Protein 6K06 (pdb70)

Foldseek 3Di:
DDDDVVVVCVVDDDPDDDDDDDDDDD/DDLVCLLPQCPDPDVVSPLVSLLVLLCQLPDDPDRPLVVNLVSVCLLSLLVQCPPLVDVSSVLSSLSNLLSQLLDAPVSVVSNVVSVNLLSLLVQCPRPDLSSVLSSLSSLLSQLLNAPVSLQVSVVSPNQVSLVVVCPDPDNVVDDPSSLLSSLSSLLSNQAHPPPGHDPVSCLSCQVVLLVLCPDPDVSSVLSSLSSLLRQLADAQVSLVSNVVVVCLLSLLVQCPDPDPSSVVSSLSNLLSQLLHALVSVVVNVVSPNLLSLVCQCVPPPQVSNQSSLLSLLSQLLHAQVSLVSCVVSVCLLSLLVQLQDHPLSSVLSSLSSLLSNLVHYDLVSLVVSVVSPNQLSLLVNLVDPDPVSVLSSLSSVVSSCVSCVVVVCLQVVLVVCVVSPSLVSLVVQCPPPDPSSNVSSVVCCVPRVD

Nearest PDB structures (foldseek):
  6iw8-assembly1_A  TM=9.968E-01  e=2.556E-02  Homo sapiens
  6p6e-assembly1_A  TM=9.966E-01  e=4.004E-53  Mus musculus
  6d7n-assembly1_B  TM=9.978E-01  e=4.349E-53  Panicum virgatum
  5gxw-assembly1_A  TM=9.953E-01  e=8.419E-53  Mus musculus
  6d7m-assembly1_B  TM=9.972E-01  e=2.268E-52  Mus musculus

B-factor: mean 37.79, std 12.69, range [19.68, 93.87]

Radius of gyration: 27.44 Å; Cα contacts (8 Å, |Δi|>4): 641; chains: 2; bounding box: 72×37×77 Å

Sequence (448 aa):
AKKKLREYQQRNDPGVPTGAKKKKKIWSVEDIVKGINSNNLESQLQATQAARKLLSREKQPPIDNIIRAGLIPKFVSFLGKTDCSPIQFESAWALTNIASGTSEQTKAVVDGGAIPAFISLLASPHAHISEQAVWALGNIAGDGSAFRDLVIKHGAIDPLLALLAVPDLSTLACGYLRNLTWTLSNLCRNKNPAPPLDAVEQILPTLVRLLHHNDPEVLADSCWAISYLTDGPNERIEMVVKKGVVPQLVKLLGATELPIVTPALRAIGNIVTGTDEQTQKVIDAGALAVFPSLLTNPKTNIQKEATWTMSNITAGRQDQIQQVVNHGLVPFLVGVLSKADFKTQKEAAWAITNYTSGGTVEQIVYLVHCGIIEPLMNLLSAKDTKIIQVILDAISNIFQAAEKLGETEKLSIMIEECGGLDKIEALQRHENESVYKASLNLIEKYFS

Solvent-accessible surface area: 18698 Å² total; per-residue (Å²): 100,45,77,57,9,180,69,1,53,152,80,4,73,131,56,17,33,77,7,49,82,48,67,70,47,141,133,48,24,125,76,0,38,151,10,2,90,27,170,76,78,117,33,32,32,96,0,0,54,9,0,35,116,23,1,14,112,142,144,161,28,24,20,68,72,0,46,176,37,41,2,7,80,82,0,21,73,8,4,59,67,109,116,18,24,68,0,8,39,15,0,0,26,0,0,0,2,0,0,24,21,80,66,122,21,0,92,23,0,19,91,24,33,0,2,62,23,0,23,85,10,2,91,21,122,76,63,90,0,2,39,3,0,0,34,0,0,0,0,0,0,1,37,19,22,80,36,0,30,58,0,26,172,79,37,0,8,90,41,0,22,66,42,2,81,41,139,79,14,82,99,25,68,63,36,22,3,75,20,0,0,2,1,0,2,0,1,1,6,39,76,143,80,28,3,55,113,112,7,2,112,78,2,2,65,20,0,32,89,0,0,106,35,146,12,66,89,0,20,10,21,0,0,19,0,0,4,24,1,0,25,12,84,46,126,16,0,66,37,0,7,121,94,53,0,5,83,24,0,15,151,10,2,50,28,136,68,71,88,4,12,16,0,0,1,9,0,0,0,1,0,0,4,3,53,48,107,4,0,31,100,0,9,105,33,30,0,0,70,32,0,40,77,5,2,84,36,129,113,70,52,5,29,12,4,0,0,2,0,0,7,1,0,0,26,13,86,88,70,0,0,68,52,0,24,106,75,29,0,0,67,64,0,18,35,4,2,62,176,26,70,86,83,2,29,47,2,0,0,65,0,0,15,25,0,5,86,29,12,39,27,119,11,10,16,65,0,13,123,33,33,0,1,99,12,0,0,85,14,7,76,21,188,63,41,119,4,2,57,7,0,1,73,0,0,31,35,1,0,92,1,4,87,149,80,66,60,35,111,77,3,7,90,60,0,103,143,30,23,0,33,107,50,0,69,53,21,28,161,48,147,43,118,60,0,80,107,30,0,52,67,1,26,104,109,22,40,130

InterPro domains:
  IPR024858 Golgin subfamily A [PTHR10881] (13-1002)
  IPR043937 Golgin subfamily A , C-terminal binding motif [PF19046] (953-998)
  IPR043976 Golgin subfamily A, conserved domain [PF15070] (381-908)

Structure (mmCIF, N/CA/C/O backbone):
data_6K06
#
_entry.id   6K06
#
_cell.length_a   73.734
_cell.length_b   79.001
_cell.length_c   89.569
_cell.angle_alpha   90.000
_cell.angle_beta   90.000
_cell.angle_gamma   90.000
#
_symmetry.space_group_name_H-M   'P 21 21 21'
#
loop_
_entity.id
_entity.type
_entity.pdbx_description
1 polymer 'Peptide from Golgin subfamily A member 2'
2 polymer 'Importin subunit alpha-1'
3 water water
#
loop_
_atom_site.group_PDB
_atom_site.id
_atom_site.type_symbol
_atom_site.label_atom_id
_atom_site.label_alt_id
_atom_site.label_comp_id
_atom_site.label_asym_id
_atom_site.label_entity_id
_atom_site.label_seq_id
_atom_site.pdbx_PDB_ins_code
_atom_site.Cartn_x
_atom_site.Cartn_y
_atom_site.Cartn_z
_atom_site.occupancy
_atom_site.B_iso_or_equiv
_atom_site.auth_seq_id
_atom_site.auth_comp_id
_atom_site.auth_asym_id
_atom_site.auth_atom_id
_atom_site.pdbx_PDB_model_num
ATOM 1 N N . ALA A 1 18 ? 16.01400 -5.63900 9.55300 1.000 59.32000 13 ALA A N 1
ATOM 2 C CA . ALA A 1 18 ? 15.32900 -4.88900 10.59800 1.000 53.90000 13 ALA A CA 1
ATOM 3 C C . ALA A 1 18 ? 14.29700 -5.75700 11.32600 1.000 44.90000 13 ALA A C 1
ATOM 4 O O . ALA A 1 18 ? 13.70900 -6.68000 10.74900 1.000 37.77000 13 ALA A O 1
ATOM 6 N N . LYS A 1 19 ? 14.09600 -5.44800 12.60400 1.000 40.96000 14 LYS A N 1
ATOM 7 C CA . LYS A 1 19 ? 13.08300 -6.10600 13.41200 1.000 37.74000 14 LYS A CA 1
ATOM 8 C C . LYS A 1 19 ? 11.71600 -5.51400 13.10800 1.000 39.17000 14 LYS A C 1
ATOM 9 O O . LYS A 1 19 ? 11.58800 -4.31600 12.84100 1.000 39.76000 14 LYS A O 1
ATOM 15 N N . LYS A 1 20 ? 10.68700 -6.35500 13.17000 1.000 35.04000 15 LYS A N 1
ATOM 16 C CA . LYS A 1 20 ? 9.31300 -5.92000 12.93200 1.000 37.95000 15 LYS A CA 1
ATOM 17 C C . LYS A 1 20 ? 8.47000 -6.17300 14.17600 1.000 35.38000 15 LYS A C 1
ATOM 18 O O . LYS A 1 20 ? 8.42200 -7.30300 14.67100 1.000 33.49000 15 LYS A O 1
ATOM 24 N N . LYS A 1 21 ? 7.77400 -5.13600 14.65000 1.000 29.51000 16 LYS A N 1
ATOM 25 C CA . LYS A 1 21 ? 7.01300 -5.22200 15.88900 1.000 28.67000 16 LYS A CA 1
ATOM 26 C C . LYS A 1 21 ? 5.66300 -5.91000 15.67800 1.000 30.02000 16 LYS A C 1
ATOM 27 O O . LYS A 1 21 ? 5.20000 -6.11100 14.55300 1.000 30.42000 16 LYS A O 1
ATOM 33 N N . LEU A 1 22 ? 5.00600 -6.22700 16.80500 1.000 25.92000 17 LEU A N 1
ATOM 34 C CA . LEU A 1 22 ? 3.73100 -6.94500 16.78600 1.000 29.46000 17 LEU A CA 1
ATOM 35 C C . LEU A 1 22 ? 2.66600 -6.23100 15.96400 1.000 29.55000 17 LEU A C 1
ATOM 36 O O . LEU A 1 22 ? 1.81000 -6.89000 15.36300 1.000 27.25000 17 LEU A O 1
ATOM 41 N N . ARG A 1 23 ? 2.68300 -4.89600 15.93900 1.000 28.97000 18 ARG A N 1
ATOM 42 C CA . ARG A 1 23 ? 1.66700 -4.16700 15.18600 1.000 27.36000 18 ARG A CA 1
ATOM 43 C C . ARG A 1 23 ? 1.63300 -4.61600 13.73100 1.000 29.01000 18 ARG A C 1
ATOM 44 O O . ARG A 1 23 ? 0.55400 -4.73200 13.13300 1.000 34.98000 18 ARG A O 1
ATOM 52 N N . GLU A 1 24 ? 2.80700 -4.87500 13.14700 1.000 29.56000 19 GLU A N 1
ATOM 53 C CA . GLU A 1 24 ? 2.85900 -5.27900 11.74400 1.000 32.29000 19 GLU A CA 1
ATOM 54 C C . GLU A 1 24 ? 2.37100 -6.70800 11.56100 1.000 36.51000 19 GLU A C 1
ATOM 55 O O . GLU A 1 24 ? 1.69000 -7.01500 10.57500 1.000 35.93000 19 GLU A O 1
ATOM 61 N N . TYR A 1 25 ? 2.73300 -7.59900 12.48900 1.000 30.60000 20 TYR A N 1
ATOM 62 C CA . TYR A 1 25 ? 2.18000 -8.95000 12.47200 1.000 29.40000 20 TYR A CA 1
ATOM 63 C C . TYR A 1 25 ? 0.66000 -8.91900 12.59800 1.000 29.54000 20 TYR A C 1
ATOM 64 O O . TYR A 1 25 ? -0.05100 -9.65900 11.90300 1.000 33.46000 20 TYR A O 1
ATOM 73 N N . GLN A 1 26 ? 0.14000 -8.06000 13.47200 1.000 30.17000 21 GLN A N 1
ATOM 74 C CA . GLN A 1 26 ? -1.30700 -7.97600 13.65200 1.000 31.78000 21 GLN A CA 1
ATOM 75 C C . GLN A 1 26 ? -2.00400 -7.43600 12.40700 1.000 35.70000 21 GLN A C 1
ATOM 76 O O . GLN A 1 26 ? -3.10200 -7.88400 12.06000 1.000 35.76000 21 GLN A O 1
ATOM 82 N N . GLN A 1 27 ? -1.37900 -6.48900 11.71300 1.000 33.42000 22 GLN A N 1
ATOM 83 C CA . GLN A 1 27 ? -1.96400 -5.98000 10.47900 1.000 40.57000 22 GLN A CA 1
ATOM 84 C C . GLN A 1 27 ? -1.97800 -7.05300 9.39500 1.000 39.38000 22 GLN A C 1
ATOM 85 O O . GLN A 1 27 ? -2.91600 -7.11900 8.59100 1.000 40.40000 22 GLN A O 1
ATOM 91 N N . ARG A 1 28 ? -0.95500 -7.90900 9.36000 1.000 33.43000 23 ARG A N 1
ATOM 92 C CA . ARG A 1 28 ? -0.95300 -9.01300 8.40500 1.000 34.35000 23 ARG A CA 1
ATOM 93 C C . ARG A 1 28 ? -2.01500 -10.05700 8.73500 1.000 35.28000 23 ARG A C 1
ATOM 94 O O . ARG A 1 28 ? -2.57600 -10.67700 7.82400 1.000 36.28000 23 ARG A O 1
ATOM 102 N N . ASN A 1 29 ? -2.30300 -10.27500 10.01900 1.000 30.31000 24 ASN A N 1
ATOM 103 C CA . ASN A 1 29 ? -2.96600 -11.50000 10.43800 1.000 29.68000 24 ASN A CA 1
ATOM 104 C C . ASN A 1 29 ? -4.32800 -11.31800 11.10300 1.000 31.17000 24 ASN A C 1
ATOM 105 O O . ASN A 1 29 ? -5.05700 -12.30700 11.24100 1.000 33.30000 24 ASN A O 1
ATOM 110 N N . ASP A 1 30 ? -4.69900 -10.11400 11.52100 1.000 30.43000 25 ASP A N 1
ATOM 111 C CA . ASP A 1 30 ? -6.03500 -9.93200 12.09700 1.000 32.52000 25 ASP A CA 1
ATOM 112 C C . ASP A 1 30 ? -7.10500 -10.11600 11.02600 1.000 31.98000 25 ASP A C 1
ATOM 113 O O . ASP A 1 30 ? -6.83200 -9.94400 9.84400 1.000 31.77000 25 ASP A O 1
ATOM 118 N N . PRO A 1 31 ? -8.33500 -10.46400 11.43500 1.000 32.66000 26 PRO A N 1
ATOM 119 C CA . PRO A 1 31 ? -8.79200 -10.70400 12.80800 1.000 30.19000 26 PRO A CA 1
ATOM 120 C C . PRO A 1 31 ? -8.39100 -12.08200 13.31800 1.000 29.82000 26 PRO A C 1
ATOM 121 O O . PRO A 1 31 ? -8.03700 -12.95700 12.52200 1.000 35.87000 26 PRO A O 1
ATOM 125 N N . GLY A 1 32 ? -8.39800 -12.26000 14.63500 1.000 33.45000 27 GLY A N 1
ATOM 126 C CA . GLY A 1 32 ? -8.15500 -13.56000 15.22900 1.000 37.34000 27 GLY A CA 1
ATOM 127 C C . GLY A 1 32 ? -6.84100 -13.71500 15.96500 1.000 37.79000 27 GLY A C 1
ATOM 128 O O . GLY A 1 32 ? -6.64000 -14.75400 16.60300 1.000 35.53000 27 GLY A O 1
ATOM 129 N N . VAL A 1 33 ? -5.93500 -12.74100 15.90300 1.000 30.52000 28 VAL A N 1
ATOM 130 C CA . VAL A 1 33 ? -4.70700 -12.81600 16.69200 1.000 30.48000 28 VAL A CA 1
ATOM 131 C C . VAL A 1 33 ? -5.10500 -12.88500 18.16200 1.000 32.45000 28 VAL A C 1
ATOM 132 O O . VAL A 1 33 ? -5.83800 -12.00800 18.64000 1.000 30.41000 28 VAL A O 1
ATOM 136 N N . PRO A 1 34 ? -4.68100 -13.91100 18.90300 1.000 28.97000 29 PRO A N 1
ATOM 137 C CA . PRO A 1 34 ? -5.16900 -14.08300 20.28000 1.000 32.31000 29 PRO A CA 1
ATOM 138 C C . PRO A 1 34 ? -4.81300 -12.91900 21.20000 1.000 27.10000 29 PRO A C 1
ATOM 139 O O . PRO A 1 34 ? -3.78900 -12.25000 21.03700 1.000 28.79000 29 PRO A O 1
ATOM 143 N N . THR A 1 35 ? -5.67600 -12.70100 22.19800 1.000 28.64000 30 THR A N 1
ATOM 144 C CA . THR A 1 35 ? -5.38700 -11.75200 23.26600 1.000 27.55000 30 THR A CA 1
ATOM 145 C C . THR A 1 35 ? -6.11500 -12.21100 24.52700 1.000 28.55000 30 THR A C 1
ATOM 146 O O . THR A 1 35 ? -6.97100 -13.10100 24.48800 1.000 31.31000 30 THR A O 1
ATOM 150 N N . GLY A 1 36 ? -5.74100 -11.61700 25.66400 1.000 27.22000 31 GLY A N 1
ATOM 151 C CA . GLY A 1 36 ? -6.38100 -11.95400 26.91900 1.000 26.67000 31 GLY A CA 1
ATOM 152 C C . GLY A 1 36 ? -7.83100 -11.49100 26.93300 1.000 31.53000 31 GLY A C 1
ATOM 153 O O . GLY A 1 36 ? -8.26900 -10.70100 26.10000 1.000 35.07000 31 GLY A O 1
ATOM 154 N N . ALA A 1 37 ? -8.59300 -11.99200 27.89800 1.000 28.88000 32 ALA A N 1
ATOM 155 C CA . ALA A 1 37 ? -9.97700 -11.53300 28.03400 1.000 34.01000 32 ALA A CA 1
ATOM 156 C C . ALA A 1 37 ? -10.00700 -10.04900 28.39000 1.000 28.68000 32 ALA A C 1
ATOM 157 O O . ALA A 1 37 ? -9.27300 -9.59500 29.27200 1.000 32.24000 32 ALA A O 1
ATOM 159 N N . LYS A 1 38 ? -10.84900 -9.28300 27.69200 1.000 32.55000 33 LYS A N 1
ATOM 160 C CA . LYS A 1 38 ? -10.91900 -7.85100 27.95200 1.000 31.14000 33 LYS A CA 1
ATOM 161 C C . LYS A 1 38 ? -11.93600 -7.50900 29.03300 1.000 29.72000 33 LYS A C 1
ATOM 162 O O . LYS A 1 38 ? -11.65500 -6.67800 29.90100 1.000 30.30000 33 LYS A O 1
ATOM 168 N N . LYS A 1 39 ? -13.11400 -8.12800 28.97800 1.000 27.44000 34 LYS A N 1
ATOM 169 C CA . LYS A 1 39 ? -14.17500 -7.93400 29.95600 1.000 31.24000 34 LYS A CA 1
ATOM 170 C C . LYS A 1 39 ? -14.73400 -9.29900 30.33400 1.000 35.28000 34 LYS A C 1
ATOM 171 O O . LYS A 1 39 ? -14.65000 -10.25300 29.55200 1.000 37.04000 34 LYS A O 1
ATOM 177 N N . LYS A 1 40 ? -15.27900 -9.40400 31.55200 1.000 27.83000 35 LYS A N 1
ATOM 178 C CA . LYS A 1 40 ? -15.84700 -10.66300 32.03000 1.000 28.99000 35 LYS A CA 1
ATOM 179 C C . LYS A 1 40 ? -17.20000 -10.42700 32.68500 1.000 29.34000 35 LYS A C 1
ATOM 180 O O . LYS A 1 40 ? -17.33500 -9.54300 33.53400 1.000 30.79000 35 LYS A O 1
ATOM 186 N N . LYS A 1 41 ? -18.17900 -11.25300 32.32800 1.000 27.61000 36 LYS A N 1
ATOM 187 C CA . LYS A 1 41 ? -19.51100 -11.23100 32.91900 1.000 31.82000 36 LYS A CA 1
ATOM 188 C C . LYS A 1 41 ? -19.59400 -12.27300 34.03200 1.000 30.47000 36 LYS A C 1
ATOM 189 O O . LYS A 1 41 ? -19.15900 -13.41400 33.84600 1.000 34.05000 36 LYS A O 1
ATOM 195 N N . LYS A 1 42 ? -20.14000 -11.88500 35.18500 1.000 27.15000 37 LYS A N 1
ATOM 196 C CA . LYS A 1 42 ? -20.27500 -12.80300 36.31300 1.000 29.75000 37 LYS A CA 1
ATOM 197 C C . LYS A 1 42 ? -21.60500 -13.54100 36.22700 1.000 38.39000 37 LYS A C 1
ATOM 198 O O . LYS A 1 42 ? -22.67200 -12.91300 36.19400 1.000 35.33000 37 LYS A O 1
ATOM 204 N N . ILE A 1 43 ? -21.52600 -14.87200 36.21100 1.000 33.18000 38 ILE A N 1
ATOM 205 C CA . ILE A 1 43 ? -22.67400 -15.76900 36.15000 1.000 40.09000 38 ILE A CA 1
ATOM 206 C C . ILE A 1 43 ? -22.78400 -16.53800 37.47100 1.000 41.43000 38 ILE A C 1
ATOM 207 O O . ILE A 1 43 ? -23.80900 -17.15600 37.76500 1.000 55.09000 38 ILE A O 1
ATOM 212 N N . TRP B 2 11 ? -37.67600 -10.44800 37.52100 1.000 53.72000 76 TRP C N 1
ATOM 213 C CA . TRP B 2 11 ? -38.58600 -9.31300 37.64800 1.000 51.36000 76 TRP C CA 1
ATOM 214 C C . TRP B 2 11 ? -38.61700 -8.48700 36.37700 1.000 53.70000 76 TRP C C 1
ATOM 215 O O . TRP B 2 11 ? -37.73000 -8.59500 35.53100 1.000 60.19000 76 TRP C O 1
ATOM 226 N N . SER B 2 12 ? -39.63800 -7.64800 36.25400 1.000 51.58000 77 SER C N 1
ATOM 227 C CA . SER B 2 12 ? -39.59100 -6.60200 35.25100 1.000 49.50000 77 SER C CA 1
ATOM 228 C C . SER B 2 12 ? -38.79800 -5.41900 35.79600 1.000 51.02000 77 SER C C 1
ATOM 229 O O . SER B 2 12 ? -38.61200 -5.26600 37.00700 1.000 49.25000 77 SER C O 1
ATOM 232 N N . VAL B 2 13 ? -38.31500 -4.58000 34.88200 1.000 48.55000 78 VAL C N 1
ATOM 233 C CA . VAL B 2 13 ? -37.55300 -3.41100 35.30900 1.000 47.77000 78 VAL C CA 1
ATOM 234 C C . VAL B 2 13 ? -38.42300 -2.50600 36.17500 1.000 50.43000 78 VAL C C 1
ATOM 235 O O . VAL B 2 13 ? -37.95300 -1.92100 37.15700 1.000 49.69000 78 VAL C O 1
ATOM 239 N N . GLU B 2 14 ? -39.72000 -2.42600 35.86500 1.000 49.97000 79 GLU C N 1
ATOM 240 C CA . GLU B 2 14 ? -40.61300 -1.59900 36.66700 1.000 49.92000 79 GLU C CA 1
ATOM 241 C C . GLU B 2 14 ? -40.66500 -2.08800 38.10800 1.000 45.96000 79 GLU C C 1
ATOM 242 O O . GLU B 2 14 ? -40.59600 -1.28400 39.04900 1.000 47.77000 79 GLU C O 1
ATOM 248 N N . ASP B 2 15 ? -40.77300 -3.40700 38.30200 1.000 49.01000 80 ASP C N 1
ATOM 249 C CA . ASP B 2 15 ? -40.77900 -3.95900 39.65300 1.000 50.60000 80 ASP C CA 1
ATOM 250 C C . ASP B 2 15 ? -39.46300 -3.69700 40.37200 1.000 43.68000 80 ASP C C 1
ATOM 251 O O . ASP B 2 15 ? -39.45600 -3.49300 41.58900 1.000 44.59000 80 ASP C O 1
ATOM 256 N N . ILE B 2 16 ? -38.34500 -3.68300 39.63900 1.000 44.47000 81 ILE C N 1
ATOM 257 C CA . ILE B 2 16 ? -37.05500 -3.36500 40.24900 1.000 39.74000 81 ILE C CA 1
ATOM 258 C C . ILE B 2 16 ? -37.00900 -1.89900 40.66700 1.000 39.09000 81 ILE C C 1
ATOM 259 O O . ILE B 2 16 ? -36.60900 -1.56600 41.79100 1.000 40.54000 81 ILE C O 1
ATOM 264 N N . VAL B 2 17 ? -37.43700 -1.00100 39.77600 1.000 47.30000 82 VAL C N 1
ATOM 265 C CA . VAL B 2 17 ? -37.44000 0.42300 40.10500 1.000 49.78000 82 VAL C CA 1
ATOM 266 C C . VAL B 2 17 ? -38.33900 0.69500 41.30400 1.000 46.24000 82 VAL C C 1
ATOM 267 O O . VAL B 2 17 ? -37.97900 1.47000 42.19900 1.000 48.68000 82 VAL C O 1
ATOM 271 N N . LYS B 2 18 ? -39.51500 0.05700 41.35000 1.000 45.93000 83 LYS C N 1
ATOM 272 C CA . LYS B 2 18 ? -40.43000 0.25700 42.47400 1.000 50.60000 83 LYS C CA 1
ATOM 273 C C . LYS B 2 18 ? -39.77900 -0.14800 43.79100 1.000 49.19000 83 LYS C C 1
ATOM 274 O O . LYS B 2 18 ? -39.87800 0.56800 44.79600 1.000 45.32000 83 LYS C O 1
ATOM 280 N N . GLY B 2 19 ? -39.10500 -1.29900 43.80100 1.000 46.37000 84 GLY C N 1
ATOM 281 C CA . GLY B 2 19 ? -38.43300 -1.74400 45.00900 1.000 45.99000 84 GLY C CA 1
ATOM 282 C C . GLY B 2 19 ? -37.21700 -0.90200 45.34700 1.000 45.84000 84 GLY C C 1
ATOM 283 O O . GLY B 2 19 ? -36.96000 -0.61200 46.51800 1.000 48.55000 84 GLY C O 1
ATOM 284 N N . ILE B 2 20 ? -36.45100 -0.49800 44.33000 1.000 40.97000 85 ILE C N 1
ATOM 285 C CA . ILE B 2 20 ? -35.29900 0.37000 44.57200 1.000 44.72000 85 ILE C CA 1
ATOM 286 C C . ILE B 2 20 ? -35.75300 1.72000 45.09900 1.000 50.83000 85 ILE C C 1
ATOM 287 O O . ILE B 2 20 ? -35.09700 2.32100 45.96100 1.000 54.83000 85 ILE C O 1
ATOM 292 N N . ASN B 2 21 ? -36.88900 2.21400 44.60500 1.000 46.03000 86 ASN C N 1
ATOM 293 C CA . ASN B 2 21 ? -37.42200 3.50500 45.01600 1.000 57.71000 86 ASN C CA 1
ATOM 294 C C . ASN B 2 21 ? -38.42300 3.39500 46.15400 1.000 63.15000 86 ASN C C 1
ATOM 295 O O . ASN B 2 21 ? -39.27300 4.27900 46.30700 1.000 63.91000 86 ASN C O 1
ATOM 300 N N . SER B 2 22 ? -38.35200 2.33400 46.94600 1.000 63.57000 87 SER C N 1
ATOM 301 C CA . SER B 2 22 ? -39.15100 2.26300 48.15600 1.000 61.41000 87 SER C CA 1
ATOM 302 C C . SER B 2 22 ? -38.36800 2.85100 49.32600 1.000 62.10000 87 SER C C 1
ATOM 303 O O . SER B 2 22 ? -37.14700 3.02700 49.26600 1.000 65.73000 87 SER C O 1
ATOM 306 N N . ASN B 2 23 ? -39.09400 3.16300 50.40100 1.000 57.62000 88 ASN C N 1
ATOM 307 C CA . ASN B 2 23 ? -38.47900 3.61200 51.64300 1.000 60.55000 88 ASN C CA 1
ATOM 308 C C . ASN B 2 23 ? -38.22200 2.46200 52.60400 1.000 54.39000 88 ASN C C 1
ATOM 309 O O . ASN B 2 23 ? -38.23800 2.65800 53.83200 1.000 48.97000 88 ASN C O 1
ATOM 314 N N . ASN B 2 24 ? -37.98200 1.26700 52.06100 1.000 50.67000 89 ASN C N 1
ATOM 315 C CA . ASN B 2 24 ? -37.74300 0.05300 52.83100 1.000 48.69000 89 ASN C CA 1
ATOM 316 C C . ASN B 2 24 ? -36.46000 -0.59800 52.33200 1.000 49.69000 89 ASN C C 1
ATOM 317 O O . ASN B 2 24 ? -36.39000 -1.03400 51.17800 1.000 51.72000 89 ASN C O 1
ATOM 322 N N . LEU B 2 25 ? -35.45700 -0.67800 53.20700 1.000 43.66000 90 LEU C N 1
ATOM 323 C CA . LEU B 2 25 ? -34.15000 -1.18400 52.80100 1.000 42.13000 90 LEU C CA 1
ATOM 324 C C . LEU B 2 25 ? -34.20800 -2.65100 52.38900 1.000 43.73000 90 LEU C C 1
ATOM 325 O O . LEU B 2 25 ? -33.50400 -3.07100 51.46100 1.000 44.99000 90 LEU C O 1
ATOM 330 N N . GLU B 2 26 ? -35.01900 -3.45900 53.07400 1.000 42.23000 91 GLU C N 1
ATOM 331 C CA . GLU B 2 26 ? -35.13400 -4.85800 52.67000 1.000 42.77000 91 GLU C CA 1
ATOM 332 C C . GLU B 2 26 ? -35.75100 -4.97500 51.28300 1.000 41.42000 91 GLU C C 1
ATOM 333 O O . GLU B 2 26 ? -35.37800 -5.85600 50.49800 1.000 41.15000 91 GLU C O 1
ATOM 339 N N . SER B 2 27 ? -36.70000 -4.09700 50.96100 1.000 43.23000 92 SER C N 1
ATOM 340 C CA . SER B 2 27 ? -37.22200 -4.07000 49.60000 1.000 43.45000 92 SER C CA 1
ATOM 341 C C . SER B 2 27 ? -36.14200 -3.65200 48.61200 1.000 42.74000 92 SER C C 1
ATOM 342 O O . SER B 2 27 ? -36.06500 -4.19600 47.50400 1.000 45.34000 92 SER C O 1
ATOM 345 N N . GLN B 2 28 ? -35.28600 -2.70100 49.00200 1.000 39.39000 93 GLN C N 1
ATOM 346 C CA . GLN B 2 28 ? -34.19300 -2.28600 48.11800 1.000 38.49000 93 GLN C CA 1
ATOM 347 C C . GLN B 2 28 ? -33.21700 -3.42700 47.85800 1.000 38.44000 93 GLN C C 1
ATOM 348 O O . GLN B 2 28 ? -32.77800 -3.62900 46.71700 1.000 40.30000 93 GLN C O 1
ATOM 354 N N . LEU B 2 29 ? -32.84200 -4.17000 48.90500 1.000 39.94000 94 LEU C N 1
ATOM 355 C CA . LEU B 2 29 ? -31.94600 -5.30900 48.70500 1.000 43.31000 94 LEU C CA 1
ATOM 356 C C . LEU B 2 29 ? -32.57900 -6.34800 47.79000 1.000 41.40000 94 LEU C C 1
ATOM 357 O O . LEU B 2 29 ? -31.92000 -6.89100 46.89200 1.000 40.32000 94 LEU C O 1
ATOM 362 N N . GLN B 2 30 ? -33.86300 -6.63300 48.00600 1.000 42.41000 95 GLN C N 1
ATOM 363 C CA . GLN B 2 30 ? -34.56600 -7.60400 47.17900 1.000 41.99000 95 GLN C CA 1
ATOM 364 C C . GLN B 2 30 ? -34.59900 -7.16900 45.71600 1.000 39.99000 95 GLN C C 1
ATOM 365 O O . GLN B 2 30 ? -34.35600 -7.97700 44.81600 1.000 40.22000 95 GLN C O 1
ATOM 371 N N . ALA B 2 31 ? -34.87700 -5.88900 45.45900 1.000 43.36000 96 ALA C N 1
ATOM 372 C CA . ALA B 2 31 ? -34.92200 -5.40600 44.08100 1.000 36.74000 96 ALA C CA 1
ATOM 373 C C . ALA B 2 31 ? -33.53400 -5.38400 43.44600 1.000 38.72000 96 ALA C C 1
ATOM 374 O O . ALA B 2 31 ? -33.39300 -5.65500 42.24800 1.000 39.45000 96 ALA C O 1
ATOM 376 N N . THR B 2 32 ? -32.50400 -5.02400 44.22200 1.000 34.22000 97 THR C N 1
ATOM 377 C CA . THR B 2 32 ? -31.13700 -5.04800 43.69800 1.000 32.69000 97 THR C CA 1
ATOM 378 C C . THR B 2 32 ? -30.72500 -6.46800 43.34500 1.000 39.84000 97 THR C C 1
ATOM 379 O O . THR B 2 32 ? -30.03600 -6.70000 42.34200 1.000 37.95000 97 THR C O 1
ATOM 383 N N . GLN B 2 33 ? -31.12200 -7.42700 44.18200 1.000 38.10000 98 GLN C N 1
ATOM 384 C CA . GLN B 2 33 ? -30.88700 -8.83500 43.89100 1.000 40.21000 98 GLN C CA 1
ATOM 385 C C . GLN B 2 33 ? -31.56600 -9.24500 42.59000 1.000 38.13000 98 GLN C C 1
ATOM 386 O O . GLN B 2 33 ? -30.95500 -9.90800 41.74200 1.000 37.97000 98 GLN C O 1
ATOM 392 N N . ALA B 2 34 ? -32.81700 -8.81900 42.39600 1.000 40.14000 99 ALA C N 1
ATOM 393 C CA . ALA B 2 34 ? -33.52100 -9.12300 41.15300 1.000 40.40000 99 ALA C CA 1
ATOM 394 C C . ALA B 2 34 ? -32.84200 -8.46700 39.95500 1.000 38.68000 99 ALA C C 1
ATOM 395 O O . ALA B 2 34 ? -32.81400 -9.03700 38.85900 1.000 41.95000 99 ALA C O 1
ATOM 397 N N . ALA B 2 35 ? -32.29600 -7.26300 40.13600 1.000 38.95000 100 ALA C N 1
ATOM 398 C CA . ALA B 2 35 ? -31.53800 -6.65300 39.04800 1.000 39.31000 100 ALA C CA 1
ATOM 399 C C . ALA B 2 35 ? -30.29000 -7.46400 38.72400 1.000 36.51000 100 ALA C C 1
ATOM 400 O O . ALA B 2 35 ? -29.96000 -7.65900 37.54700 1.000 35.44000 100 ALA C O 1
ATOM 402 N N . ARG B 2 36 ? -29.57000 -7.92800 39.75600 1.000 37.20000 101 ARG C N 1
ATOM 403 C CA . ARG B 2 36 ? -28.34600 -8.69900 39.53600 1.000 34.39000 101 ARG C CA 1
ATOM 404 C C . ARG B 2 36 ? -28.63400 -9.98300 38.77600 1.000 35.50000 101 ARG C C 1
ATOM 405 O O . ARG B 2 36 ? -27.85100 -10.39500 37.91600 1.000 36.43000 101 ARG C O 1
ATOM 413 N N . LYS B 2 37 ? -29.73900 -10.65100 39.11300 1.000 38.58000 102 LYS C N 1
ATOM 414 C CA . LYS B 2 37 ? -30.11000 -11.86600 38.39800 1.000 43.68000 102 LYS C CA 1
ATOM 415 C C . LYS B 2 37 ? -30.51500 -11.55900 36.96100 1.000 38.22000 102 LYS C C 1
ATOM 416 O O . LYS B 2 37 ? -30.16800 -12.30600 36.04200 1.000 36.32000 102 LYS C O 1
ATOM 422 N N . LEU B 2 38 ? -31.26500 -10.47400 36.75000 1.000 38.62000 103 LEU C N 1
ATOM 423 C CA . LEU B 2 38 ? -31.64600 -10.09300 35.39300 1.000 40.47000 103 LEU C CA 1
ATOM 424 C C . LEU B 2 38 ? -30.42000 -9.78500 34.53700 1.000 42.08000 103 LEU C C 1
ATOM 425 O O . LEU B 2 38 ? -30.33600 -10.20800 33.37600 1.000 39.93000 103 LEU C O 1
ATOM 430 N N . LEU B 2 39 ? -29.44400 -9.06500 35.09800 1.000 38.68000 104 LEU C N 1
ATOM 431 C CA . LEU B 2 39 ? -28.24500 -8.71000 34.34600 1.000 38.38000 104 LEU C CA 1
ATOM 432 C C . LEU B 2 39 ? -27.28000 -9.87300 34.17200 1.000 36.94000 104 LEU C C 1
ATOM 433 O O . LEU B 2 39 ? -26.32700 -9.75500 33.39800 1.000 40.45000 104 LEU C O 1
ATOM 438 N N . SER B 2 40 ? -27.49400 -10.98900 34.86400 1.000 36.57000 105 SER C N 1
ATOM 439 C CA . SER B 2 40 ? -26.62400 -12.14500 34.71100 1.000 35.26000 105 SER C CA 1
ATOM 440 C C . SER B 2 40 ? -27.22200 -13.22500 33.81900 1.000 41.37000 105 SER C C 1
ATOM 441 O O . SER B 2 40 ? -26.53100 -14.20700 33.52200 1.000 39.21000 105 SER C O 1
ATOM 444 N N . ARG B 2 41 ? -28.47500 -13.06900 33.38500 1.000 41.86000 106 ARG C N 1
ATOM 445 C CA . ARG B 2 41 ? -29.13600 -14.11000 32.60000 1.000 46.04000 106 ARG C CA 1
ATOM 446 C C . ARG B 2 41 ? -28.40100 -14.35000 31.28500 1.000 52.29000 106 ARG C C 1
ATOM 447 O O . ARG B 2 41 ? -27.73200 -13.46200 30.74700 1.000 45.11000 106 ARG C O 1
ATOM 455 N N . GLU B 2 42 ? -28.53300 -15.57300 30.76300 1.000 50.29000 107 GLU C N 1
ATOM 456 C CA . GLU B 2 42 ? -27.67100 -16.00100 29.66200 1.000 53.97000 107 GLU C CA 1
ATOM 457 C C . GLU B 2 42 ? -27.92400 -15.19000 28.39400 1.000 57.80000 107 GLU C C 1
ATOM 458 O O . GLU B 2 42 ? -26.98200 -14.67200 27.78300 1.000 59.26000 107 GLU C O 1
ATOM 464 N N . LYS B 2 43 ? -29.18500 -15.05000 27.99100 1.000 59.77000 108 LYS C N 1
ATOM 465 C CA . LYS B 2 43 ? -29.53000 -14.50800 26.68000 1.000 62.19000 108 LYS C CA 1
ATOM 466 C C . LYS B 2 43 ? -29.98600 -13.05600 26.80800 1.000 57.39000 108 LYS C C 1
ATOM 467 O O . LYS B 2 43 ? -31.03500 -12.77300 27.39600 1.000 54.11000 108 LYS C O 1
ATOM 473 N N . GLN B 2 44 ? -29.18300 -12.14600 26.24900 1.000 58.89000 109 GLN C N 1
ATOM 474 C CA . GLN B 2 44 ? -29.41500 -10.71300 26.09000 1.000 57.99000 109 GLN C CA 1
ATOM 475 C C . GLN B 2 44 ? -30.00500 -10.05900 27.33600 1.000 47.56000 109 GLN C C 1
ATOM 476 O O . GLN B 2 44 ? -31.19600 -9.71000 27.36400 1.000 50.91000 109 GLN C O 1
ATOM 482 N N . PRO B 2 45 ? -29.20500 -9.88000 28.38300 1.000 46.22000 110 PRO C N 1
ATOM 483 C CA . PRO B 2 45 ? -29.66500 -9.13200 29.56100 1.000 44.42000 110 PRO C CA 1
ATOM 484 C C . PRO B 2 45 ? -30.02000 -7.70100 29.19600 1.000 40.35000 110 PRO C C 1
ATOM 485 O O . PRO B 2 45 ? -29.33400 -7.06700 28.38000 1.000 46.26000 110 PRO C O 1
ATOM 489 N N . PRO B 2 46 ? -31.06100 -7.17200 29.76200 1.000 43.43000 111 PRO C N 1
ATOM 490 C CA . PRO B 2 46 ? -31.57600 -5.83800 29.37700 1.000 39.71000 111 PRO C CA 1
ATOM 491 C C . PRO B 2 46 ? -30.78500 -4.69900 30.01000 1.000 37.95000 111 PRO C C 1
ATOM 492 O O . PRO B 2 46 ? -31.28900 -3.91700 30.82000 1.000 39.36000 111 PRO C O 1
ATOM 496 N N . ILE B 2 47 ? -29.51400 -4.58900 29.60600 1.000 35.61000 112 ILE C N 1
ATOM 497 C CA . ILE B 2 47 ? -28.61400 -3.59200 30.19000 1.000 34.85000 112 ILE C CA 1
ATOM 498 C C . ILE B 2 47 ? -29.12700 -2.17900 29.93400 1.000 33.98000 112 ILE C C 1
ATOM 499 O O . ILE B 2 47 ? -29.20600 -1.35300 30.85000 1.000 32.18000 112 ILE C O 1
ATOM 504 N N . ASP B 2 48 ? -29.50300 -1.88500 28.68800 1.000 34.48000 113 ASP C N 1
ATOM 505 C CA . ASP B 2 48 ? -29.90700 -0.52500 28.33900 1.000 33.16000 113 ASP C CA 1
ATOM 506 C C . ASP B 2 48 ? -31.19400 -0.11500 29.04000 1.000 34.79000 113 ASP C C 1
ATOM 507 O O . ASP B 2 48 ? -31.33700 1.03800 29.45700 1.000 36.08000 113 ASP C O 1
ATOM 512 N N . ASN B 2 49 ? -32.14700 -1.03800 29.19000 1.000 34.63000 114 ASN C N 1
ATOM 513 C CA . ASN B 2 49 ? -33.37200 -0.68000 29.90100 1.000 36.27000 114 ASN C CA 1
ATOM 514 C C . ASN B 2 49 ? -33.08100 -0.35600 31.35600 1.000 34.33000 114 ASN C C 1
ATOM 515 O O . ASN B 2 49 ? -33.71900 0.52400 31.94200 1.000 36.14000 114 ASN C O 1
ATOM 520 N N . ILE B 2 50 ? -32.10900 -1.04600 31.94700 1.000 38.95000 115 ILE C N 1
ATOM 521 C CA . ILE B 2 50 ? -31.72100 -0.76400 33.32000 1.000 38.16000 115 ILE C CA 1
ATOM 522 C C . ILE B 2 50 ? -31.02300 0.58500 33.40300 1.000 32.47000 115 ILE C C 1
ATOM 523 O O . ILE B 2 50 ? -31.25800 1.35800 34.34200 1.000 33.72000 115 ILE C O 1
ATOM 528 N N . ILE B 2 51 ? -30.19600 0.91400 32.40100 1.000 31.71000 116 ILE C N 1
ATOM 529 C CA . ILE B 2 51 ? -29.54300 2.22300 32.37300 1.000 30.63000 116 ILE C CA 1
ATOM 530 C C . ILE B 2 51 ? -30.57800 3.33200 32.22000 1.000 33.85000 116 ILE C C 1
ATOM 531 O O . ILE B 2 51 ? -30.56700 4.32500 32.96000 1.000 33.48000 116 ILE C O 1
ATOM 536 N N . ARG B 2 52 ? -31.48900 3.18200 31.25100 1.000 36.13000 117 ARG C N 1
ATOM 537 C CA . ARG B 2 52 ? -32.50400 4.21200 31.02800 1.000 39.97000 117 ARG C CA 1
ATOM 538 C C . ARG B 2 52 ? -33.38300 4.41700 32.25200 1.000 33.79000 117 ARG C C 1
ATOM 539 O O . ARG B 2 52 ? -33.90200 5.51800 32.46200 1.000 39.53000 117 ARG C O 1
ATOM 547 N N . ALA B 2 53 ? -33.56400 3.37700 33.06400 1.000 32.66000 118 ALA C N 1
ATOM 548 C CA . ALA B 2 53 ? -34.35800 3.49200 34.27800 1.000 39.10000 118 ALA C CA 1
ATOM 549 C C . ALA B 2 53 ? -33.68400 4.33700 35.34600 1.000 39.88000 118 ALA C C 1
ATOM 550 O O . ALA B 2 53 ? -34.31000 4.60700 36.38000 1.000 42.01000 118 ALA C O 1
ATOM 552 N N . GLY B 2 54 ? -32.44900 4.77800 35.11700 1.000 37.41000 119 GLY C N 1
ATOM 553 C CA . GLY B 2 54 ? -31.74800 5.61000 36.07700 1.000 35.19000 119 GLY C CA 1
ATOM 554 C C . GLY B 2 54 ? -31.19900 4.86600 37.27000 1.000 33.31000 119 GLY C C 1
ATOM 555 O O . GLY B 2 54 ? -31.00800 5.47200 38.32900 1.000 35.18000 119 GLY C O 1
ATOM 556 N N . LEU B 2 55 ? -30.94400 3.56200 37.13300 1.000 29.87000 120 LEU C N 1
ATOM 557 C CA . LEU B 2 55 ? -30.59100 2.72700 38.27600 1.000 32.08000 120 LEU C CA 1
ATOM 558 C C . LEU B 2 55 ? -29.10600 2.76600 38.62400 1.000 27.96000 120 LEU C C 1
ATOM 559 O O . LEU B 2 55 ? -28.74100 2.39900 39.74300 1.000 34.70000 120 LEU C O 1
ATOM 564 N N . ILE B 2 56 ? -28.23200 3.19200 37.71400 1.000 29.12000 121 ILE C N 1
ATOM 565 C CA . ILE B 2 56 ? -26.80700 3.18600 38.03100 1.000 24.35000 121 ILE C CA 1
ATOM 566 C C . ILE B 2 56 ? -26.48800 4.07800 39.22700 1.000 26.91000 121 ILE C C 1
ATOM 567 O O . ILE B 2 56 ? -25.76800 3.62100 40.13100 1.000 30.40000 121 ILE C O 1
ATOM 572 N N . PRO B 2 57 ? -26.98500 5.32200 39.31900 1.000 27.88000 122 PRO C N 1
ATOM 573 C CA . PRO B 2 57 ? -26.69500 6.11800 40.52600 1.000 34.42000 122 PRO C CA 1
ATOM 574 C C . PRO B 2 57 ? -27.16800 5.46800 41.81200 1.000 31.30000 122 PRO C C 1
ATOM 575 O O . PRO B 2 57 ? -26.51100 5.62100 42.85000 1.000 31.53000 122 PRO C O 1
ATOM 579 N N . LYS B 2 58 ? -28.27800 4.72900 41.78300 1.000 30.48000 123 LYS C N 1
ATOM 580 C CA . LYS B 2 58 ? -28.71700 4.03900 42.99300 1.000 33.81000 123 LYS C CA 1
ATOM 581 C C . LYS B 2 58 ? -27.74400 2.92700 43.36400 1.000 30.98000 123 LYS C C 1
ATOM 582 O O . LYS B 2 58 ? -27.35300 2.80000 44.53200 1.000 30.95000 123 LYS C O 1
ATOM 588 N N . PHE B 2 59 ? -27.33200 2.12000 42.37400 1.000 28.86000 124 PHE C N 1
ATOM 589 C CA . PHE B 2 59 ? -26.36100 1.05800 42.62500 1.000 30.82000 124 PHE C CA 1
ATOM 590 C C . PHE B 2 59 ? -25.05300 1.61700 43.17500 1.000 26.94000 124 PHE C C 1
ATOM 591 O O . PHE B 2 59 ? -24.46800 1.03900 44.09800 1.000 29.15000 124 PHE C O 1
ATOM 599 N N . VAL B 2 60 ? -24.56700 2.73100 42.60900 1.000 26.47000 125 VAL C N 1
ATOM 600 C CA . VAL B 2 60 ? -23.32600 3.32500 43.10100 1.000 30.65000 125 VAL C CA 1
ATOM 601 C C . VAL B 2 60 ? -23.49100 3.79700 44.54100 1.000 29.52000 125 VAL C C 1
ATOM 602 O O . VAL B 2 60 ? -22.59000 3.62300 45.37300 1.000 31.42000 125 VAL C O 1
ATOM 606 N N . SER B 2 61 ? -24.65000 4.37600 44.86400 1.000 31.27000 126 SER C N 1
ATOM 607 C CA . SER B 2 61 ? -24.92700 4.75400 46.24800 1.000 34.63000 126 SER C CA 1
ATOM 608 C C . SER B 2 61 ? -24.88400 3.54100 47.17300 1.000 35.90000 126 SER C C 1
ATOM 609 O O . SER B 2 61 ? -24.36900 3.62000 48.29300 1.000 37.17000 126 SER C O 1
ATOM 612 N N . PHE B 2 62 ? -25.40800 2.40300 46.71600 1.000 33.62000 127 PHE C N 1
ATOM 613 C CA . PHE B 2 62 ? -25.42700 1.20800 47.55300 1.000 34.57000 127 PHE C CA 1
ATOM 614 C C . PHE B 2 62 ? -24.02400 0.69300 47.85900 1.000 32.15000 127 PHE C C 1
ATOM 615 O O . PHE B 2 62 ? -23.81400 0.07600 48.90600 1.000 35.38000 127 PHE C O 1
ATOM 623 N N . LEU B 2 63 ? -23.05600 0.91900 46.96300 1.000 30.84000 128 LEU C N 1
ATOM 624 C CA . LEU B 2 63 ? -21.68900 0.47800 47.21900 1.000 28.11000 128 LEU C CA 1
ATOM 625 C C . LEU B 2 63 ? -21.11300 1.09200 48.48600 1.000 30.04000 128 LEU C C 1
ATOM 626 O O . LEU B 2 63 ? -20.19000 0.51700 49.07800 1.000 36.83000 128 LEU C O 1
ATOM 631 N N . GLY B 2 64 ? -21.61600 2.25000 48.89800 1.000 32.48000 129 GLY C N 1
ATOM 632 C CA . GLY B 2 64 ? -21.18200 2.92300 50.10100 1.000 38.80000 129 GLY C CA 1
ATOM 633 C C . GLY B 2 64 ? -21.88900 2.52200 51.37900 1.000 42.37000 129 GLY C C 1
ATOM 634 O O . GLY B 2 64 ? -21.58700 3.09000 52.43300 1.000 40.21000 129 GLY C O 1
ATOM 635 N N . LYS B 2 65 ? -22.81000 1.55500 51.33700 1.000 39.71000 130 LYS C N 1
ATOM 636 C CA . LYS B 2 65 ? -23.59100 1.18100 52.52100 1.000 42.12000 130 LYS C CA 1
ATOM 637 C C . LYS B 2 65 ? -22.84100 0.12600 53.32800 1.000 36.84000 130 LYS C C 1
ATOM 638 O O . LYS B 2 65 ? -23.17100 -1.06200 53.31700 1.000 42.22000 130 LYS C O 1
ATOM 644 N N . THR B 2 66 ? -21.82700 0.59200 54.07100 1.000 39.54000 131 THR C N 1
ATOM 645 C CA . THR B 2 66 ? -20.97500 -0.29900 54.85800 1.000 45.46000 131 THR C CA 1
ATOM 646 C C . THR B 2 66 ? -21.78500 -1.12700 55.84700 1.000 50.06000 131 THR C C 1
ATOM 647 O O . THR B 2 66 ? -21.41200 -2.26100 56.16000 1.000 55.69000 131 THR C O 1
ATOM 651 N N . ASP B 2 67 ? -22.88200 -0.56900 56.35500 1.000 44.50000 132 ASP C N 1
ATOM 652 C CA . ASP B 2 67 ? -23.77700 -1.31400 57.23400 1.000 54.23000 132 ASP C CA 1
ATOM 653 C C . ASP B 2 67 ? -24.32600 -2.55400 56.53400 1.000 59.62000 132 ASP C C 1
ATOM 654 O O . ASP B 2 67 ? -24.18500 -3.67800 57.03100 1.000 74.14000 132 ASP C O 1
ATOM 659 N N . CYS B 2 68 ? -24.93500 -2.37100 55.36000 1.000 49.96000 133 CYS C N 1
ATOM 660 C CA . CYS B 2 68 ? -25.64800 -3.45000 54.68000 1.000 45.40000 133 CYS C CA 1
ATOM 661 C C . CYS B 2 68 ? -24.74300 -4.05800 53.61200 1.000 46.27000 133 CYS C C 1
ATOM 662 O O . CYS B 2 68 ? -24.85700 -3.77900 52.41900 1.000 43.89000 133 CYS C O 1
ATOM 665 N N . SER B 2 69 ? -23.84100 -4.92900 54.05800 1.000 42.45000 134 SER C N 1
ATOM 666 C CA . SER B 2 69 ? -22.95200 -5.59700 53.11700 1.000 43.99000 134 SER C CA 1
ATOM 667 C C . SER B 2 69 ? -23.67600 -6.41500 52.04200 1.000 49.62000 134 SER C C 1
ATOM 668 O O . SER B 2 69 ? -23.13800 -6.49300 50.92300 1.000 44.25000 134 SER C O 1
ATOM 671 N N . PRO B 2 70 ? -24.85000 -7.02900 52.27900 1.000 43.89000 135 PRO C N 1
ATOM 672 C CA . PRO B 2 70 ? -25.50900 -7.73300 51.16300 1.000 44.42000 135 PRO C CA 1
ATOM 673 C C . PRO B 2 70 ? -25.86000 -6.82900 49.99400 1.000 36.15000 135 PRO C C 1
ATOM 674 O O . PRO B 2 70 ? -25.73800 -7.24900 48.83700 1.000 35.56000 135 PRO C O 1
ATOM 678 N N . ILE B 2 71 ? -26.27000 -5.58800 50.25300 1.000 36.98000 136 ILE C N 1
ATOM 679 C CA . ILE B 2 71 ? -26.64100 -4.72000 49.14400 1.000 35.48000 136 ILE C CA 1
ATOM 680 C C . ILE B 2 71 ? -25.39600 -4.14500 48.47300 1.000 38.07000 136 ILE C C 1
ATOM 681 O O . ILE B 2 71 ? -25.42600 -3.82300 47.28000 1.000 35.19000 136 ILE C O 1
ATOM 686 N N . GLN B 2 72 ? -24.28700 -4.02600 49.20700 1.000 37.82000 137 GLN C N 1
ATOM 687 C CA . GLN B 2 72 ? -23.01300 -3.70800 48.56600 1.000 38.76000 137 GLN C CA 1
ATOM 688 C C . GLN B 2 72 ? -22.64200 -4.77600 47.55200 1.000 35.65000 137 GLN C C 1
ATOM 689 O O . GLN B 2 72 ? -22.25300 -4.46800 46.41800 1.000 31.81000 137 GLN C O 1
ATOM 695 N N . PHE B 2 73 ? -22.75100 -6.04900 47.94900 1.000 37.26000 138 PHE C N 1
ATOM 696 C CA . PHE B 2 73 ? -22.34400 -7.13400 47.06400 1.000 32.35000 138 PHE C CA 1
ATOM 697 C C . PHE B 2 73 ? -23.25100 -7.20900 45.84400 1.000 35.28000 138 PHE C C 1
ATOM 698 O O . PHE B 2 73 ? -22.77300 -7.30300 44.70500 1.000 35.54000 138 PHE C O 1
ATOM 706 N N . GLU B 2 74 ? -24.56900 -7.16800 46.06300 1.000 38.37000 139 GLU C N 1
ATOM 707 C CA . GLU B 2 74 ? -25.50300 -7.25500 44.94500 1.000 34.41000 139 GLU C CA 1
ATOM 708 C C . GLU B 2 74 ? -25.33800 -6.07600 43.98600 1.000 30.67000 139 GLU C C 1
ATOM 709 O O . GLU B 2 74 ? -25.40400 -6.25100 42.76300 1.000 30.28000 139 GLU C O 1
ATOM 715 N N . SER B 2 75 ? -25.12100 -4.86500 44.51500 1.000 31.18000 140 SER C N 1
ATOM 716 C CA . SER B 2 75 ? -24.92900 -3.72700 43.61900 1.000 30.26000 140 SER C CA 1
ATOM 717 C C . SER B 2 75 ? -23.58700 -3.80900 42.89700 1.000 31.09000 140 SER C C 1
ATOM 718 O O . SER B 2 75 ? -23.48400 -3.40900 41.73200 1.000 29.82000 140 SER C O 1
ATOM 721 N N . ALA B 2 76 ? -22.54500 -4.31800 43.56600 1.000 26.53000 141 ALA C N 1
ATOM 722 C CA . ALA B 2 76 ? -21.26000 -4.46600 42.88700 1.000 28.57000 141 ALA C CA 1
ATOM 723 C C . ALA B 2 76 ? -21.35300 -5.47300 41.74800 1.000 30.67000 141 ALA C C 1
ATOM 724 O O . ALA B 2 76 ? -20.74300 -5.28000 40.68700 1.000 29.92000 141 ALA C O 1
ATOM 726 N N . TRP B 2 77 ? -22.11000 -6.55400 41.95800 1.000 31.93000 142 TRP C N 1
ATOM 727 C CA . TRP B 2 77 ? -22.30000 -7.56200 40.92100 1.000 30.28000 142 TRP C CA 1
ATOM 728 C C . TRP B 2 77 ? -23.11900 -6.99300 39.76400 1.000 27.39000 142 TRP C C 1
ATOM 729 O O . TRP B 2 77 ? -22.75200 -7.15100 38.59400 1.000 28.41000 142 TRP C O 1
ATOM 740 N N . ALA B 2 78 ? -24.22500 -6.30300 40.06900 1.000 31.43000 143 ALA C N 1
ATOM 741 C CA . ALA B 2 78 ? -25.01800 -5.68700 39.00600 1.000 28.04000 143 ALA C CA 1
ATOM 742 C C . ALA B 2 78 ? -24.17900 -4.71300 38.17500 1.000 29.43000 143 ALA C C 1
ATOM 743 O O . ALA B 2 78 ? -24.19700 -4.76300 36.94000 1.000 28.23000 143 ALA C O 1
ATOM 745 N N . LEU B 2 79 ? -23.40700 -3.83600 38.83600 1.000 26.78000 144 LEU C N 1
ATOM 746 C CA . LEU B 2 79 ? -22.56700 -2.89400 38.09500 1.000 26.87000 144 LEU C CA 1
ATOM 747 C C . LEU B 2 79 ? -21.46000 -3.60400 37.32300 1.000 25.96000 144 LEU C C 1
ATOM 748 O O . LEU B 2 79 ? -21.11600 -3.18900 36.20800 1.000 27.47000 144 LEU C O 1
ATOM 753 N N . THR B 2 80 ? -20.86800 -4.65600 37.90000 1.000 28.18000 145 THR C N 1
ATOM 754 C CA . THR B 2 80 ? -19.88900 -5.43700 37.14800 1.000 28.12000 145 THR C CA 1
ATOM 755 C C . THR B 2 80 ? -20.45200 -5.87000 35.80400 1.000 29.99000 145 THR C C 1
ATOM 756 O O . THR B 2 80 ? -19.77600 -5.76300 34.77500 1.000 29.39000 145 THR C O 1
ATOM 760 N N . ASN B 2 81 ? -21.70400 -6.33900 35.78600 1.000 27.62000 146 ASN C N 1
ATOM 761 C CA . ASN B 2 81 ? -22.24000 -6.89600 34.55500 1.000 26.97000 146 ASN C CA 1
ATOM 762 C C . ASN B 2 81 ? -22.73300 -5.84000 33.58000 1.000 35.59000 146 ASN C C 1
ATOM 763 O O . ASN B 2 81 ? -22.79100 -6.11800 32.37800 1.000 47.67000 146 ASN C O 1
ATOM 768 N N . ILE B 2 82 ? -23.03400 -4.62700 34.04700 1.000 30.17000 147 ILE C N 1
ATOM 769 C CA . ILE B 2 82 ? -23.19700 -3.51800 33.11600 1.000 25.47000 147 ILE C CA 1
ATOM 770 C C . ILE B 2 82 ? -21.85600 -3.13500 32.50500 1.000 28.77000 147 ILE C C 1
ATOM 771 O O . ILE B 2 82 ? -21.74800 -2.92400 31.29100 1.000 28.19000 147 ILE C O 1
ATOM 776 N N . ALA B 2 83 ? -20.80900 -3.04100 33.33200 1.000 28.06000 148 ALA C N 1
ATOM 777 C CA . ALA B 2 83 ? -19.49100 -2.65000 32.84000 1.000 28.47000 148 ALA C CA 1
ATOM 778 C C . ALA B 2 83 ? -18.84600 -3.71900 31.97000 1.000 25.77000 148 ALA C C 1
ATOM 779 O O . ALA B 2 83 ? -17.87100 -3.41600 31.27400 1.000 29.96000 148 ALA C O 1
ATOM 781 N N . SER B 2 84 ? -19.38000 -4.94200 31.97000 1.000 27.40000 149 SER C N 1
ATOM 782 C CA . SER B 2 84 ? -18.91900 -5.98900 31.06900 1.000 27.64000 149 SER C CA 1
ATOM 783 C C . SER B 2 84 ? -19.41600 -5.80500 29.64300 1.000 28.61000 149 SER C C 1
ATOM 784 O O . SER B 2 84 ? -19.02800 -6.58800 28.76600 1.000 29.85000 149 SER C O 1
ATOM 787 N N . GLY B 2 85 ? -20.26300 -4.80600 29.39400 1.000 29.91000 150 GLY C N 1
ATOM 788 C CA . GLY B 2 85 ? -20.87700 -4.62700 28.09300 1.000 29.23000 150 GLY C CA 1
ATOM 789 C C . GLY B 2 85 ? -20.09200 -3.77400 27.11700 1.000 31.60000 150 GLY C C 1
ATOM 790 O O . GLY B 2 85 ? -18.85700 -3.80200 27.09800 1.000 30.23000 150 GLY C O 1
ATOM 791 N N . THR B 2 86 ? -20.81400 -3.00300 26.30400 1.000 32.59000 151 THR C N 1
ATOM 792 C CA . THR B 2 86 ? -20.20500 -2.11800 25.32400 1.000 29.42000 151 THR C CA 1
ATOM 793 C C . THR B 2 86 ? -19.46500 -0.97300 26.01300 1.000 29.66000 151 THR C C 1
ATOM 794 O O . THR B 2 86 ? -19.62600 -0.72200 27.20700 1.000 28.12000 151 THR C O 1
ATOM 798 N N . SER B 2 87 ? -18.68000 -0.23900 25.22100 1.000 28.08000 152 SER C N 1
ATOM 799 C CA . SER B 2 87 ? -18.02000 0.95600 25.74700 1.000 29.49000 152 SER C CA 1
ATOM 800 C C . SER B 2 87 ? -19.02900 1.97400 26.26700 1.000 26.92000 152 SER C C 1
ATOM 801 O O . SER B 2 87 ? -18.77800 2.63400 27.28000 1.000 28.12000 152 SER C O 1
ATOM 804 N N . GLU B 2 88 ? -20.18500 2.11200 25.60100 1.000 27.03000 153 GLU C N 1
ATOM 805 C CA . GLU B 2 88 ? -21.18200 3.05800 26.08400 1.000 29.06000 153 GLU C CA 1
ATOM 806 C C . GLU B 2 88 ? -21.76900 2.60400 27.41500 1.000 28.74000 153 GLU C C 1
ATOM 807 O O . GLU B 2 88 ? -22.10000 3.43600 28.26700 1.000 26.33000 153 GLU C O 1
ATOM 813 N N . GLN B 2 89 ? -21.91100 1.29100 27.60300 1.000 27.44000 154 GLN C N 1
ATOM 814 C CA . GLN B 2 89 ? -22.44000 0.76500 28.85800 1.000 28.71000 154 GLN C CA 1
ATOM 815 C C . GLN B 2 89 ? -21.40900 0.89100 29.97200 1.000 27.50000 154 GLN C C 1
ATOM 816 O O . GLN B 2 89 ? -21.75400 1.20500 31.11400 1.000 26.46000 154 GLN C O 1
ATOM 822 N N . THR B 2 90 ? -20.13500 0.66500 29.65000 1.000 23.96000 155 THR C N 1
ATOM 823 C CA . THR B 2 90 ? -19.08400 0.88900 30.63500 1.000 27.21000 155 THR C CA 1
ATOM 824 C C . THR B 2 90 ? -18.99200 2.36800 31.00400 1.000 27.27000 155 THR C C 1
ATOM 825 O O . THR B 2 90 ? -18.81500 2.70900 32.17900 1.000 26.68000 155 THR C O 1
ATOM 829 N N . LYS B 2 91 ? -19.14500 3.25800 30.01900 1.000 24.10000 156 LYS C N 1
ATOM 830 C CA . LYS B 2 91 ? -19.12100 4.69200 30.29900 1.000 26.69000 156 LYS C CA 1
ATOM 831 C C . LYS B 2 91 ? -20.25400 5.09500 31.23800 1.000 29.13000 156 LYS C C 1
ATOM 832 O O . LYS B 2 91 ? -20.07000 5.96000 32.10000 1.000 28.11000 156 LYS C O 1
ATOM 838 N N . ALA B 2 92 ? -21.43800 4.48800 31.08900 1.000 26.21000 157 ALA C N 1
ATOM 839 C CA . ALA B 2 92 ? -22.53000 4.83900 31.99100 1.000 23.93000 157 ALA C CA 1
ATOM 840 C C . ALA B 2 92 ? -22.17500 4.50500 33.43400 1.000 24.61000 157 ALA C C 1
ATOM 841 O O . ALA B 2 92 ? -22.54100 5.24800 34.35400 1.000 27.02000 157 ALA C O 1
ATOM 843 N N . VAL B 2 93 ? -21.44700 3.40300 33.64600 1.000 22.20000 158 VAL C N 1
ATOM 844 C CA . VAL B 2 93 ? -21.00500 3.03500 34.99000 1.000 28.45000 158 VAL C CA 1
ATOM 845 C C . VAL B 2 93 ? -19.99200 4.04900 35.51500 1.000 22.97000 158 VAL C C 1
ATOM 846 O O . VAL B 2 93 ? -20.12600 4.56300 36.63300 1.000 23.78000 158 VAL C O 1
ATOM 850 N N . VAL B 2 94 ? -18.98600 4.38600 34.70000 1.000 25.66000 159 VAL C N 1
ATOM 851 C CA . VAL B 2 94 ? -18.00300 5.39700 35.10400 1.000 22.72000 159 VAL C CA 1
ATOM 852 C C . VAL B 2 94 ? -18.67900 6.74300 35.37800 1.000 26.98000 159 VAL C C 1
ATOM 853 O O . VAL B 2 94 ? -18.37800 7.41900 36.36900 1.000 24.21000 159 VAL C O 1
ATOM 857 N N . ASP B 2 95 ? -19.58400 7.16500 34.48700 1.000 23.01000 160 ASP C N 1
ATOM 858 C CA . ASP B 2 95 ? -20.29100 8.43400 34.64300 1.000 26.44000 160 ASP C CA 1
ATOM 859 C C . ASP B 2 95 ? -21.13200 8.49500 35.91100 1.000 25.15000 160 ASP C C 1
ATOM 860 O O . ASP B 2 95 ? -21.47600 9.59700 36.36500 1.000 26.28000 160 ASP C O 1
ATOM 865 N N . GLY B 2 96 ? -21.47100 7.35000 36.49200 1.000 25.47000 161 GLY C N 1
ATOM 866 C CA . GLY B 2 96 ? -22.19700 7.36000 37.74400 1.000 25.12000 161 GLY C CA 1
ATOM 867 C C . GLY B 2 96 ? -21.33300 7.47000 38.98000 1.000 31.96000 161 GLY C C 1
ATOM 868 O O . GLY B 2 96 ? -21.85600 7.43200 40.09900 1.000 31.22000 161 GLY C O 1
ATOM 869 N N . GLY B 2 97 ? -20.01900 7.61400 38.81500 1.000 27.71000 162 GLY C N 1
ATOM 870 C CA . GLY B 2 97 ? -19.11600 7.72800 39.94600 1.000 26.33000 162 GLY C CA 1
ATOM 871 C C . GLY B 2 97 ? -18.59200 6.40900 40.46900 1.000 25.94000 162 GLY C C 1
ATOM 872 O O . GLY B 2 97 ? -18.08500 6.36500 41.59700 1.000 25.80000 162 GLY C O 1
ATOM 873 N N . ALA B 2 98 ? -18.68700 5.33000 39.68300 1.000 23.85000 163 ALA C N 1
ATOM 874 C CA . ALA B 2 98 ? -18.36200 4.00000 40.19900 1.000 24.90000 163 ALA C CA 1
ATOM 875 C C . ALA B 2 98 ? -16.87700 3.80600 40.48000 1.000 26.25000 163 ALA C C 1
ATOM 876 O O . ALA B 2 98 ? -16.53400 2.97900 41.32900 1.000 26.02000 163 ALA C O 1
ATOM 878 N N . ILE B 2 99 ? -15.98600 4.51000 39.78100 1.000 22.91000 164 ILE C N 1
ATOM 879 C CA . ILE B 2 99 ? -14.55700 4.18900 39.91700 1.000 22.98000 164 ILE C CA 1
ATOM 880 C C . ILE B 2 99 ? -14.12700 4.42500 41.36400 1.000 23.92000 164 ILE C C 1
ATOM 881 O O . ILE B 2 99 ? -13.64600 3.47700 42.00500 1.000 25.89000 164 ILE C O 1
ATOM 886 N N . PRO B 2 100 ? -14.30100 5.62400 41.94300 1.000 22.54000 165 PRO C N 1
ATOM 887 C CA . PRO B 2 100 ? -13.87000 5.79200 43.34300 1.000 25.66000 165 PRO C CA 1
ATOM 888 C C . PRO B 2 100 ? -14.66700 4.94300 44.31300 1.000 30.52000 165 PRO C C 1
ATOM 889 O O . PRO B 2 100 ? -14.10900 4.50300 45.32600 1.000 26.90000 165 PRO C O 1
ATOM 893 N N . ALA B 2 101 ? -15.95200 4.68600 44.03300 1.000 27.52000 166 ALA C N 1
ATOM 894 C CA . ALA B 2 101 ? -16.73600 3.85000 44.93300 1.000 29.14000 166 ALA C CA 1
ATOM 895 C C . ALA B 2 101 ? -16.20200 2.42200 44.96300 1.000 26.92000 166 ALA C C 1
ATOM 896 O O . ALA B 2 101 ? -16.13800 1.80500 46.03100 1.000 28.52000 166 ALA C O 1
ATOM 898 N N . PHE B 2 102 ? -15.79100 1.88200 43.80500 1.000 26.43000 167 PHE C N 1
ATOM 899 C CA . PHE B 2 102 ? -15.19700 0.55000 43.79600 1.000 26.27000 167 PHE C CA 1
ATOM 900 C C . PHE B 2 102 ? -13.81400 0.54600 44.45000 1.000 27.20000 167 PHE C C 1
ATOM 901 O O . PHE B 2 102 ? -13.45500 -0.41600 45.14000 1.000 27.08000 167 PHE C O 1
ATOM 909 N N . ILE B 2 103 ? -13.00700 1.58700 44.23700 1.000 26.58000 168 ILE C N 1
ATOM 910 C CA . ILE B 2 103 ? -11.70000 1.59500 44.89400 1.000 27.21000 168 ILE C CA 1
ATOM 911 C C . ILE B 2 103 ? -11.86800 1.59900 46.41300 1.000 28.08000 168 ILE C C 1
ATOM 912 O O . ILE B 2 103 ? -11.13700 0.90300 47.13200 1.000 30.63000 168 ILE C O 1
ATOM 917 N N . SER B 2 104 ? -12.86200 2.34100 46.92000 1.000 29.51000 169 SER C N 1
ATOM 918 C CA . SER B 2 104 ? -13.14600 2.32000 48.35700 1.000 31.28000 169 SER C CA 1
ATOM 919 C C . SER B 2 104 ? -13.50700 0.91700 48.83800 1.000 34.60000 169 SER C C 1
ATOM 920 O O . SER B 2 104 ? -13.12900 0.51500 49.94600 1.000 37.16000 169 SER C O 1
ATOM 923 N N . LEU B 2 105 ? -14.22300 0.15100 48.01700 1.000 29.87000 170 LEU C N 1
ATOM 924 C CA . LEU B 2 105 ? -14.62700 -1.19800 48.40400 1.000 31.93000 170 LEU C CA 1
ATOM 925 C C . LEU B 2 105 ? -13.48200 -2.21100 48.41100 1.000 35.35000 170 LEU C C 1
ATOM 926 O O . LEU B 2 105 ? -13.67000 -3.31700 48.93600 1.000 35.74000 170 LEU C O 1
ATOM 931 N N . LEU B 2 106 ? -12.31700 -1.89000 47.83100 1.000 31.98000 171 LEU C N 1
ATOM 932 C CA . LEU B 2 106 ? -11.20600 -2.84200 47.86400 1.000 35.05000 171 LEU C CA 1
ATOM 933 C C . LEU B 2 106 ? -10.80500 -3.17900 49.29400 1.000 41.98000 171 LEU C C 1
ATOM 934 O O . LEU B 2 106 ? -10.31100 -4.28200 49.55700 1.000 40.24000 171 LEU C O 1
ATOM 939 N N . ALA B 2 107 ? -11.02200 -2.25100 50.22700 1.000 40.64000 172 ALA C N 1
ATOM 940 C CA . ALA B 2 107 ? -10.65900 -2.41800 51.62600 1.000 47.61000 172 ALA C CA 1
ATOM 941 C C . ALA B 2 107 ? -11.74500 -3.10200 52.45300 1.000 45.73000 172 ALA C C 1
ATOM 942 O O . ALA B 2 107 ? -11.64700 -3.11000 53.68400 1.000 46.43000 172 ALA C O 1
ATOM 944 N N . SER B 2 108 ? -12.77500 -3.65500 51.81800 1.000 40.39000 173 SER C N 1
ATOM 945 C CA . SER B 2 108 ? -13.87300 -4.23300 52.57800 1.000 41.18000 173 SER C CA 1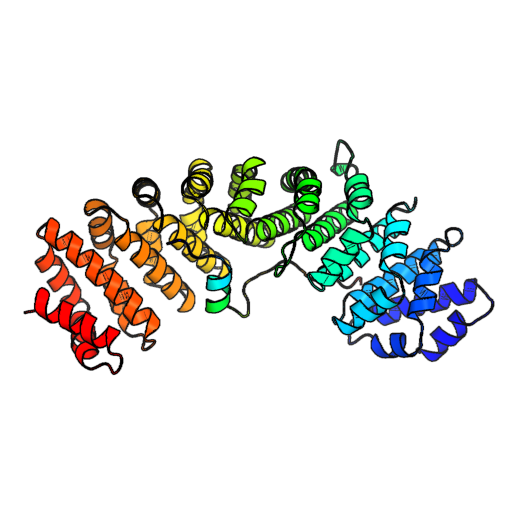
ATOM 946 C C . SER B 2 108 ? -13.36900 -5.41300 53.40200 1.000 40.46000 173 SER C C 1
ATOM 947 O O . SER B 2 108 ? -12.53100 -6.18900 52.92600 1.000 40.50000 173 SER C O 1
ATOM 950 N N . PRO B 2 109 ? -13.85000 -5.58100 54.63700 1.000 39.63000 174 PRO C N 1
ATOM 951 C CA . PRO B 2 109 ? -13.48000 -6.77500 55.40400 1.000 41.22000 174 PRO C CA 1
ATOM 952 C C . PRO B 2 109 ? -14.07200 -8.05500 54.83800 1.000 48.42000 174 PRO C C 1
ATOM 953 O O . PRO B 2 109 ? -13.64300 -9.14200 55.24300 1.000 49.65000 174 PRO C O 1
ATOM 957 N N . HIS B 2 110 ? -15.03000 -7.96700 53.91300 1.000 39.32000 175 HIS C N 1
ATOM 958 C CA . HIS B 2 110 ? -15.62400 -9.15100 53.29400 1.000 43.08000 175 HIS C CA 1
ATOM 959 C C . HIS B 2 110 ? -14.89700 -9.44400 51.98900 1.000 45.73000 175 HIS C C 1
ATOM 960 O O . HIS B 2 110 ? -14.98600 -8.66100 51.03400 1.000 38.95000 175 HIS C O 1
ATOM 967 N N . ALA B 2 111 ? -14.20300 -10.58600 51.93600 1.000 39.49000 176 ALA C N 1
ATOM 968 C CA . ALA B 2 111 ? -13.37800 -10.89500 50.77300 1.000 46.27000 176 ALA C CA 1
ATOM 969 C C . ALA B 2 111 ? -14.20400 -10.96200 49.49700 1.000 47.36000 176 ALA C C 1
ATOM 970 O O . ALA B 2 111 ? -13.72100 -10.56900 48.42800 1.000 42.42000 176 ALA C O 1
ATOM 972 N N . HIS B 2 112 ? -15.45200 -11.43100 49.58200 1.000 45.07000 177 HIS C N 1
ATOM 973 C CA . HIS B 2 112 ? -16.23700 -11.57700 48.36100 1.000 45.86000 177 HIS C CA 1
ATOM 974 C C . HIS B 2 112 ? -16.67900 -10.22400 47.81400 1.000 39.00000 177 HIS C C 1
ATOM 975 O O . HIS B 2 112 ? -16.86800 -10.08100 46.60100 1.000 37.45000 177 HIS C O 1
ATOM 982 N N . ILE B 2 113 ? -16.81600 -9.21700 48.67400 1.000 34.47000 178 ILE C N 1
ATOM 983 C CA . ILE B 2 113 ? -17.13900 -7.87800 48.19400 1.000 33.38000 178 ILE C CA 1
ATOM 984 C C . ILE B 2 113 ? -15.89200 -7.19600 47.63300 1.000 34.34000 178 ILE C C 1
ATOM 985 O O . ILE B 2 113 ? -15.94000 -6.57400 46.56800 1.000 32.66000 178 ILE C O 1
ATOM 990 N N . SER B 2 114 ? -14.75100 -7.33600 48.31200 1.000 34.54000 179 SER C N 1
ATOM 991 C CA . SER B 2 114 ? -13.50300 -6.80700 47.76700 1.000 34.93000 179 SER C CA 1
ATOM 992 C C . SER B 2 114 ? -13.20000 -7.42100 46.40800 1.000 30.39000 179 SER C C 1
ATOM 993 O O . SER B 2 114 ? -12.74400 -6.72800 45.48900 1.000 32.68000 179 SER C O 1
ATOM 996 N N . GLU B 2 115 ? -13.43500 -8.72800 46.27600 1.000 33.08000 180 GLU C N 1
ATOM 997 C CA . GLU B 2 115 ? -13.20300 -9.41300 45.01200 1.000 29.69000 180 GLU C CA 1
ATOM 998 C C . GLU B 2 115 ? -14.10100 -8.86000 43.91600 1.000 28.48000 180 GLU C C 1
ATOM 999 O O . GLU B 2 115 ? -13.65600 -8.67100 42.77600 1.000 31.51000 180 GLU C O 1
ATOM 1005 N N . GLN B 2 116 ? -15.36800 -8.58800 44.24400 1.000 32.23000 181 GLN C N 1
ATOM 1006 C CA . GLN B 2 116 ? -16.27800 -8.03200 43.24600 1.000 29.87000 181 GLN C CA 1
ATOM 1007 C C . GLN B 2 116 ? -15.81800 -6.65500 42.78400 1.000 26.88000 181 GLN C C 1
ATOM 1008 O O . GLN B 2 116 ? -15.95400 -6.31600 41.60500 1.000 28.40000 181 GLN C O 1
ATOM 1014 N N . ALA B 2 117 ? -15.27000 -5.84200 43.69500 1.000 25.74000 182 ALA C N 1
ATOM 1015 C CA . ALA B 2 117 ? -14.74900 -4.53600 43.28700 1.000 27.40000 182 ALA C CA 1
ATOM 1016 C C . ALA B 2 117 ? -13.53600 -4.68200 42.37100 1.000 30.22000 182 ALA C C 1
ATOM 1017 O O . ALA B 2 117 ? -13.39700 -3.94000 41.39200 1.000 27.12000 182 ALA C O 1
ATOM 1019 N N . VAL B 2 118 ? -12.64300 -5.63000 42.67400 1.000 25.40000 183 VAL C N 1
ATOM 1020 C CA . VAL B 2 118 ? -11.50900 -5.90700 41.79200 1.000 27.43000 183 VAL C CA 1
ATOM 1021 C C . VAL B 2 118 ? -12.00100 -6.21200 40.38500 1.000 25.84000 183 VAL C C 1
ATOM 1022 O O . VAL B 2 118 ? -11.48200 -5.68700 39.38900 1.000 26.30000 183 VAL C O 1
ATOM 1026 N N . TRP B 2 119 ? -13.01300 -7.08100 40.29900 1.000 29.53000 184 TRP C N 1
ATOM 1027 C CA . TRP B 2 119 ? -13.58000 -7.51600 39.02600 1.000 26.29000 184 TRP C CA 1
ATOM 1028 C C . TRP B 2 119 ? -14.16000 -6.33900 38.24900 1.000 27.36000 184 TRP C C 1
ATOM 1029 O O . TRP B 2 119 ? -13.87800 -6.15800 37.05700 1.000 27.14000 184 TRP C O 1
ATOM 1040 N N . ALA B 2 120 ? -14.99800 -5.53200 38.90600 1.000 30.26000 185 ALA C N 1
ATOM 1041 C CA . ALA B 2 120 ? -15.57300 -4.37500 38.23100 1.000 26.56000 185 ALA C CA 1
ATOM 1042 C C . ALA B 2 120 ? -14.48500 -3.44500 37.70300 1.000 27.45000 185 ALA C C 1
ATOM 1043 O O . ALA B 2 120 ? -14.59000 -2.92200 36.58500 1.000 25.96000 185 ALA C O 1
ATOM 1045 N N . LEU B 2 121 ? -13.43100 -3.22400 38.49600 1.000 25.21000 186 LEU C N 1
ATOM 1046 C CA . LEU B 2 121 ? -12.36200 -2.33400 38.04500 1.000 26.13000 186 LEU C CA 1
ATOM 1047 C C . LEU B 2 121 ? -11.64000 -2.92500 36.84700 1.000 21.84000 186 LEU C C 1
ATOM 1048 O O . LEU B 2 121 ? -11.21500 -2.18400 35.95300 1.000 24.47000 186 LEU C O 1
ATOM 1053 N N . GLY B 2 122 ? -11.54300 -4.25500 36.79500 1.000 23.79000 187 GLY C N 1
ATOM 1054 C CA . GLY B 2 122 ? -10.95800 -4.89900 35.62800 1.000 27.30000 187 GLY C CA 1
ATOM 1055 C C . GLY B 2 122 ? -11.77500 -4.67100 34.37000 1.000 25.67000 187 GLY C C 1
ATOM 1056 O O . GLY B 2 122 ? -11.21700 -4.41400 33.30100 1.000 25.52000 187 GLY C O 1
ATOM 1057 N N . ASN B 2 123 ? -13.10800 -4.75300 34.48200 1.000 25.00000 188 ASN C N 1
ATOM 1058 C CA . ASN B 2 123 ? -13.96300 -4.48100 33.32400 1.000 24.67000 188 ASN C CA 1
ATOM 1059 C C . ASN B 2 123 ? -13.82200 -3.03500 32.86800 1.000 25.09000 188 ASN C C 1
ATOM 1060 O O . ASN B 2 123 ? -13.76300 -2.75400 31.66200 1.000 26.58000 188 ASN C O 1
ATOM 1065 N N . ILE B 2 124 ? -13.76800 -2.10000 33.81500 1.000 22.91000 189 ILE C N 1
ATOM 1066 C CA . ILE B 2 124 ? -13.65000 -0.68900 33.44800 1.000 24.11000 189 ILE C CA 1
ATOM 1067 C C . ILE B 2 124 ? -12.30800 -0.42200 32.77800 1.000 25.38000 189 ILE C C 1
ATOM 1068 O O . ILE B 2 124 ? -12.24400 0.20400 31.71300 1.000 25.52000 189 ILE C O 1
ATOM 1073 N N . ALA B 2 125 ? -11.21400 -0.89600 33.38400 1.000 22.44000 190 ALA C N 1
ATOM 1074 C CA . ALA B 2 125 ? -9.90300 -0.67400 32.77500 1.000 26.85000 190 ALA C CA 1
ATOM 1075 C C . ALA B 2 125 ? -9.77100 -1.40300 31.44900 1.000 27.05000 190 ALA C C 1
ATOM 1076 O O . ALA B 2 125 ? -9.03100 -0.95200 30.56800 1.000 29.01000 190 ALA C O 1
ATOM 1078 N N . GLY B 2 126 ? -10.44800 -2.54000 31.30000 1.000 24.27000 191 GLY C N 1
ATOM 1079 C CA . GLY B 2 126 ? -10.38800 -3.30400 30.06700 1.000 28.78000 191 GLY C CA 1
ATOM 1080 C C . GLY B 2 126 ? -11.04900 -2.63800 28.88300 1.000 29.66000 191 GLY C C 1
ATOM 1081 O O . GLY B 2 126 ? -10.86400 -3.09600 27.75000 1.000 28.76000 191 GLY C O 1
ATOM 1082 N N . ASP B 2 127 ? -11.80300 -1.56300 29.11000 1.000 23.83000 192 ASP C N 1
ATOM 1083 C CA . ASP B 2 127 ? -12.49400 -0.91600 28.00600 1.000 27.52000 192 ASP C CA 1
ATOM 1084 C C . ASP B 2 127 ? -11.53100 -0.20600 27.05700 1.000 29.44000 192 ASP C C 1
ATOM 1085 O O . ASP B 2 127 ? -11.80100 -0.11800 25.85300 1.000 32.09000 192 ASP C O 1
ATOM 1090 N N . GLY B 2 128 ? -10.42900 0.32100 27.56200 1.000 26.26000 193 GLY C N 1
ATOM 1091 C CA . GLY B 2 128 ? -9.53100 1.07300 26.70700 1.000 29.39000 193 GLY C CA 1
ATOM 1092 C C . GLY B 2 128 ? -8.58500 1.91200 27.53500 1.000 26.30000 193 GLY C C 1
ATOM 1093 O O . GLY B 2 128 ? -8.67900 1.97300 28.76000 1.000 25.71000 193 GLY C O 1
ATOM 1094 N N . SER B 2 129 ? -7.66700 2.57600 26.82400 1.000 25.93000 194 SER C N 1
ATOM 1095 C CA . SER B 2 129 ? -6.56500 3.24700 27.50300 1.000 26.33000 194 SER C CA 1
ATOM 1096 C C . SER B 2 129 ? -7.02900 4.43600 28.35000 1.000 24.47000 194 SER C C 1
ATOM 1097 O O . SER B 2 129 ? -6.45500 4.68900 29.41500 1.000 27.96000 194 SER C O 1
ATOM 1100 N N . ALA B 2 130 ? -8.04900 5.18200 27.91000 1.000 24.48000 195 ALA C N 1
ATOM 1101 C CA . ALA B 2 130 ? -8.51100 6.32100 28.70200 1.000 25.59000 195 ALA C CA 1
ATOM 1102 C C . ALA B 2 130 ? -9.11900 5.87600 30.03300 1.000 23.57000 195 ALA C C 1
ATOM 1103 O O . ALA B 2 130 ? -8.79000 6.43400 31.08700 1.000 25.13000 195 ALA C O 1
ATOM 1105 N N . PHE B 2 131 ? -10.01700 4.87700 30.01400 1.000 23.14000 196 PHE C N 1
ATOM 1106 C CA . PHE B 2 131 ? -10.56800 4.37800 31.27600 1.000 22.31000 196 PHE C CA 1
ATOM 1107 C C . PHE B 2 131 ? -9.51600 3.65600 32.11200 1.000 25.74000 196 PHE C C 1
ATOM 1108 O O . PHE B 2 131 ? -9.55800 3.74500 33.34200 1.000 26.35000 196 PHE C O 1
ATOM 1116 N N . ARG B 2 132 ? -8.57100 2.94300 31.47300 1.000 22.56000 197 ARG C N 1
ATOM 1117 C CA . ARG B 2 132 ? -7.42600 2.38400 32.19800 1.000 23.40000 197 ARG C CA 1
ATOM 1118 C C . ARG B 2 132 ? -6.68600 3.47200 32.96000 1.000 24.70000 197 ARG C C 1
ATOM 1119 O O . ARG B 2 132 ? -6.40600 3.33700 34.15800 1.000 22.91000 197 ARG C O 1
ATOM 1127 N N . ASP B 2 133 ? -6.32900 4.55000 32.26800 1.000 21.94000 198 ASP C N 1
ATOM 1128 C CA . ASP B 2 133 ? -5.57900 5.60900 32.92800 1.000 26.14000 198 ASP C CA 1
ATOM 1129 C C . ASP B 2 133 ? -6.42700 6.33600 33.96300 1.000 23.56000 198 ASP C C 1
ATOM 1130 O O . ASP B 2 133 ? -5.88600 6.80500 34.97300 1.000 22.99000 198 ASP C O 1
ATOM 1135 N N . LEU B 2 134 ? -7.75400 6.39900 33.76300 1.000 22.35000 199 LEU C N 1
ATOM 1136 C CA . LEU B 2 134 ? -8.61300 7.03300 34.76600 1.000 23.17000 199 LEU C CA 1
ATOM 1137 C C . LEU B 2 134 ? -8.70300 6.19400 36.03500 1.000 24.39000 199 LEU C C 1
ATOM 1138 O O . LEU B 2 134 ? -8.73000 6.74100 37.14500 1.000 23.15000 199 LEU C O 1
ATOM 1143 N N . VAL B 2 135 ? -8.76300 4.86800 35.89800 1.000 20.93000 200 VAL C N 1
ATOM 1144 C CA . VAL B 2 135 ? -8.73900 4.00800 37.07600 1.000 24.57000 200 VAL C CA 1
ATOM 1145 C C . VAL B 2 135 ? -7.42300 4.20700 37.82800 1.000 27.42000 200 VAL C C 1
ATOM 1146 O O . VAL B 2 135 ? -7.40300 4.32000 39.06100 1.000 24.96000 200 VAL C O 1
ATOM 1150 N N . ILE B 2 136 ? -6.31500 4.32900 37.09300 1.000 22.49000 201 ILE C N 1
ATOM 1151 C CA . ILE B 2 136 ? -5.01600 4.55800 37.72600 1.000 21.40000 201 ILE C CA 1
ATOM 1152 C C . ILE B 2 136 ? -4.99800 5.90500 38.44100 1.000 22.38000 201 ILE C C 1
ATOM 1153 O O . ILE B 2 136 ? -4.55100 6.00800 39.58900 1.000 25.40000 201 ILE C O 1
ATOM 1158 N N . LYS B 2 137 ? -5.50500 6.95900 37.78500 1.000 22.96000 202 LYS C N 1
ATOM 1159 C CA . LYS B 2 137 ? -5.52400 8.27500 38.42300 1.000 23.76000 202 LYS C CA 1
ATOM 1160 C C . LYS B 2 137 ? -6.33900 8.29800 39.71100 1.000 25.21000 202 LYS C C 1
ATOM 1161 O O . LYS B 2 137 ? -6.00100 9.05100 40.63000 1.000 26.53000 202 LYS C O 1
ATOM 1167 N N . HIS B 2 138 ? -7.43100 7.52900 39.79400 1.000 24.33000 203 HIS C N 1
ATOM 1168 C CA . HIS B 2 138 ? -8.18700 7.49900 41.04200 1.000 22.41000 203 HIS C CA 1
ATOM 1169 C C . HIS B 2 138 ? -7.46700 6.72600 42.14500 1.000 25.02000 203 HIS C C 1
ATOM 1170 O O . HIS B 2 138 ? -8.01400 6.60500 43.24900 1.000 27.93000 203 HIS C O 1
ATOM 1177 N N . GLY B 2 139 ? -6.27900 6.19000 41.87600 1.000 26.22000 204 GLY C N 1
ATOM 1178 C CA . GLY B 2 139 ? -5.50000 5.53300 42.90400 1.000 26.03000 204 GLY C CA 1
ATOM 1179 C C . GLY B 2 139 ? -5.76000 4.05400 43.10500 1.000 28.15000 204 GLY C C 1
ATOM 1180 O O . GLY B 2 139 ? -5.58900 3.56000 44.22300 1.000 28.41000 204 GLY C O 1
ATOM 1181 N N . ALA B 2 140 ? -6.13900 3.31700 42.05900 1.000 22.69000 205 ALA C N 1
ATOM 1182 C CA . ALA B 2 140 ? -6.46700 1.90900 42.25900 1.000 27.32000 205 ALA C CA 1
ATOM 1183 C C . ALA B 2 140 ? -5.23700 1.03600 42.50600 1.000 27.43000 205 ALA C C 1
ATOM 1184 O O . ALA B 2 140 ? -5.36500 -0.03000 43.11500 1.000 26.80000 205 ALA C O 1
ATOM 1186 N N . ILE B 2 141 ? -4.05000 1.44300 42.05700 1.000 27.21000 206 ILE C N 1
ATOM 1187 C CA . ILE B 2 141 ? -2.92700 0.49800 42.07500 1.000 26.77000 206 ILE C CA 1
ATOM 1188 C C . ILE B 2 141 ? -2.48500 0.19700 43.50500 1.000 32.29000 206 ILE C C 1
ATOM 1189 O O . ILE B 2 141 ? -2.27700 -0.96600 43.86500 1.000 31.67000 206 ILE C O 1
ATOM 1194 N N . ASP B 2 142 ? -2.34100 1.22400 44.34700 1.000 26.93000 207 ASP C N 1
ATOM 1195 C CA . ASP B 2 142 ? -1.87000 0.95800 45.70700 1.000 28.43000 207 ASP C CA 1
ATOM 1196 C C . ASP B 2 142 ? -2.75800 -0.03300 46.45700 1.000 28.99000 207 ASP C C 1
ATOM 1197 O O . ASP B 2 142 ? -2.22600 -1.04200 46.95200 1.000 31.37000 207 ASP C O 1
ATOM 1202 N N . PRO B 2 143 ? -4.08200 0.16300 46.57500 1.000 30.39000 208 PRO C N 1
ATOM 1203 C CA . PRO B 2 143 ? -4.89800 -0.85100 47.27600 1.000 29.37000 208 PRO C CA 1
ATOM 1204 C C . PRO B 2 143 ? -4.94100 -2.20400 46.58700 1.000 31.63000 208 PRO C C 1
ATOM 1205 O O . PRO B 2 143 ? -5.08800 -3.21800 47.28100 1.000 31.66000 208 PRO C O 1
ATOM 1209 N N . LEU B 2 144 ? -4.83000 -2.26400 45.25300 1.000 29.26000 209 LEU C N 1
ATOM 1210 C CA . LEU B 2 144 ? -4.79100 -3.56300 44.57900 1.000 27.20000 209 LEU C CA 1
ATOM 1211 C C . LEU B 2 144 ? -3.52100 -4.32600 44.93200 1.000 30.92000 209 LEU C C 1
ATOM 1212 O O . LEU B 2 144 ? -3.56700 -5.52100 45.24600 1.000 30.82000 209 LEU C O 1
ATOM 1217 N N . LEU B 2 145 ? -2.36900 -3.65800 44.86800 1.000 28.05000 210 LEU C N 1
ATOM 1218 C CA . LEU B 2 145 ? -1.13800 -4.33900 45.23900 1.000 30.80000 210 LEU C CA 1
ATOM 1219 C C . LEU B 2 145 ? -1.12900 -4.70100 46.71800 1.000 35.88000 210 LEU C C 1
ATOM 1220 O O . LEU B 2 145 ? -0.59100 -5.75100 47.08900 1.000 33.96000 210 LEU C O 1
ATOM 1225 N N . ALA B 2 146 ? -1.73900 -3.86700 47.57000 1.000 33.33000 211 ALA C N 1
ATOM 1226 C CA . ALA B 2 146 ? -1.76600 -4.17700 48.99800 1.000 35.65000 211 ALA C CA 1
ATOM 1227 C C . ALA B 2 146 ? -2.49700 -5.48700 49.27900 1.000 38.57000 211 ALA C C 1
ATOM 1228 O O . ALA B 2 146 ? -2.13500 -6.20900 50.21700 1.000 39.73000 211 ALA C O 1
ATOM 1230 N N . LEU B 2 147 ? -3.50800 -5.82500 48.47500 1.000 31.60000 212 LEU C N 1
ATOM 1231 C CA . LEU B 2 147 ? -4.19000 -7.10600 48.64100 1.000 34.11000 212 LEU C CA 1
ATOM 1232 C C . LEU B 2 147 ? -3.27200 -8.29000 48.35600 1.000 38.54000 212 LEU C C 1
ATOM 1233 O O . LEU B 2 147 ? -3.53800 -9.40000 48.83600 1.000 38.70000 212 LEU C O 1
ATOM 1238 N N . LEU B 2 148 ? -2.19800 -8.07700 47.59700 1.000 34.36000 213 LEU C N 1
ATOM 1239 C CA . LEU B 2 148 ? -1.24900 -9.12400 47.23100 1.000 34.06000 213 LEU C CA 1
ATOM 1240 C C . LEU B 2 148 ? 0.03500 -9.09800 48.04900 1.000 42.73000 213 LEU C C 1
ATOM 1241 O O . LEU B 2 148 ? 0.92900 -9.91700 47.79600 1.000 44.52000 213 LEU C O 1
A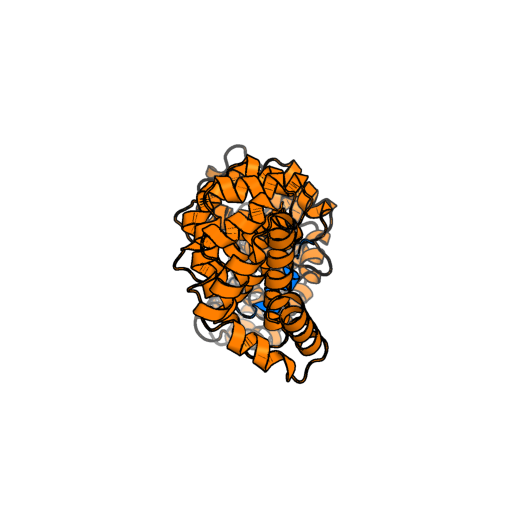TOM 1246 N N . ALA B 2 149 ? 0.15600 -8.19000 49.01600 1.000 40.43000 214 ALA C N 1
ATOM 1247 C CA . ALA B 2 149 ? 1.40600 -8.01400 49.75700 1.000 42.20000 214 ALA C CA 1
ATOM 1248 C C . ALA B 2 149 ? 1.45900 -8.93700 50.97900 1.000 50.09000 214 ALA C C 1
ATOM 1249 O O . ALA B 2 149 ? 1.61500 -8.50300 52.12000 1.000 53.91000 214 ALA C O 1
ATOM 1251 N N . VAL B 2 150 ? 1.32400 -10.23500 50.72000 1.000 49.77000 215 VAL C N 1
ATOM 1252 C CA . VAL B 2 150 ? 1.45800 -11.25000 51.76400 1.000 51.87000 215 VAL C CA 1
ATOM 1253 C C . VAL B 2 150 ? 2.64800 -12.13500 51.41400 1.000 50.61000 215 VAL C C 1
ATOM 1254 O O . VAL B 2 150 ? 2.98100 -12.27900 50.22900 1.000 52.21000 215 VAL C O 1
ATOM 1258 N N . PRO B 2 151 ? 3.31800 -12.74700 52.39500 1.000 52.93000 216 PRO C N 1
ATOM 1259 C CA . PRO B 2 151 ? 4.52400 -13.52500 52.06700 1.000 51.80000 216 PRO C CA 1
ATOM 1260 C C . PRO B 2 151 ? 4.24200 -14.77700 51.24900 1.000 52.34000 216 PRO C C 1
ATOM 1261 O O . PRO B 2 151 ? 5.09100 -15.17400 50.43900 1.000 53.65000 216 PRO C O 1
ATOM 1265 N N . ASP B 2 152 ? 3.08000 -15.40800 51.42600 1.000 52.06000 217 ASP C N 1
ATOM 1266 C CA . ASP B 2 152 ? 2.72400 -16.63900 50.72300 1.000 51.23000 217 ASP C CA 1
ATOM 1267 C C . ASP B 2 152 ? 1.42300 -16.40700 49.96500 1.000 45.40000 217 ASP C C 1
ATOM 1268 O O . ASP B 2 152 ? 0.36700 -16.22600 50.58000 1.000 49.93000 217 ASP C O 1
ATOM 1273 N N . LEU B 2 153 ? 1.49400 -16.42900 48.63300 1.000 47.45000 218 LEU C N 1
ATOM 1274 C CA . LEU B 2 153 ? 0.30800 -16.16100 47.82300 1.000 46.27000 218 LEU C CA 1
ATOM 1275 C C . LEU B 2 153 ? -0.75100 -17.25000 47.94300 1.000 53.85000 218 LEU C C 1
ATOM 1276 O O . LEU B 2 153 ? -1.92200 -16.99000 47.65400 1.000 49.41000 218 LEU C O 1
ATOM 1281 N N . SER B 2 154 ? -0.38000 -18.46200 48.36600 1.000 56.88000 219 SER C N 1
ATOM 1282 C CA . SER B 2 154 ? -1.40700 -19.47100 48.59400 1.000 60.33000 219 SER C CA 1
ATOM 1283 C C . SER B 2 154 ? -2.25000 -19.17300 49.82500 1.000 60.13000 219 SER C C 1
ATOM 1284 O O . SER B 2 154 ? -3.20300 -19.91300 50.09200 1.000 65.17000 219 SER C O 1
ATOM 1287 N N . THR B 2 155 ? -1.91000 -18.11900 50.57400 1.000 59.47000 220 THR C N 1
ATOM 1288 C CA . THR B 2 155 ? -2.80400 -17.58700 51.59900 1.000 64.56000 220 THR C CA 1
ATOM 1289 C C . THR B 2 155 ? -4.16400 -17.22100 51.01300 1.000 61.03000 220 THR C C 1
ATOM 1290 O O . THR B 2 155 ? -5.20000 -17.41000 51.66100 1.000 55.89000 220 THR C O 1
ATOM 1294 N N . LEU B 2 156 ? -4.18000 -16.70600 49.78300 1.000 59.35000 221 LEU C N 1
ATOM 1295 C CA . LEU B 2 156 ? -5.38300 -16.13700 49.19100 1.000 59.56000 221 LEU C CA 1
ATOM 1296 C C . LEU B 2 156 ? -6.20700 -17.18900 48.45700 1.000 51.38000 221 LEU C C 1
ATOM 1297 O O . LEU B 2 156 ? -5.67400 -18.14500 47.88900 1.000 42.99000 221 LEU C O 1
ATOM 1302 N N . ALA B 2 157 ? -7.52300 -16.98100 48.45100 1.000 48.31000 222 ALA C N 1
ATOM 1303 C CA . ALA B 2 157 ? -8.41200 -17.86700 47.71500 1.000 48.56000 222 ALA C CA 1
ATOM 1304 C C . ALA B 2 157 ? -8.06500 -17.85200 46.23300 1.000 49.05000 222 ALA C C 1
ATOM 1305 O O . ALA B 2 157 ? -7.68500 -16.81800 45.67600 1.000 44.83000 222 ALA C O 1
ATOM 1307 N N . CYS B 2 158 ? -8.19900 -19.01600 45.59800 1.000 48.66000 223 CYS C N 1
ATOM 1308 C CA . CYS B 2 158 ? -7.76700 -19.17200 44.21200 1.000 47.12000 223 CYS C CA 1
ATOM 1309 C C . CYS B 2 158 ? -8.51100 -18.21400 43.28000 1.000 40.58000 223 CYS C C 1
ATOM 1310 O O . CYS B 2 158 ? -7.89500 -17.51500 42.46300 1.000 41.33000 223 CYS C O 1
ATOM 1313 N N . GLY B 2 159 ? -9.83900 -18.16400 43.38800 1.000 42.46000 224 GLY C N 1
ATOM 1314 C CA . GLY B 2 159 ? -10.60000 -17.24300 42.55800 1.000 40.31000 224 GLY C CA 1
ATOM 1315 C C . GLY B 2 159 ? -10.26700 -15.78500 42.81700 1.000 39.69000 224 GLY C C 1
ATOM 1316 O O . GLY B 2 159 ? -10.28100 -14.96600 41.89200 1.000 38.17000 224 GLY C O 1
ATOM 1317 N N . TYR B 2 160 ? -9.97100 -15.44300 44.07100 1.000 40.25000 225 TYR C N 1
ATOM 1318 C CA . TYR B 2 160 ? -9.53900 -14.09300 44.42000 1.000 39.63000 225 TYR C CA 1
ATOM 1319 C C . TYR B 2 160 ? -8.24000 -13.73800 43.70400 1.000 37.49000 225 TYR C C 1
ATOM 1320 O O . TYR B 2 160 ? -8.11900 -12.67400 43.07900 1.000 32.52000 225 TYR C O 1
ATOM 1329 N N . LEU B 2 161 ? -7.25300 -14.63200 43.78500 1.000 36.61000 226 LEU C N 1
ATOM 1330 C CA . LEU B 2 161 ? -5.95900 -14.38800 43.16200 1.000 34.20000 226 LEU C CA 1
ATOM 1331 C C . LEU B 2 161 ? -6.08500 -14.27200 41.64800 1.000 34.90000 226 LEU C C 1
ATOM 1332 O O . LEU B 2 161 ? -5.41300 -13.44200 41.02300 1.000 31.90000 226 LEU C O 1
ATOM 1337 N N . ARG B 2 162 ? -6.94600 -15.09100 41.03700 1.000 31.01000 227 ARG C N 1
ATOM 1338 C CA . ARG B 2 162 ? -7.13700 -14.99900 39.59100 1.000 31.26000 227 ARG C CA 1
ATOM 1339 C C . ARG B 2 162 ? -7.75500 -13.66300 39.19300 1.000 30.30000 227 ARG C C 1
ATOM 1340 O O . ARG B 2 162 ? -7.41400 -13.09600 38.14700 1.000 30.58000 227 ARG C O 1
ATOM 1348 N N . ASN B 2 163 ? -8.68500 -13.15700 39.99600 1.000 29.59000 228 ASN C N 1
ATOM 1349 C CA . ASN B 2 163 ? -9.29000 -11.86300 39.68100 1.000 29.34000 228 ASN C CA 1
ATOM 1350 C C . ASN B 2 163 ? -8.28400 -10.72800 39.81700 1.000 29.72000 228 ASN C C 1
ATOM 1351 O O . ASN B 2 163 ? -8.23400 -9.82900 38.96900 1.000 27.86000 228 ASN C O 1
ATOM 1356 N N . LEU B 2 164 ? -7.47600 -10.74400 40.87500 1.000 32.65000 229 LEU C N 1
ATOM 1357 C CA . LEU B 2 164 ? -6.46200 -9.70900 41.02400 1.000 30.47000 229 LEU C CA 1
ATOM 1358 C C . LEU B 2 164 ? -5.47300 -9.73800 39.86400 1.000 28.74000 229 LEU C C 1
ATOM 1359 O O . LEU B 2 164 ? -5.12800 -8.68900 39.30700 1.000 28.77000 229 LEU C O 1
ATOM 1364 N N . THR B 2 165 ? -5.04300 -10.93500 39.45100 1.000 26.86000 230 THR C N 1
ATOM 1365 C CA . THR B 2 165 ? -4.08900 -11.02500 38.35200 1.000 24.90000 230 THR C CA 1
ATOM 1366 C C . THR B 2 165 ? -4.69200 -10.50000 37.05700 1.000 26.10000 230 THR C C 1
ATOM 1367 O O . THR B 2 165 ? -4.04200 -9.73800 36.32800 1.000 27.27000 230 THR C O 1
ATOM 1371 N N . TRP B 2 166 ? -5.93800 -10.88200 36.76200 1.000 27.15000 231 TRP C N 1
ATOM 1372 C CA . TRP B 2 166 ? -6.57100 -10.43700 35.52300 1.000 26.63000 231 TRP C CA 1
ATOM 1373 C C . TRP B 2 166 ? -6.74900 -8.92000 35.51100 1.000 26.41000 231 TRP C C 1
ATOM 1374 O O . TRP B 2 166 ? -6.45800 -8.25300 34.51000 1.000 26.02000 231 TRP C O 1
ATOM 1385 N N . THR B 2 167 ? -7.20300 -8.35000 36.62700 1.000 27.46000 232 THR C N 1
ATOM 1386 C CA . THR B 2 167 ? -7.39400 -6.90600 36.68400 1.000 27.10000 232 THR C CA 1
ATOM 1387 C C . THR B 2 167 ? -6.06400 -6.17100 36.54500 1.000 26.61000 232 THR C C 1
ATOM 1388 O O . THR B 2 167 ? -5.97100 -5.19000 35.80300 1.000 26.72000 232 THR C O 1
ATOM 1392 N N . LEU B 2 168 ? -5.01200 -6.65200 37.21600 1.000 25.51000 233 LEU C N 1
ATOM 1393 C CA . LEU B 2 168 ? -3.69400 -6.05300 37.01800 1.000 25.96000 233 LEU C CA 1
ATOM 1394 C C . LEU B 2 168 ? -3.26600 -6.13400 35.55800 1.000 24.87000 233 LEU C C 1
ATOM 1395 O O . LEU B 2 168 ? -2.69100 -5.18000 35.02400 1.000 26.51000 233 LEU C O 1
ATOM 1400 N N . SER B 2 169 ? -3.56600 -7.25300 34.88700 1.000 23.47000 234 SER C N 1
ATOM 1401 C CA . SER B 2 169 ? -3.17500 -7.36300 33.48400 1.000 26.15000 234 SER C CA 1
ATOM 1402 C C . SER B 2 169 ? -3.88500 -6.32500 32.62300 1.000 26.27000 234 SER C C 1
ATOM 1403 O O . SER B 2 169 ? -3.29900 -5.81400 31.66500 1.000 25.92000 234 SER C O 1
ATOM 1406 N N . ASN B 2 170 ? -5.12500 -5.95900 32.96000 1.000 28.75000 235 ASN C N 1
ATOM 1407 C CA . ASN B 2 170 ? -5.79500 -4.92700 32.16700 1.000 24.09000 235 ASN C CA 1
ATOM 1408 C C . ASN B 2 170 ? -5.22400 -3.53500 32.43500 1.000 26.16000 235 ASN C C 1
ATOM 1409 O O . ASN B 2 170 ? -5.27900 -2.66500 31.55800 1.000 25.17000 235 ASN C O 1
ATOM 1414 N N . LEU B 2 171 ? -4.65800 -3.29900 33.62100 1.000 24.03000 236 LEU C N 1
ATOM 1415 C CA . LEU B 2 171 ? -3.96500 -2.04100 33.86800 1.000 25.18000 236 LEU C CA 1
ATOM 1416 C C . LEU B 2 171 ? -2.64100 -1.94400 33.10900 1.000 27.10000 236 LEU C C 1
ATOM 1417 O O . LEU B 2 171 ? -2.14500 -0.83100 32.89700 1.000 29.56000 236 LEU C O 1
ATOM 1422 N N . CYS B 2 172 ? -2.05600 -3.07800 32.70800 1.000 25.97000 237 CYS C N 1
ATOM 1423 C CA . CYS B 2 172 ? -0.84800 -3.11600 31.88800 1.000 25.31000 237 CYS C CA 1
ATOM 1424 C C . CYS B 2 172 ? -1.13800 -3.08000 30.39500 1.000 24.19000 237 CYS C C 1
ATOM 1425 O O . CYS B 2 172 ? -0.19900 -3.02100 29.59900 1.000 27.44000 237 CYS C O 1
ATOM 1428 N N . ARG B 2 173 ? -2.40600 -3.09600 30.00300 1.000 27.61000 238 ARG C N 1
ATOM 1429 C CA . ARG B 2 173 ? -2.83000 -3.35700 28.63700 1.000 22.89000 238 ARG C CA 1
ATOM 1430 C C . ARG B 2 173 ? -3.04000 -2.07300 27.84500 1.000 33.61000 238 ARG C C 1
ATOM 1431 O O . ARG B 2 173 ? -3.28700 -1.00600 28.40400 1.000 28.92000 238 ARG C O 1
ATOM 1439 N N . ASN B 2 174 ? -2.95400 -2.21100 26.51800 1.000 30.80000 239 ASN C N 1
ATOM 1440 C CA . ASN B 2 174 ? -3.42800 -1.23700 25.53200 1.000 34.31000 239 ASN C CA 1
ATOM 1441 C C . ASN B 2 174 ? -2.40400 -0.16000 25.22800 1.000 35.80000 239 ASN C C 1
ATOM 1442 O O . ASN B 2 174 ? -1.41900 0.02700 25.96100 1.000 30.86000 239 ASN C O 1
ATOM 1447 N N . LYS B 2 175 ? -2.66000 0.55900 24.13700 1.000 35.01000 240 LYS C N 1
ATOM 1448 C CA . LYS B 2 175 ? -1.68200 1.42500 23.50300 1.000 38.58000 240 LYS C CA 1
ATOM 1449 C C . LYS B 2 175 ? -2.32200 2.76600 23.19600 1.000 36.87000 240 LYS C C 1
ATOM 1450 O O . LYS B 2 175 ? -3.53200 2.96900 23.38400 1.000 36.25000 240 LYS C O 1
ATOM 1456 N N . ASN B 2 176 ? -1.49000 3.68000 22.70500 1.000 34.49000 241 ASN C N 1
ATOM 1457 C CA . ASN B 2 176 ? -1.95300 5.01600 22.34100 1.000 39.89000 241 ASN C CA 1
ATOM 1458 C C . ASN B 2 176 ? -2.79200 5.69000 23.42300 1.000 38.42000 241 ASN C C 1
ATOM 1459 O O . ASN B 2 176 ? -3.94300 6.06300 23.17500 1.000 43.73000 241 ASN C O 1
ATOM 1464 N N . PRO B 2 177 ? -2.21400 5.89600 24.61600 1.000 34.26000 242 PRO C N 1
ATOM 1465 C CA . PRO B 2 177 ? -0.82900 5.61000 24.99700 1.000 28.79000 242 PRO C CA 1
ATOM 1466 C C . PRO B 2 177 ? -0.66700 4.32200 25.78100 1.000 30.39000 242 PRO C C 1
ATOM 1467 O O . PRO B 2 177 ? -1.64200 3.74900 26.25900 1.000 29.98000 242 PRO C O 1
ATOM 1471 N N . ALA B 2 178 ? 0.58000 3.88200 25.92400 1.000 30.82000 243 ALA C N 1
ATOM 1472 C CA . ALA B 2 178 ? 0.88300 2.81400 26.85400 1.000 31.57000 243 ALA C CA 1
ATOM 1473 C C . ALA B 2 178 ? 0.61800 3.29300 28.28100 1.000 25.55000 243 ALA C C 1
ATOM 1474 O O . ALA B 2 178 ? 0.49500 4.49500 28.52700 1.000 29.49000 243 ALA C O 1
ATOM 1476 N N . PRO B 2 179 ? 0.52200 2.37600 29.24200 1.000 26.78000 244 PRO C N 1
ATOM 1477 C CA . PRO B 2 179 ? 0.29200 2.80200 30.61800 1.000 31.49000 244 PRO C CA 1
ATOM 1478 C C . PRO B 2 179 ? 1.41900 3.68100 31.10500 1.000 33.41000 244 PRO C C 1
ATOM 1479 O O . PRO B 2 179 ? 2.55700 3.60400 30.60100 1.000 32.95000 244 PRO C O 1
ATOM 1483 N N . PRO B 2 180 ? 1.14900 4.56300 32.07700 1.000 30.42000 245 PRO C N 1
ATOM 1484 C CA . PRO B 2 180 ? 2.19300 5.44700 32.59800 1.000 33.02000 245 PRO C CA 1
ATOM 1485 C C . PRO B 2 180 ? 3.37900 4.65800 33.12800 1.000 33.44000 245 PRO C C 1
ATOM 1486 O O . PRO B 2 180 ? 3.21900 3.59200 33.72900 1.000 29.49000 245 PRO C O 1
ATOM 1490 N N . LEU B 2 181 ? 4.58000 5.19900 32.89700 1.000 33.14000 246 LEU C N 1
ATOM 1491 C CA . LEU B 2 181 ? 5.79600 4.49100 33.29800 1.000 32.64000 246 LEU C CA 1
ATOM 1492 C C . LEU B 2 181 ? 5.80600 4.21500 34.79400 1.000 31.23000 246 LEU C C 1
ATOM 1493 O O . LEU B 2 181 ? 6.20100 3.12400 35.22500 1.000 34.96000 246 LEU C O 1
ATOM 1498 N N . ASP B 2 182 ? 5.38500 5.19900 35.60100 1.000 30.62000 247 ASP C N 1
ATOM 1499 C CA . ASP B 2 182 ? 5.39900 5.03500 37.05200 1.000 36.91000 247 ASP C CA 1
ATOM 1500 C C . ASP B 2 182 ? 4.48300 3.89900 37.48300 1.000 36.63000 247 ASP C C 1
ATOM 1501 O O . ASP B 2 182 ? 4.79100 3.16500 38.43100 1.000 34.57000 247 ASP C O 1
ATOM 1506 N N . ALA B 2 183 ? 3.35300 3.74200 36.79200 1.000 30.44000 248 ALA C N 1
ATOM 1507 C CA . ALA B 2 183 ? 2.41700 2.67000 37.10200 1.000 31.39000 248 ALA C CA 1
ATOM 1508 C C . ALA B 2 183 ? 3.00800 1.31200 36.76500 1.000 32.09000 248 ALA C C 1
ATOM 1509 O O . ALA B 2 183 ? 2.86200 0.36300 37.54000 1.000 30.16000 248 ALA C O 1
ATOM 1511 N N . VAL B 2 184 ? 3.66600 1.20200 35.60500 1.000 29.13000 249 VAL C N 1
ATOM 1512 C CA . VAL B 2 184 ? 4.26900 -0.06800 35.21200 1.000 28.97000 249 VAL C CA 1
ATOM 1513 C C . VAL B 2 184 ? 5.38200 -0.43100 36.18000 1.000 32.66000 249 VAL C C 1
ATOM 1514 O O . VAL B 2 184 ? 5.50200 -1.58400 36.60800 1.000 33.00000 249 VAL C O 1
ATOM 1518 N N . GLU B 2 185 ? 6.20000 0.55800 36.55600 1.000 28.60000 250 GLU C N 1
ATOM 1519 C CA . GLU B 2 185 ? 7.26500 0.31900 37.52700 1.000 32.86000 250 GLU C CA 1
ATOM 1520 C C . GLU B 2 185 ? 6.70300 -0.17100 38.86100 1.000 36.00000 250 GLU C C 1
ATOM 1521 O O . GLU B 2 185 ? 7.28900 -1.04800 39.50500 1.000 35.35000 250 GLU C O 1
ATOM 1527 N N . GLN B 2 186 ? 5.55100 0.36700 39.27700 1.000 34.74000 251 GLN C N 1
ATOM 1528 C CA . GLN B 2 186 ? 4.97900 -0.00300 40.56900 1.000 33.48000 251 GLN C CA 1
ATOM 1529 C C . GLN B 2 186 ? 4.36700 -1.40000 40.53400 1.000 31.64000 251 GLN C C 1
ATOM 1530 O O . GLN B 2 186 ? 4.46100 -2.14600 41.51600 1.000 31.71000 251 GLN C O 1
ATOM 1536 N N . ILE B 2 187 ? 3.76500 -1.78000 39.40100 1.000 28.38000 252 ILE C N 1
ATOM 1537 C CA . ILE B 2 187 ? 3.11000 -3.08300 39.26500 1.000 28.38000 252 ILE C CA 1
ATOM 1538 C C . ILE B 2 187 ? 4.10400 -4.22900 39.02900 1.000 32.16000 252 ILE C C 1
ATOM 1539 O O . ILE B 2 187 ? 3.86600 -5.36500 39.47700 1.000 30.40000 252 ILE C O 1
ATOM 1544 N N . LEU B 2 188 ? 5.21700 -3.97000 38.33800 1.000 29.64000 253 LEU C N 1
ATOM 1545 C CA . LEU B 2 188 ? 6.06600 -5.05600 37.83700 1.000 28.70000 253 LEU C CA 1
ATOM 1546 C C . LEU B 2 188 ? 6.52100 -6.05100 38.89900 1.000 30.88000 253 LEU C C 1
ATOM 1547 O O . LEU B 2 188 ? 6.47800 -7.26200 38.62700 1.000 33.54000 253 LEU C O 1
ATOM 1552 N N . PRO B 2 189 ? 7.00100 -5.63800 40.07700 1.000 32.31000 254 PRO C N 1
ATOM 1553 C CA . PRO B 2 189 ? 7.48300 -6.65000 41.03500 1.000 32.83000 254 PRO C CA 1
ATOM 1554 C C . PRO B 2 189 ? 6.41300 -7.64600 41.44800 1.000 30.80000 254 PRO C C 1
ATOM 1555 O O . PRO B 2 189 ? 6.71000 -8.83700 41.60000 1.000 33.23000 254 PRO C O 1
ATOM 1559 N N . THR B 2 190 ? 5.16600 -7.19700 41.61100 1.000 30.91000 255 THR C N 1
ATOM 1560 C CA . THR B 2 190 ? 4.08000 -8.12500 41.91700 1.000 25.33000 255 THR C CA 1
ATOM 1561 C C . THR B 2 190 ? 3.81100 -9.05100 40.73900 1.000 34.37000 255 THR C C 1
ATOM 1562 O O . THR B 2 190 ? 3.55100 -10.24800 40.92100 1.000 33.04000 255 THR C O 1
ATOM 1566 N N . LEU B 2 191 ? 3.88000 -8.51000 39.52100 1.000 28.53000 256 LEU C N 1
ATOM 1567 C CA . LEU B 2 191 ? 3.75200 -9.33100 38.32600 1.000 32.94000 256 LEU C CA 1
ATOM 1568 C C . LEU B 2 191 ? 4.78200 -10.45100 38.31100 1.000 29.70000 256 LEU C C 1
ATOM 1569 O O . LEU B 2 191 ? 4.46300 -11.58800 37.94600 1.000 31.11000 256 LEU C O 1
ATOM 1574 N N . VAL B 2 192 ? 6.02300 -10.14600 38.69500 1.000 30.25000 257 VAL C N 1
ATOM 1575 C CA . VAL B 2 192 ? 7.06700 -11.17100 38.67100 1.000 29.97000 257 VAL C CA 1
ATOM 1576 C C . VAL B 2 192 ? 6.73700 -12.30200 39.64100 1.000 35.68000 257 VAL C C 1
ATOM 1577 O O . VAL B 2 192 ? 6.97300 -13.48000 39.33900 1.000 38.03000 257 VAL C O 1
ATOM 1581 N N . ARG B 2 193 ? 6.20800 -11.97100 40.82400 1.000 33.70000 258 ARG C N 1
ATOM 1582 C CA . ARG B 2 193 ? 5.81600 -13.02300 41.76400 1.000 36.16000 258 ARG C CA 1
ATOM 1583 C C . ARG B 2 193 ? 4.72400 -13.89600 41.16800 1.000 34.72000 258 ARG C C 1
ATOM 1584 O O . ARG B 2 193 ? 4.79100 -15.12700 41.22700 1.000 37.36000 258 ARG C O 1
ATOM 1592 N N . LEU B 2 194 ? 3.68800 -13.26600 40.61000 1.000 31.04000 259 LEU C N 1
ATOM 1593 C CA . LEU B 2 194 ? 2.56500 -14.01600 40.05800 1.000 31.31000 259 LEU C CA 1
ATOM 1594 C C . LEU B 2 194 ? 3.01100 -14.91600 38.91500 1.000 33.41000 259 LEU C C 1
ATOM 1595 O O . LEU B 2 194 ? 2.44500 -15.99700 38.72000 1.000 31.73000 259 LEU C O 1
ATOM 1600 N N . LEU B 2 195 ? 4.02700 -14.49300 38.16000 1.000 34.51000 260 LEU C N 1
ATOM 1601 C CA . LEU B 2 195 ? 4.56800 -15.30200 37.07200 1.000 30.18000 260 LEU C CA 1
ATOM 1602 C C . LEU B 2 195 ? 5.18100 -16.60800 37.55800 1.000 36.42000 260 LEU C C 1
ATOM 1603 O O . LEU B 2 195 ? 5.44400 -17.49700 36.74100 1.000 36.20000 260 LEU C O 1
ATOM 1608 N N . HIS B 2 196 ? 5.43200 -16.74300 38.85500 1.000 34.68000 261 HIS C N 1
ATOM 1609 C CA . HIS B 2 196 ? 5.97700 -17.96500 39.42200 1.000 35.61000 261 HIS C CA 1
ATOM 1610 C C . HIS B 2 196 ? 4.96400 -18.71200 40.27400 1.000 34.86000 261 HIS C C 1
ATOM 1611 O O . HIS B 2 196 ? 5.31300 -19.73000 40.88000 1.000 41.73000 261 HIS C O 1
ATOM 1618 N N . HIS B 2 197 ? 3.72200 -18.23800 40.34100 1.000 32.59000 262 HIS C N 1
ATOM 1619 C CA . HIS B 2 197 ? 2.71600 -18.87000 41.17600 1.000 38.12000 262 HIS C CA 1
ATOM 1620 C C . HIS B 2 197 ? 2.15200 -20.09200 40.46400 1.000 45.72000 262 HIS C C 1
ATOM 1621 O O . HIS B 2 197 ? 1.98000 -20.09100 39.24500 1.000 55.44000 262 HIS C O 1
ATOM 1628 N N . ASN B 2 198 ? 1.86500 -21.14100 41.23100 1.000 38.88000 263 ASN C N 1
ATOM 1629 C CA . ASN B 2 198 ? 1.47800 -22.42600 40.64900 1.000 47.25000 263 ASN C CA 1
ATOM 1630 C C . ASN B 2 198 ? -0.04600 -22.52400 40.55000 1.000 50.14000 263 ASN C C 1
ATOM 1631 O O . ASN B 2 198 ? -0.69900 -23.32800 41.21800 1.000 58.19000 263 ASN C O 1
ATOM 1636 N N . ASP B 2 199 ? -0.61600 -21.65600 39.70800 1.000 35.81000 264 ASP C N 1
ATOM 1637 C CA . ASP B 2 199 ? -2.01400 -21.77800 39.29800 1.000 39.86000 264 ASP C CA 1
ATOM 1638 C C . ASP B 2 199 ? -2.05200 -21.48400 37.80300 1.000 39.47000 264 ASP C C 1
ATOM 1639 O O . ASP B 2 199 ? -1.52900 -20.44200 37.36900 1.000 38.34000 264 ASP C O 1
ATOM 1644 N N . PRO B 2 200 ? -2.67600 -22.35000 36.99800 1.000 35.07000 265 PRO C N 1
ATOM 1645 C CA . PRO B 2 200 ? -2.60100 -22.16300 35.53700 1.000 38.05000 265 PRO C CA 1
ATOM 1646 C C . PRO B 2 200 ? -3.21100 -20.85600 35.04700 1.000 35.15000 265 PRO C C 1
ATOM 1647 O O . PRO B 2 200 ? -2.65900 -20.24200 34.12600 1.000 32.94000 265 PRO C O 1
ATOM 1651 N N . GLU B 2 201 ? -4.33000 -20.41200 35.62900 1.000 31.94000 266 GLU C N 1
ATOM 1652 C CA . GLU B 2 201 ? -4.93500 -19.15300 35.19100 1.000 31.46000 266 GLU C CA 1
ATOM 1653 C C . GLU B 2 201 ? -4.12200 -17.94700 35.64900 1.000 30.40000 266 GLU C C 1
ATOM 1654 O O . GLU B 2 201 ? -3.98700 -16.96800 34.90900 1.000 33.21000 266 GLU C O 1
ATOM 1660 N N . VAL B 2 202 ? -3.58900 -17.98700 36.87000 1.000 31.30000 267 VAL C N 1
ATOM 1661 C CA . VAL B 2 202 ? -2.69900 -16.91900 37.30600 1.000 27.11000 267 VAL C CA 1
ATOM 1662 C C . VAL B 2 202 ? -1.48700 -16.83700 36.37900 1.000 32.29000 267 VAL C C 1
ATOM 1663 O O . VAL B 2 202 ? -1.08100 -15.74700 35.95400 1.000 30.96000 267 VAL C O 1
ATOM 1667 N N . LEU B 2 203 ? -0.90400 -17.99100 36.02900 1.000 28.99000 268 LEU C N 1
ATOM 1668 C CA . LEU B 2 203 ? 0.23000 -17.98300 35.10400 1.000 29.40000 268 LEU C CA 1
ATOM 1669 C C . LEU B 2 203 ? -0.15700 -17.39500 33.75400 1.000 30.57000 268 LEU C C 1
ATOM 1670 O O . LEU B 2 203 ? 0.58800 -16.59100 33.18400 1.000 29.12000 268 LEU C O 1
ATOM 1675 N N . ALA B 2 204 ? -1.31700 -17.78700 33.22300 1.000 29.34000 269 ALA C N 1
ATOM 1676 C CA . ALA B 2 204 ? -1.73000 -17.29500 31.91200 1.000 29.32000 269 ALA C CA 1
ATOM 1677 C C . ALA B 2 204 ? -1.87700 -15.78000 31.91600 1.000 27.73000 269 ALA C C 1
ATOM 1678 O O . ALA B 2 204 ? -1.35900 -15.08900 31.02700 1.000 27.02000 269 ALA C O 1
ATOM 1680 N N . ASP B 2 205 ? -2.58000 -15.23700 32.91600 1.000 27.26000 270 ASP C N 1
ATOM 1681 C CA . ASP B 2 205 ? -2.81900 -13.79600 32.89200 1.000 24.76000 270 ASP C CA 1
ATOM 1682 C C . ASP B 2 205 ? -1.58300 -12.99800 33.28900 1.000 29.07000 270 ASP C C 1
ATOM 1683 O O . ASP B 2 205 ? -1.43400 -11.84300 32.86700 1.000 28.13000 270 ASP C O 1
ATOM 1688 N N . SER B 2 206 ? -0.68800 -13.58600 34.08700 1.000 29.39000 271 SER C N 1
ATOM 1689 C CA . SER B 2 206 ? 0.63100 -12.98500 34.28400 1.000 28.53000 271 SER C CA 1
ATOM 1690 C C . SER B 2 206 ? 1.38900 -12.88500 32.96700 1.000 27.50000 271 SER C C 1
ATOM 1691 O O . SER B 2 206 ? 1.98700 -11.84500 32.65800 1.000 28.15000 271 SER C O 1
ATOM 1694 N N . CYS B 2 207 ? 1.36900 -13.95500 32.17100 1.000 26.89000 272 CYS C N 1
ATOM 1695 C CA . CYS B 2 207 ? 2.02100 -13.90500 30.86900 1.000 30.44000 272 CYS C CA 1
ATOM 1696 C C . CYS B 2 207 ? 1.35300 -12.89600 29.95100 1.000 29.00000 272 CYS C C 1
ATOM 1697 O O . CYS B 2 207 ? 2.03800 -12.23000 29.17000 1.000 28.29000 272 CYS C O 1
ATOM 1700 N N . TRP B 2 208 ? 0.01700 -12.78400 29.99800 1.000 26.12000 273 TRP C N 1
ATOM 1701 C CA . TRP B 2 208 ? -0.62900 -11.75200 29.18400 1.000 24.50000 273 TRP C CA 1
ATOM 1702 C C . TRP B 2 208 ? -0.12600 -10.37200 29.58100 1.000 25.27000 273 TRP C C 1
ATOM 1703 O O . TRP B 2 208 ? 0.23000 -9.55800 28.72200 1.000 24.70000 273 TRP C O 1
ATOM 1714 N N . ALA B 2 209 ? -0.05400 -10.10300 30.89100 1.000 25.06000 274 ALA C N 1
ATOM 1715 C CA . ALA B 2 209 ? 0.40800 -8.79700 31.35600 1.000 26.22000 274 ALA C CA 1
ATOM 1716 C C . ALA B 2 209 ? 1.80400 -8.48800 30.83100 1.000 24.12000 274 ALA C C 1
ATOM 1717 O O . ALA B 2 209 ? 2.06800 -7.38300 30.34500 1.000 25.30000 274 ALA C O 1
ATOM 1719 N N . ILE B 2 210 ? 2.71900 -9.45400 30.94300 1.000 26.75000 275 ILE C N 1
ATOM 1720 C CA . ILE B 2 210 ? 4.07300 -9.27000 30.43300 1.000 27.50000 275 ILE C CA 1
ATOM 1721 C C . ILE B 2 210 ? 4.06100 -9.08500 28.92200 1.000 23.56000 275 ILE C C 1
ATOM 1722 O O . ILE B 2 210 ? 4.84900 -8.30300 28.37400 1.000 27.95000 275 ILE C O 1
ATOM 1727 N N . SER B 2 211 ? 3.19400 -9.81900 28.21600 1.000 24.60000 276 SER C N 1
ATOM 1728 C CA . SER B 2 211 ? 3.12500 -9.63500 26.76900 1.000 27.59000 276 SER C CA 1
ATOM 1729 C C . SER B 2 211 ? 2.69400 -8.21400 26.41200 1.000 28.42000 276 SER C C 1
ATOM 1730 O O . SER B 2 211 ? 3.24600 -7.61100 25.48500 1.000 25.63000 276 SER C O 1
ATOM 1733 N N . TYR B 2 212 ? 1.74900 -7.63700 27.16400 1.000 29.41000 277 TYR C N 1
ATOM 1734 C CA . TYR B 2 212 ? 1.35000 -6.25500 26.89800 1.000 25.42000 277 TYR C CA 1
ATOM 1735 C C . TYR B 2 212 ? 2.51400 -5.29700 27.13700 1.000 26.05000 277 TYR C C 1
ATOM 1736 O O . TYR B 2 212 ? 2.79800 -4.41400 26.31200 1.000 26.78000 277 TYR C O 1
ATOM 1745 N N . LEU B 2 213 ? 3.20400 -5.45800 28.26800 1.000 26.25000 278 LEU C N 1
ATOM 1746 C CA . LEU B 2 213 ? 4.27500 -4.54300 28.63500 1.000 27.68000 278 LEU C CA 1
ATOM 1747 C C . LEU B 2 213 ? 5.45900 -4.61500 27.68100 1.000 28.26000 278 LEU C C 1
ATOM 1748 O O . LEU B 2 213 ? 6.22900 -3.64500 27.59800 1.000 31.43000 278 LEU C O 1
ATOM 1753 N N . THR B 2 214 ? 5.64500 -5.73600 26.97800 1.000 27.74000 279 THR C N 1
ATOM 1754 C CA . THR B 2 214 ? 6.81300 -5.87500 26.10900 1.000 25.69000 279 THR C CA 1
ATOM 1755 C C . THR B 2 214 ? 6.54100 -5.49500 24.65900 1.000 29.94000 279 THR C C 1
ATOM 1756 O O . THR B 2 214 ? 7.44800 -5.59900 23.82300 1.000 31.07000 279 THR C O 1
ATOM 1760 N N . ASP B 2 215 ? 5.34000 -5.02800 24.33800 1.000 26.86000 280 ASP C N 1
ATOM 1761 C CA . ASP B 2 215 ? 5.01600 -4.59600 22.98500 1.000 33.64000 280 ASP C CA 1
ATOM 1762 C C . ASP B 2 215 ? 5.13600 -3.07900 22.92800 1.000 37.31000 280 ASP C C 1
ATOM 1763 O O . ASP B 2 215 ? 4.28100 -2.36700 23.46000 1.000 40.10000 280 ASP C O 1
ATOM 1768 N N . GLY B 2 216 ? 6.19500 -2.58800 22.28600 1.000 33.38000 281 GLY C N 1
ATOM 1769 C CA . GLY B 2 216 ? 6.41900 -1.16600 22.16800 1.000 29.31000 281 GLY C CA 1
ATOM 1770 C C . GLY B 2 216 ? 7.87900 -0.83600 21.95100 1.000 37.53000 281 GLY C C 1
ATOM 1771 O O . GLY B 2 216 ? 8.67100 -1.67200 21.50800 1.000 37.71000 281 GLY C O 1
ATOM 1772 N N . PRO B 2 217 ? 8.26000 0.40300 22.25700 1.000 34.88000 282 PRO C N 1
ATOM 1773 C CA . PRO B 2 217 ? 9.67100 0.79500 22.15300 1.000 35.16000 282 PRO C CA 1
ATOM 1774 C C . PRO B 2 217 ? 10.57100 -0.10500 22.98500 1.000 33.98000 282 PRO C C 1
ATOM 1775 O O . PRO B 2 217 ? 10.15000 -0.67900 23.99100 1.000 33.11000 282 PRO C O 1
ATOM 1779 N N . ASN B 2 218 ? 11.84200 -0.20200 22.56800 1.000 32.38000 283 ASN C N 1
ATOM 1780 C CA . ASN B 2 218 ? 12.73900 -1.15600 23.21200 1.000 32.35000 283 ASN C CA 1
ATOM 1781 C C . ASN B 2 218 ? 12.98100 -0.82800 24.67600 1.000 36.24000 283 ASN C C 1
ATOM 1782 O O . ASN B 2 218 ? 13.36200 -1.72200 25.44300 1.000 30.91000 283 ASN C O 1
ATOM 1787 N N . GLU B 2 219 ? 12.74400 0.42700 25.08400 1.000 35.79000 284 GLU C N 1
ATOM 1788 C CA . GLU B 2 219 ? 12.86400 0.79000 26.49400 1.000 37.13000 284 GLU C CA 1
ATOM 1789 C C . GLU B 2 219 ? 11.83200 0.06300 27.34100 1.000 31.79000 284 GLU C C 1
ATOM 1790 O O . GLU B 2 219 ? 12.09200 -0.24700 28.51000 1.000 36.63000 284 GLU C O 1
ATOM 1796 N N . ARG B 2 220 ? 10.64600 -0.18700 26.77600 1.000 27.33000 285 ARG C N 1
ATOM 1797 C CA . ARG B 2 220 ? 9.61700 -0.93900 27.48100 1.000 33.31000 285 ARG C CA 1
ATOM 1798 C C . ARG B 2 220 ? 10.02300 -2.39500 27.64000 1.000 32.36000 285 ARG C C 1
ATOM 1799 O O . ARG B 2 220 ? 9.78900 -2.99800 28.69500 1.000 34.27000 285 ARG C O 1
ATOM 1807 N N . ILE B 2 221 ? 10.60400 -2.98200 26.59000 1.000 35.02000 286 ILE C N 1
ATOM 1808 C CA . ILE B 2 221 ? 11.14400 -4.33400 26.69700 1.000 34.20000 286 ILE C CA 1
ATOM 1809 C C . ILE B 2 221 ? 12.20300 -4.38600 27.78700 1.000 36.18000 286 ILE C C 1
ATOM 1810 O O . ILE B 2 221 ? 12.20700 -5.27500 28.64300 1.000 34.89000 286 ILE C O 1
ATOM 1815 N N . GLU B 2 222 ? 13.14300 -3.44200 27.75200 1.000 30.77000 287 GLU C N 1
ATOM 1816 C CA . GLU B 2 222 ? 14.23500 -3.39800 28.72400 1.000 31.81000 287 GLU C CA 1
ATOM 1817 C C . GLU B 2 222 ? 13.69600 -3.43100 30.17200 1.000 32.49000 287 GLU C C 1
ATOM 1818 O O . GLU B 2 222 ? 14.07100 -4.31000 30.95700 1.000 43.58000 287 GLU C O 1
ATOM 1824 N N . MET B 2 223 ? 12.71900 -2.56500 30.51200 1.000 33.59000 288 MET C N 1
ATOM 1825 C CA . MET B 2 223 ? 12.09000 -2.58400 31.85000 1.000 33.72000 288 MET C CA 1
ATOM 1826 C C . MET B 2 223 ? 11.72900 -3.99000 32.32500 1.000 38.91000 288 MET C C 1
ATOM 1827 O O . MET B 2 223 ? 11.90900 -4.30400 33.50000 1.000 38.80000 288 MET C O 1
ATOM 1832 N N . VAL B 2 224 ? 11.06800 -4.78400 31.47600 1.000 35.28000 289 VAL C N 1
ATOM 1833 C CA . VAL B 2 224 ? 10.63000 -6.13000 31.86500 1.000 32.11000 289 VAL C CA 1
ATOM 1834 C C . VAL B 2 224 ? 11.81700 -7.08600 31.97300 1.000 35.73000 289 VAL C C 1
ATOM 1835 O O . VAL B 2 224 ? 11.94900 -7.85500 32.93700 1.000 35.56000 289 VAL C O 1
ATOM 1839 N N . VAL B 2 225 ? 12.68700 -7.06300 30.96600 1.000 32.32000 290 VAL C N 1
ATOM 1840 C CA . VAL B 2 225 ? 13.79200 -8.00600 30.90000 1.000 34.05000 290 VAL C CA 1
ATOM 1841 C C . VAL B 2 225 ? 14.76200 -7.78800 32.05700 1.000 35.75000 290 VAL C C 1
ATOM 1842 O O . VAL B 2 225 ? 15.32500 -8.75800 32.58800 1.000 36.68000 290 VAL C O 1
ATOM 1846 N N . LYS B 2 226 ? 14.95200 -6.52600 32.48800 1.000 32.63000 291 LYS C N 1
ATOM 1847 C CA . LYS B 2 226 ? 15.74900 -6.23800 33.68200 1.000 42.32000 291 LYS C CA 1
ATOM 1848 C C . LYS B 2 226 ? 15.27400 -6.97600 34.91600 1.000 44.31000 291 LYS C C 1
ATOM 1849 O O . LYS B 2 226 ? 16.05800 -7.12900 35.85500 1.000 42.33000 291 LYS C O 1
ATOM 1855 N N . LYS B 2 227 ? 14.01200 -7.39400 34.96800 1.000 38.58000 292 LYS C N 1
ATOM 1856 C CA . LYS B 2 227 ? 13.47400 -8.07400 36.13900 1.000 37.73000 292 LYS C CA 1
ATOM 1857 C C . LYS B 2 227 ? 13.78200 -9.56500 36.16500 1.000 39.35000 292 LYS C C 1
ATOM 1858 O O . LYS B 2 227 ? 13.33700 -10.24800 37.09300 1.000 43.29000 292 LYS C O 1
ATOM 1864 N N . GLY B 2 228 ? 14.50600 -10.08900 35.17800 1.000 38.44000 293 GLY C N 1
ATOM 1865 C CA . GLY B 2 228 ? 14.93600 -11.47400 35.23300 1.000 43.08000 293 GLY C CA 1
ATOM 1866 C C . GLY B 2 228 ? 13.88200 -12.47400 34.82400 1.000 45.38000 293 GLY C C 1
ATOM 1867 O O . GLY B 2 228 ? 13.95500 -13.64500 35.21300 1.000 46.75000 293 GLY C O 1
ATOM 1868 N N . VAL B 2 229 ? 12.92100 -12.04500 34.01000 1.000 37.24000 294 VAL C N 1
ATOM 1869 C CA . VAL B 2 229 ? 11.71100 -12.80700 33.74700 1.000 39.78000 294 VAL C CA 1
ATOM 1870 C C . VAL B 2 229 ? 11.85700 -13.81100 32.60000 1.000 38.24000 294 VAL C C 1
ATOM 1871 O O . VAL B 2 229 ? 11.03300 -14.73100 32.47400 1.000 31.63000 294 VAL C O 1
ATOM 1875 N N . VAL B 2 230 ? 12.89500 -13.68600 31.78200 1.000 33.24000 295 VAL C N 1
ATOM 1876 C CA . VAL B 2 230 ? 12.97700 -14.44200 30.53300 1.000 31.93000 295 VAL C CA 1
ATOM 1877 C C . VAL B 2 230 ? 13.11400 -15.94500 30.78200 1.000 28.12000 295 VAL C C 1
ATOM 1878 O O . VAL B 2 230 ? 12.43300 -16.72900 30.09700 1.000 28.90000 295 VAL C O 1
ATOM 1882 N N . PRO B 2 231 ? 13.95100 -16.41500 31.72300 1.000 33.59000 296 PRO C N 1
ATOM 1883 C CA . PRO B 2 231 ? 13.98100 -17.87400 31.97500 1.000 32.44000 296 PRO C CA 1
ATOM 1884 C C . PRO B 2 231 ? 12.62400 -18.45700 32.34400 1.000 32.83000 296 PRO C C 1
ATOM 1885 O O . PRO B 2 231 ? 12.27300 -19.54000 31.85500 1.000 32.86000 296 PRO C O 1
ATOM 1889 N N . GLN B 2 232 ? 11.83000 -17.76100 33.17100 1.000 32.35000 297 GLN C N 1
ATOM 1890 C CA . GLN B 2 232 ? 10.50600 -18.28300 33.51700 1.000 31.20000 297 GLN C CA 1
ATOM 1891 C C . GLN B 2 232 ? 9.57300 -18.25900 32.31200 1.000 27.37000 297 GLN C C 1
ATOM 1892 O O . GLN B 2 232 ? 8.77000 -19.18100 32.12300 1.000 33.84000 297 GLN C O 1
ATOM 1898 N N . LEU B 2 233 ? 9.67700 -17.23000 31.46700 1.000 29.84000 298 LEU C N 1
ATOM 1899 C CA . LEU B 2 233 ? 8.89500 -17.22000 30.23300 1.000 30.22000 298 LEU C CA 1
ATOM 1900 C C . LEU B 2 233 ? 9.24600 -18.41100 29.34500 1.000 29.69000 298 LEU C C 1
ATOM 1901 O O . LEU B 2 233 ? 8.35900 -19.03600 28.75600 1.000 29.82000 298 LEU C O 1
ATOM 1906 N N . VAL B 2 234 ? 10.53400 -18.74400 29.23600 1.000 27.80000 299 VAL C N 1
ATOM 1907 C CA . VAL B 2 234 ? 10.93200 -19.89300 28.42100 1.000 25.82000 299 VAL C CA 1
ATOM 1908 C C . VAL B 2 234 ? 10.40300 -21.20000 29.01900 1.000 31.45000 299 VAL C C 1
ATOM 1909 O O . VAL B 2 234 ? 10.00000 -22.11600 28.29200 1.000 33.09000 299 VAL C O 1
ATOM 1913 N N . LYS B 2 235 ? 10.39800 -21.31800 30.34600 1.000 30.07000 300 LYS C N 1
ATOM 1914 C CA . LYS B 2 235 ? 9.80400 -22.50200 30.95800 1.000 33.01000 300 LYS C CA 1
ATOM 1915 C C . LYS B 2 235 ? 8.31900 -22.60700 30.62200 1.000 34.40000 300 LYS C C 1
ATOM 1916 O O . LYS B 2 235 ? 7.82500 -23.68600 30.27200 1.000 32.32000 300 LYS C O 1
ATOM 1922 N N . LEU B 2 236 ? 7.59300 -21.49100 30.71200 1.000 31.44000 301 LEU C N 1
ATOM 1923 C CA . LEU B 2 236 ? 6.16100 -21.51100 30.41900 1.000 31.14000 301 LEU C CA 1
ATOM 1924 C C . LEU B 2 236 ? 5.89800 -21.75900 28.94000 1.000 33.68000 301 LEU C C 1
ATOM 1925 O O . LEU B 2 236 ? 4.83800 -22.27300 28.57000 1.000 30.61000 301 LEU C O 1
ATOM 1930 N N . LEU B 2 237 ? 6.85700 -21.40300 28.08700 1.000 27.54000 302 LEU C N 1
ATOM 1931 C CA . LEU B 2 237 ? 6.78300 -21.73300 26.67200 1.000 31.34000 302 LEU C CA 1
ATOM 1932 C C . LEU B 2 237 ? 6.58600 -23.23100 26.44600 1.000 33.12000 302 LEU C C 1
ATOM 1933 O O . LEU B 2 237 ? 5.98300 -23.64300 25.44700 1.000 32.49000 302 LEU C O 1
ATOM 1938 N N . GLY B 2 238 ? 7.07600 -24.06300 27.36100 1.000 35.60000 303 GLY C N 1
ATOM 1939 C CA . GLY B 2 238 ? 6.91400 -25.49900 27.28000 1.000 32.59000 303 GLY C CA 1
ATOM 1940 C C . GLY B 2 238 ? 5.77100 -26.09300 28.07500 1.000 41.07000 303 GLY C C 1
ATOM 1941 O O . GLY B 2 238 ? 5.71900 -27.31800 28.22100 1.000 39.04000 303 GLY C O 1
ATOM 1942 N N . ALA B 2 239 ? 4.85200 -25.28300 28.59000 1.000 35.46000 304 ALA C N 1
ATOM 1943 C CA . ALA B 2 239 ? 3.71800 -25.81200 29.33900 1.000 35.36000 304 ALA C CA 1
ATOM 1944 C C . ALA B 2 239 ? 2.79100 -26.61500 28.42600 1.000 38.39000 304 ALA C C 1
ATOM 1945 O O . ALA B 2 239 ? 2.74700 -26.41300 27.21000 1.000 38.23000 304 ALA C O 1
ATOM 1947 N N . THR B 2 240 ? 2.02900 -27.53300 29.02700 1.000 39.93000 305 THR C N 1
ATOM 1948 C CA . THR B 2 240 ? 1.04200 -28.28200 28.25400 1.000 40.58000 305 THR C CA 1
ATOM 1949 C C . THR B 2 240 ? -0.26300 -27.51500 28.06000 1.000 45.17000 305 THR C C 1
ATOM 1950 O O . THR B 2 240 ? -1.05800 -27.88000 27.18400 1.000 39.77000 305 THR C O 1
ATOM 1954 N N . GLU B 2 241 ? -0.50400 -26.46400 28.84600 1.000 38.67000 306 GLU C N 1
ATOM 1955 C CA . GLU B 2 241 ? -1.73900 -25.69600 28.74000 1.000 35.27000 306 GLU C CA 1
ATOM 1956 C C . GLU B 2 241 ? -1.58700 -24.66700 27.62600 1.000 33.85000 306 GLU C C 1
ATOM 1957 O O . GLU B 2 241 ? -0.78500 -23.73500 27.73900 1.000 32.94000 306 GLU C O 1
ATOM 1963 N N . LEU B 2 242 ? -2.36800 -24.82500 26.55800 1.000 31.42000 307 LEU C N 1
ATOM 1964 C CA . LEU B 2 242 ? -2.39500 -23.81700 25.50200 1.000 31.23000 307 LEU C CA 1
ATOM 1965 C C . LEU B 2 242 ? -2.69800 -22.40800 26.00800 1.000 31.17000 307 LEU C C 1
ATOM 1966 O O . LEU B 2 242 ? -2.10700 -21.45100 25.47400 1.000 30.75000 307 LEU C O 1
ATOM 1971 N N . PRO B 2 243 ? -3.57200 -22.19600 26.99800 1.000 31.60000 308 PRO C N 1
ATOM 1972 C CA . PRO B 2 243 ? -3.75800 -20.83100 27.51500 1.000 28.82000 308 PRO C CA 1
ATOM 1973 C C . PRO B 2 243 ? -2.51300 -20.24200 28.17000 1.000 27.81000 308 PRO C C 1
ATOM 1974 O O . PRO B 2 243 ? -2.48300 -19.02900 28.39100 1.000 28.21000 308 PRO C O 1
ATOM 1978 N N . ILE B 2 244 ? -1.50000 -21.04800 28.49100 1.000 30.11000 309 ILE C N 1
ATOM 1979 C CA . ILE B 2 244 ? -0.23200 -20.52000 29.00100 1.000 27.26000 309 ILE C CA 1
ATOM 1980 C C . ILE B 2 244 ? 0.77600 -20.32800 27.87300 1.000 25.45000 309 ILE C C 1
ATOM 1981 O O . ILE B 2 244 ? 1.42600 -19.28200 27.77700 1.000 26.43000 309 ILE C O 1
ATOM 1986 N N . VAL B 2 245 ? 0.90200 -21.32400 26.99000 1.000 28.18000 310 VAL C N 1
ATOM 1987 C CA . VAL B 2 245 ? 1.86400 -21.22900 25.88900 1.000 25.59000 310 VAL C CA 1
ATOM 1988 C C . VAL B 2 245 ? 1.58600 -20.00400 25.03700 1.000 26.69000 310 VAL C C 1
ATOM 1989 O O . VAL B 2 245 ? 2.51500 -19.33400 24.57200 1.000 26.12000 310 VAL C O 1
ATOM 1993 N N . THR B 2 246 ? 0.30400 -19.70500 24.80300 1.000 27.62000 311 THR C N 1
ATOM 1994 C CA . THR B 2 246 ? -0.05100 -18.61200 23.89900 1.000 26.18000 311 THR C CA 1
ATOM 1995 C C . THR B 2 246 ? 0.52200 -17.28200 24.37900 1.000 26.49000 311 THR C C 1
ATOM 1996 O O . THR B 2 246 ? 1.28800 -16.65600 23.62900 1.000 25.18000 311 THR C O 1
ATOM 2000 N N . PRO B 2 247 ? 0.23400 -16.80300 25.59900 1.000 24.89000 312 PRO C N 1
ATOM 2001 C CA . PRO B 2 247 ? 0.85100 -15.53400 26.01900 1.000 26.59000 312 PRO C CA 1
ATOM 2002 C C . PRO B 2 247 ? 2.34900 -15.63800 26.27000 1.000 26.18000 312 PRO C C 1
ATOM 2003 O O . PRO B 2 247 ? 3.05900 -14.63600 26.09600 1.000 24.49000 312 PRO C O 1
ATOM 2007 N N . ALA B 2 248 ? 2.85300 -16.79400 26.71000 1.000 26.47000 313 ALA C N 1
ATOM 2008 C CA . ALA B 2 248 ? 4.29600 -16.92400 26.90000 1.000 23.27000 313 ALA C CA 1
ATOM 2009 C C . ALA B 2 248 ? 5.03100 -16.72100 25.58500 1.000 24.10000 313 ALA C C 1
ATOM 2010 O O . ALA B 2 248 ? 6.03400 -15.99500 25.53100 1.000 25.03000 313 ALA C O 1
ATOM 2012 N N . LEU B 2 249 ? 4.53600 -17.33700 24.50900 1.000 25.90000 314 LEU C N 1
ATOM 2013 C CA . LEU B 2 249 ? 5.15500 -17.16300 23.19400 1.000 25.21000 314 LEU C CA 1
ATOM 2014 C C . LEU B 2 249 ? 4.97700 -15.73600 22.68900 1.000 26.18000 314 LEU C C 1
ATOM 2015 O O . LEU B 2 249 ? 5.86800 -15.18100 22.03700 1.000 26.18000 314 LEU C O 1
ATOM 2020 N N . ARG B 2 250 ? 3.83200 -15.11300 22.97800 1.000 24.47000 315 ARG C N 1
ATOM 2021 C CA . ARG B 2 250 ? 3.67000 -13.71500 22.59300 1.000 22.60000 315 ARG C CA 1
ATOM 2022 C C . ARG B 2 250 ? 4.73300 -12.84400 23.25700 1.000 23.44000 315 ARG C C 1
ATOM 2023 O O . ARG B 2 250 ? 5.34700 -11.99300 22.60300 1.000 25.56000 315 ARG C O 1
ATOM 2031 N N . ALA B 2 251 ? 4.97500 -13.05400 24.55300 1.000 23.27000 316 ALA C N 1
ATOM 2032 C CA . ALA B 2 251 ? 5.94200 -12.23100 25.27100 1.000 25.21000 316 ALA C CA 1
ATOM 2033 C C . ALA B 2 251 ? 7.34400 -12.45300 24.72800 1.000 24.88000 316 ALA C C 1
ATOM 2034 O O . ALA B 2 251 ? 8.09400 -11.49100 24.51700 1.000 24.59000 316 ALA C O 1
ATOM 2036 N N . ILE B 2 252 ? 7.70700 -13.71700 24.48500 1.000 25.96000 317 ILE C N 1
ATOM 2037 C CA . ILE B 2 252 ? 9.00900 -14.03100 23.89000 1.000 23.67000 317 ILE C CA 1
ATOM 2038 C C . ILE B 2 252 ? 9.13000 -13.39400 22.51000 1.000 25.57000 317 ILE C C 1
ATOM 2039 O O . ILE B 2 252 ? 10.17000 -12.81000 22.16300 1.000 28.49000 317 ILE C O 1
ATOM 2044 N N . GLY B 2 253 ? 8.07100 -13.50500 21.70000 1.000 22.42000 318 GLY C N 1
ATOM 2045 C CA . GLY B 2 253 ?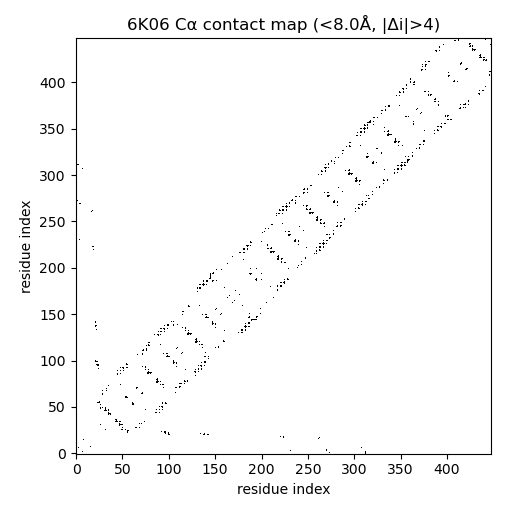 8.06300 -12.86400 20.39900 1.000 21.99000 318 GLY C CA 1
ATOM 2046 C C . GLY B 2 253 ? 8.26200 -11.36400 20.47500 1.000 27.55000 318 GLY C C 1
ATOM 2047 O O . GLY B 2 253 ? 8.97600 -10.78300 19.65200 1.000 25.13000 318 GLY C O 1
ATOM 2048 N N . ASN B 2 254 ? 7.64000 -10.71400 21.46300 1.000 24.97000 319 ASN C N 1
ATOM 2049 C CA . ASN B 2 254 ? 7.83100 -9.27400 21.61300 1.000 25.33000 319 ASN C CA 1
ATOM 2050 C C . ASN B 2 254 ? 9.26900 -8.95800 21.98900 1.000 23.99000 319 ASN C C 1
ATOM 2051 O O . ASN B 2 254 ? 9.86000 -8.01500 21.45200 1.000 25.05000 319 ASN C O 1
ATOM 2056 N N . ILE B 2 255 ? 9.85900 -9.74800 22.89300 1.000 25.25000 320 ILE C N 1
ATOM 2057 C CA . ILE B 2 255 ? 11.20100 -9.44100 23.38400 1.000 26.03000 320 ILE C CA 1
ATOM 2058 C C . ILE B 2 255 ? 12.22400 -9.49200 22.25100 1.000 28.00000 320 ILE C C 1
ATOM 2059 O O . ILE B 2 255 ? 13.12000 -8.64400 22.18100 1.000 26.18000 320 ILE C O 1
ATOM 2064 N N . VAL B 2 256 ? 12.07700 -10.43800 21.31200 1.000 26.50000 321 VAL C N 1
ATOM 2065 C CA . VAL B 2 256 ? 13.04200 -10.54200 20.21400 1.000 26.66000 321 VAL C CA 1
ATOM 2066 C C . VAL B 2 256 ? 12.81000 -9.52700 19.10200 1.000 28.34000 321 VAL C C 1
ATOM 2067 O O . VAL B 2 256 ? 13.59900 -9.49300 18.14700 1.000 26.90000 321 VAL C O 1
ATOM 2071 N N . THR B 2 257 ? 11.78200 -8.66800 19.19700 1.000 28.61000 322 THR C N 1
ATOM 2072 C CA . THR B 2 257 ? 11.71900 -7.49700 18.32500 1.000 26.39000 322 THR C CA 1
ATOM 2073 C C . THR B 2 257 ? 12.62600 -6.37200 18.80700 1.000 28.04000 322 THR C C 1
ATOM 2074 O O . THR B 2 257 ? 12.64400 -5.30000 18.18500 1.000 29.94000 322 THR C O 1
ATOM 2078 N N . GLY B 2 258 ? 13.33800 -6.57200 19.91000 1.000 30.53000 323 GLY C N 1
ATOM 2079 C CA . GLY B 2 258 ? 14.13800 -5.53300 20.53000 1.000 32.06000 323 GLY C CA 1
ATOM 2080 C C . GLY B 2 258 ? 15.57300 -5.51900 20.06400 1.000 33.64000 323 GLY C C 1
ATOM 2081 O O . GLY B 2 258 ? 15.88600 -5.86300 18.91900 1.000 32.82000 323 GLY C O 1
ATOM 2082 N N . THR B 2 259 ? 16.46200 -5.12200 20.97200 1.000 29.53000 324 THR C N 1
ATOM 2083 C CA . THR B 2 259 ? 17.88000 -5.02200 20.65200 1.000 26.49000 324 THR C CA 1
ATOM 2084 C C . THR B 2 259 ? 18.49700 -6.41400 20.51400 1.000 29.18000 324 THR C C 1
ATOM 2085 O O . THR B 2 259 ? 17.91400 -7.43200 20.89300 1.000 30.67000 324 THR C O 1
ATOM 2089 N N . ASP B 2 260 ? 19.72500 -6.44400 19.99400 1.000 28.81000 325 ASP C N 1
ATOM 2090 C CA . ASP B 2 260 ? 20.42900 -7.71700 19.87500 1.000 30.51000 325 ASP C CA 1
ATOM 2091 C C . ASP B 2 260 ? 20.69200 -8.34600 21.23900 1.000 32.56000 325 ASP C C 1
ATOM 2092 O O . ASP B 2 260 ? 20.65300 -9.57400 21.36700 1.000 32.20000 325 ASP C O 1
ATOM 2097 N N . GLU B 2 261 ? 20.93500 -7.52600 22.27000 1.000 29.88000 326 GLU C N 1
ATOM 2098 C CA . GLU B 2 261 ? 21.18600 -8.05300 23.61100 1.000 29.12000 326 GLU C CA 1
ATOM 2099 C C . GLU B 2 261 ? 19.91200 -8.59000 24.23700 1.000 32.44000 326 GLU C C 1
ATOM 2100 O O . GLU B 2 261 ? 19.94700 -9.59000 24.96700 1.000 32.72000 326 GLU C O 1
ATOM 2106 N N . GLN B 2 262 ? 18.78400 -7.91300 23.99400 1.000 31.84000 327 GLN C N 1
ATOM 2107 C CA . GLN B 2 262 ? 17.49900 -8.41700 24.46500 1.000 32.56000 327 GLN C CA 1
ATOM 2108 C C . GLN B 2 262 ? 17.17500 -9.74900 23.80900 1.000 32.19000 327 GLN C C 1
ATOM 2109 O O . GLN B 2 262 ? 16.73100 -10.69400 24.47600 1.000 30.10000 327 GLN C O 1
ATOM 2115 N N . THR B 2 263 ? 17.41900 -9.84900 22.50100 1.000 31.91000 328 THR C N 1
ATOM 2116 C CA . THR B 2 263 ? 17.21900 -11.11700 21.80200 1.000 30.14000 328 THR C CA 1
ATOM 2117 C C . THR B 2 263 ? 18.15700 -12.19000 22.34400 1.000 31.69000 328 THR C C 1
ATOM 2118 O O . THR B 2 263 ? 17.75600 -13.34600 22.50600 1.000 31.11000 328 THR C O 1
ATOM 2122 N N . GLN B 2 264 ? 19.40500 -11.82300 22.65200 1.000 29.37000 329 GLN C N 1
ATOM 2123 C CA . GLN B 2 264 ? 20.35200 -12.80400 23.17800 1.000 28.47000 329 GLN C CA 1
ATOM 2124 C C . GLN B 2 264 ? 19.89300 -13.37500 24.51600 1.000 31.42000 329 GLN C C 1
ATOM 2125 O O . GLN B 2 264 ? 20.19500 -14.53000 24.82800 1.000 31.40000 329 GLN C O 1
ATOM 2131 N N . LYS B 2 265 ? 19.14900 -12.60000 25.31600 1.000 29.41000 330 LYS C N 1
ATOM 2132 C CA . LYS B 2 265 ? 18.68500 -13.13900 26.59300 1.000 28.63000 330 LYS C CA 1
ATOM 2133 C C . LYS B 2 265 ? 17.69300 -14.27700 26.37600 1.000 31.04000 330 LYS C C 1
ATOM 2134 O O . LYS B 2 265 ? 17.71800 -15.27500 27.10600 1.000 32.09000 330 LYS C O 1
ATOM 2140 N N . VAL B 2 266 ? 16.85000 -14.16100 25.34900 1.000 28.07000 331 VAL C N 1
ATOM 2141 C CA . VAL B 2 266 ? 15.92700 -15.23900 25.00100 1.000 28.84000 331 VAL C CA 1
ATOM 2142 C C . VAL B 2 266 ? 16.69200 -16.49400 24.58200 1.000 30.58000 331 VAL C C 1
ATOM 2143 O O . VAL B 2 266 ? 16.34000 -17.61700 24.96700 1.000 29.27000 331 VAL C O 1
ATOM 2147 N N . ILE B 2 267 ? 17.74300 -16.32100 23.77700 1.000 25.43000 332 ILE C N 1
ATOM 2148 C CA . ILE B 2 267 ? 18.53800 -17.45700 23.31500 1.000 26.60000 332 ILE C CA 1
ATOM 2149 C C . ILE B 2 267 ? 19.28700 -18.09200 24.47900 1.000 31.16000 332 ILE C C 1
ATOM 2150 O O . ILE B 2 267 ? 19.28800 -19.31900 24.64100 1.000 30.35000 332 ILE C O 1
ATOM 2155 N N . ASP B 2 268 ? 19.92600 -17.26600 25.31700 1.000 32.20000 333 ASP C N 1
ATOM 2156 C CA . ASP B 2 268 ? 20.70100 -17.80300 26.43300 1.000 34.43000 333 ASP C CA 1
ATOM 2157 C C . ASP B 2 268 ? 19.83300 -18.57700 27.41600 1.000 28.21000 333 ASP C C 1
ATOM 2158 O O . ASP B 2 268 ? 20.33800 -19.46900 28.11000 1.000 32.01000 333 ASP C O 1
ATOM 2163 N N . ALA B 2 269 ? 18.54800 -18.23400 27.52100 1.000 30.67000 334 ALA C N 1
ATOM 2164 C CA . ALA B 2 269 ? 17.63400 -18.95000 28.40200 1.000 29.78000 334 ALA C CA 1
ATOM 2165 C C . ALA B 2 269 ? 17.17400 -20.28400 27.82400 1.000 32.90000 334 ALA C C 1
ATOM 2166 O O . ALA B 2 269 ? 16.45700 -21.01900 28.50800 1.000 33.68000 334 ALA C O 1
ATOM 2168 N N . GLY B 2 270 ? 17.53500 -20.60100 26.58800 1.000 30.30000 335 GLY C N 1
ATOM 2169 C CA . GLY B 2 270 ? 17.21700 -21.88600 26.00600 1.000 32.64000 335 GLY C CA 1
ATOM 2170 C C . GLY B 2 270 ? 15.96400 -21.94000 25.16100 1.000 26.21000 335 GLY C C 1
ATOM 2171 O O . GLY B 2 270 ? 15.49500 -23.04400 24.86300 1.000 30.82000 335 GLY C O 1
ATOM 2172 N N . ALA B 2 271 ? 15.42100 -20.79300 24.74800 1.000 25.98000 336 ALA C N 1
ATOM 2173 C CA . ALA B 2 271 ? 14.14900 -20.79100 24.03100 1.000 29.09000 336 ALA C CA 1
ATOM 2174 C C . ALA B 2 271 ? 14.19400 -21.60700 22.74100 1.000 32.97000 336 ALA C C 1
ATOM 2175 O O . ALA B 2 271 ? 13.19100 -22.23200 22.37300 1.000 26.88000 336 ALA C O 1
ATOM 2177 N N . LEU B 2 272 ? 15.32900 -21.62100 22.03700 1.000 29.31000 337 LEU C N 1
ATOM 2178 C CA . LEU B 2 272 ? 15.35300 -22.24600 20.71500 1.000 26.34000 337 LEU C CA 1
ATOM 2179 C C . LEU B 2 272 ? 15.07800 -23.74200 20.78800 1.000 28.15000 337 LEU C C 1
ATOM 2180 O O . LEU B 2 272 ? 14.54100 -24.31700 19.83300 1.000 29.10000 337 LEU C O 1
ATOM 2185 N N . ALA B 2 273 ? 15.40500 -24.38400 21.91600 1.000 26.92000 338 ALA C N 1
ATOM 2186 C CA . ALA B 2 273 ? 15.18400 -25.81900 22.05800 1.000 30.04000 338 ALA C CA 1
ATOM 2187 C C . ALA B 2 273 ? 13.70500 -26.18500 22.02900 1.000 31.18000 338 ALA C C 1
ATOM 2188 O O . ALA B 2 273 ? 13.37300 -27.34900 21.78000 1.000 28.37000 338 ALA C O 1
ATOM 2190 N N . VAL B 2 274 ? 12.81300 -25.21700 22.26500 1.000 28.71000 339 VAL C N 1
ATOM 2191 C CA . VAL B 2 274 ? 11.37800 -25.47500 22.23800 1.000 27.58000 339 VAL C CA 1
ATOM 2192 C C . VAL B 2 274 ? 10.80800 -25.36700 20.82800 1.000 24.17000 339 VAL C C 1
ATOM 2193 O O . VAL B 2 274 ? 9.68000 -25.82200 20.58000 1.000 25.95000 339 VAL C O 1
ATOM 2197 N N . PHE B 2 275 ? 11.53900 -24.76900 19.90500 1.000 24.15000 340 PHE C N 1
ATOM 2198 C CA . PHE B 2 275 ? 10.92800 -24.42200 18.63100 1.000 24.67000 340 PHE C CA 1
ATOM 2199 C C . PHE B 2 275 ? 10.70900 -25.59700 17.68000 1.000 23.24000 340 PHE C C 1
ATOM 2200 O O . PHE B 2 275 ? 9.84700 -25.47100 16.80700 1.000 25.86000 340 PHE C O 1
ATOM 2208 N N . PRO B 2 276 ? 11.41100 -26.74000 17.78700 1.000 23.15000 341 PRO C N 1
ATOM 2209 C CA . PRO B 2 276 ? 10.96400 -27.89000 16.97500 1.000 25.27000 341 PRO C CA 1
ATOM 2210 C C . PRO B 2 276 ? 9.50300 -28.24300 17.23100 1.000 25.65000 341 PRO C C 1
ATOM 2211 O O . PRO B 2 276 ? 8.75000 -28.49100 16.27900 1.000 27.71000 341 PRO C O 1
ATOM 2215 N N . SER B 2 277 ? 9.06300 -28.20900 18.49000 1.000 24.63000 342 SER C N 1
ATOM 2216 C CA . SER B 2 277 ? 7.65000 -28.46000 18.77800 1.000 25.26000 342 SER C CA 1
ATOM 2217 C C . SER B 2 277 ? 6.77000 -27.27800 18.38600 1.000 23.39000 342 SER C C 1
ATOM 2218 O O . SER B 2 277 ? 5.65500 -27.47100 17.87700 1.000 26.06000 342 SER C O 1
ATOM 2221 N N . LEU B 2 278 ? 7.22400 -26.04800 18.63900 1.000 21.83000 343 LEU C N 1
ATOM 2222 C CA . LEU B 2 278 ? 6.37800 -24.89600 18.32500 1.000 21.94000 343 LEU C CA 1
ATOM 2223 C C . LEU B 2 278 ? 6.15400 -24.76600 16.82200 1.000 23.18000 343 LEU C C 1
ATOM 2224 O O . LEU B 2 278 ? 5.04400 -24.45900 16.38100 1.000 22.23000 343 LEU C O 1
ATOM 2229 N N . LEU B 2 279 ? 7.18900 -25.00100 16.02000 1.000 23.70000 344 LEU C N 1
ATOM 2230 C CA . LEU B 2 279 ? 7.07400 -24.84400 14.57200 1.000 21.75000 344 LEU C CA 1
ATOM 2231 C C . LEU B 2 279 ? 6.35600 -25.99900 13.89600 1.000 24.62000 344 LEU C C 1
ATOM 2232 O O . LEU B 2 279 ? 6.13600 -25.93900 12.67900 1.000 24.62000 344 LEU C O 1
ATOM 2237 N N . THR B 2 280 ? 6.00200 -27.04900 14.63900 1.000 24.26000 345 THR C N 1
ATOM 2238 C CA . THR B 2 280 ? 5.12600 -28.10300 14.13700 1.000 20.83000 345 THR C CA 1
ATOM 2239 C C . THR B 2 280 ? 3.82800 -28.19500 14.93200 1.000 23.52000 345 THR C C 1
ATOM 2240 O O . THR B 2 280 ? 3.11700 -29.20200 14.81900 1.000 25.29000 345 THR C O 1
ATOM 2244 N N . ASN B 2 281 ? 3.51400 -27.19100 15.74100 1.000 25.39000 346 ASN C N 1
ATOM 2245 C CA . ASN B 2 281 ? 2.34800 -27.27200 16.62600 1.000 25.51000 346 ASN C CA 1
ATOM 2246 C C . ASN B 2 281 ? 1.06600 -27.31300 15.79800 1.000 24.78000 346 ASN C C 1
ATOM 2247 O O . ASN B 2 281 ? 0.91800 -26.51800 14.85800 1.000 24.70000 346 ASN C O 1
ATOM 2252 N N . PRO B 2 282 ? 0.12700 -28.22000 16.09700 1.000 27.08000 347 PRO C N 1
ATOM 2253 C CA . PRO B 2 282 ? -1.13000 -28.25700 15.33100 1.000 26.97000 347 PRO C CA 1
ATOM 2254 C C . PRO B 2 282 ? -2.04900 -27.07700 15.60600 1.000 28.77000 347 PRO C C 1
ATOM 2255 O O . PRO B 2 282 ? -2.99600 -26.87100 14.83400 1.000 29.83000 347 PRO C O 1
ATOM 2259 N N . LYS B 2 283 ? -1.80700 -26.29400 16.65900 1.000 25.37000 348 LYS C N 1
ATOM 2260 C CA . LYS B 2 283 ? -2.55700 -25.06300 16.89700 1.000 28.42000 348 LYS C CA 1
ATOM 2261 C C . LYS B 2 283 ? -2.02600 -23.97800 15.97100 1.000 28.16000 348 LYS C C 1
ATOM 2262 O O . LYS B 2 283 ? -0.90500 -23.48900 16.14500 1.000 24.72000 348 LYS C O 1
ATOM 2268 N N . THR B 2 284 ? -2.84800 -23.58600 14.99500 1.000 25.87000 349 THR C N 1
ATOM 2269 C CA . THR B 2 284 ? -2.39900 -22.71900 13.90100 1.000 23.17000 349 THR C CA 1
ATOM 2270 C C . THR B 2 284 ? -1.71500 -21.44700 14.39400 1.000 26.56000 349 THR C C 1
ATOM 2271 O O . THR B 2 284 ? -0.65400 -21.05700 13.88400 1.000 27.88000 349 THR C O 1
ATOM 2275 N N . ASN B 2 285 ? -2.31200 -20.77000 15.38100 1.000 26.63000 350 ASN C N 1
ATOM 2276 C CA . ASN B 2 285 ? -1.74600 -19.50100 15.83500 1.000 27.23000 350 ASN C CA 1
ATOM 2277 C C . ASN B 2 285 ? -0.42600 -19.68100 16.57300 1.000 25.98000 350 ASN C C 1
ATOM 2278 O O . ASN B 2 285 ? 0.41200 -18.76900 16.55900 1.000 27.97000 350 ASN C O 1
ATOM 2283 N N . ILE B 2 286 ? -0.23100 -20.82000 17.24600 1.000 25.25000 351 ILE C N 1
ATOM 2284 C CA . ILE B 2 286 ? 1.05700 -21.08500 17.89100 1.000 22.62000 351 ILE C CA 1
ATOM 2285 C C . ILE B 2 286 ? 2.15300 -21.22800 16.83800 1.000 24.51000 351 ILE C C 1
ATOM 2286 O O . ILE B 2 286 ? 3.22100 -20.59900 16.91900 1.000 22.03000 351 ILE C O 1
ATOM 2291 N N . GLN B 2 287 ? 1.89200 -22.04900 15.82600 1.000 24.92000 352 GLN C N 1
ATOM 2292 C CA . GLN B 2 287 ? 2.89000 -22.28900 14.79000 1.000 24.17000 352 GLN C CA 1
ATOM 2293 C C . GLN B 2 287 ? 3.20900 -21.00600 14.03000 1.000 26.37000 352 GLN C C 1
ATOM 2294 O O . GLN B 2 287 ? 4.38300 -20.72200 13.73100 1.000 24.85000 352 GLN C O 1
ATOM 2300 N N . LYS B 2 288 ? 2.18300 -20.19500 13.74700 1.000 25.08000 353 LYS C N 1
ATOM 2301 C CA . LYS B 2 288 ? 2.39100 -18.95900 12.99400 1.000 24.63000 353 LYS C CA 1
ATOM 2302 C C . LYS B 2 288 ? 3.15800 -17.93500 13.81700 1.000 22.78000 353 LYS C C 1
ATOM 2303 O O . LYS B 2 288 ? 4.07200 -17.27300 13.30600 1.000 23.44000 353 LYS C O 1
ATOM 2309 N N . GLU B 2 289 ? 2.80800 -17.78000 15.09600 1.000 19.92000 354 GLU C N 1
ATOM 2310 C CA . GLU B 2 289 ? 3.56000 -16.83500 15.92200 1.000 21.71000 354 GLU C CA 1
ATOM 2311 C C . GLU B 2 289 ? 4.97400 -17.32200 16.21300 1.000 24.70000 354 GLU C C 1
ATOM 2312 O O . GLU B 2 289 ? 5.87800 -16.50200 16.41000 1.000 26.39000 354 GLU C O 1
ATOM 2318 N N . ALA B 2 290 ? 5.18600 -18.63600 16.26500 1.000 24.41000 355 ALA C N 1
ATOM 2319 C CA . ALA B 2 290 ? 6.55100 -19.13400 16.41300 1.000 20.36000 355 ALA C CA 1
ATOM 2320 C C . ALA B 2 290 ? 7.36500 -18.83000 15.16400 1.000 22.58000 355 ALA C C 1
ATOM 2321 O O . ALA B 2 290 ? 8.56200 -18.52700 15.25200 1.000 25.08000 355 ALA C O 1
ATOM 2323 N N . THR B 2 291 ? 6.72800 -18.88600 13.99100 1.000 22.14000 356 THR C N 1
ATOM 2324 C CA . THR B 2 291 ? 7.43900 -18.54800 12.75800 1.000 22.01000 356 THR C CA 1
ATOM 2325 C C . THR B 2 291 ? 7.77600 -17.05600 12.70300 1.000 26.43000 356 THR C C 1
ATOM 2326 O O . THR B 2 291 ? 8.88600 -16.67600 12.30300 1.000 24.01000 356 THR C O 1
ATOM 2330 N N . TRP B 2 292 ? 6.83300 -16.19400 13.10700 1.000 24.08000 357 TRP C N 1
ATOM 2331 C CA . TRP B 2 292 ? 7.12700 -14.76600 13.23000 1.000 22.39000 357 TRP C CA 1
ATOM 2332 C C . TRP B 2 292 ? 8.28000 -14.52200 14.19600 1.000 22.26000 357 TRP C C 1
ATOM 2333 O O . TRP B 2 292 ? 9.15800 -13.69700 13.92000 1.000 25.60000 357 TRP C O 1
ATOM 2344 N N . THR B 2 293 ? 8.26900 -15.20400 15.35100 1.000 23.16000 358 THR C N 1
ATOM 2345 C CA . THR B 2 293 ? 9.35700 -15.06700 16.31600 1.000 22.33000 358 THR C CA 1
ATOM 2346 C C . THR B 2 293 ? 10.69200 -15.44400 15.68000 1.000 25.28000 358 THR C C 1
ATOM 2347 O O . THR B 2 293 ? 11.68300 -14.72100 15.82000 1.000 25.16000 358 THR C O 1
ATOM 2351 N N . MET B 2 294 ? 10.72800 -16.56100 14.94700 1.000 24.97000 359 MET C N 1
ATOM 2352 C CA . MET B 2 294 ? 11.96300 -16.91700 14.24900 1.000 22.18000 359 MET C CA 1
ATOM 2353 C C . MET B 2 294 ? 12.37800 -15.83700 13.26400 1.000 25.30000 359 MET C C 1
ATOM 2354 O O . MET B 2 294 ? 13.57700 -15.60700 13.07100 1.000 27.39000 359 MET C O 1
ATOM 2359 N N . SER B 2 295 ? 11.41300 -15.16600 12.62600 1.000 22.93000 360 SER C N 1
ATOM 2360 C CA . SER B 2 295 ? 11.76600 -14.15200 11.63500 1.000 24.91000 360 SER C CA 1
ATOM 2361 C C . SER B 2 295 ? 12.51700 -12.99300 12.27900 1.000 26.99000 360 SER C C 1
ATOM 2362 O O . SER B 2 295 ? 13.43600 -12.42700 11.67600 1.000 27.20000 360 SER C O 1
ATOM 2365 N N . ASN B 2 296 ? 12.16400 -12.63600 13.51300 1.000 25.36000 361 ASN C N 1
ATOM 2366 C CA . ASN B 2 296 ? 12.90100 -11.57100 14.17800 1.000 25.80000 361 ASN C CA 1
ATOM 2367 C C . ASN B 2 296 ? 14.21500 -12.05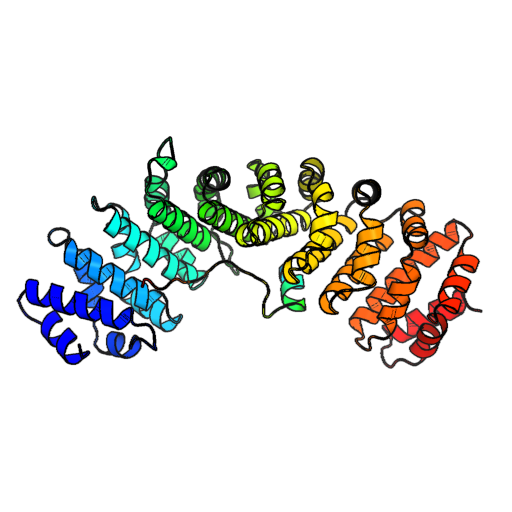100 14.77900 1.000 25.26000 361 ASN C C 1
ATOM 2368 O O . ASN B 2 296 ? 15.12700 -11.24000 14.95900 1.000 30.47000 361 ASN C O 1
ATOM 2373 N N . ILE B 2 297 ? 14.35500 -13.34600 15.05400 1.000 25.61000 362 ILE C N 1
ATOM 2374 C CA . ILE B 2 297 ? 15.66300 -13.86600 15.45700 1.000 25.60000 362 ILE C CA 1
ATOM 2375 C C . ILE B 2 297 ? 16.60100 -13.94600 14.25500 1.000 27.07000 362 ILE C C 1
ATOM 2376 O O . ILE B 2 297 ? 17.78900 -13.60300 14.35900 1.000 28.43000 362 ILE C O 1
ATOM 2381 N N . THR B 2 298 ? 16.09100 -14.35000 13.08100 1.000 27.61000 363 THR C N 1
ATOM 2382 C CA . THR B 2 298 ? 16.97200 -14.39400 11.91100 1.000 26.44000 363 THR C CA 1
ATOM 2383 C C . THR B 2 298 ? 17.26200 -13.01100 11.34800 1.000 30.43000 363 THR C C 1
ATOM 2384 O O . THR B 2 298 ? 18.08100 -12.89000 10.42900 1.000 27.98000 363 THR C O 1
ATOM 2388 N N . ALA B 2 299 ? 16.61600 -11.97500 11.86600 1.000 24.97000 364 ALA C N 1
ATOM 2389 C CA . ALA B 2 299 ? 17.00900 -10.59600 11.59400 1.000 25.49000 364 ALA C CA 1
ATOM 2390 C C . ALA B 2 299 ? 18.10000 -10.10300 12.54500 1.000 30.20000 364 ALA C C 1
ATOM 2391 O O . ALA B 2 299 ? 18.45000 -8.92100 12.51200 1.000 31.81000 364 ALA C O 1
ATOM 2393 N N . GLY B 2 300 ? 18.63500 -10.97200 13.38800 1.000 34.23000 365 GLY C N 1
ATOM 2394 C CA . GLY B 2 300 ? 19.64800 -10.60300 14.35000 1.000 30.19000 365 GLY C CA 1
ATOM 2395 C C . GLY B 2 300 ? 21.05700 -10.78200 13.81700 1.000 28.76000 365 GLY C C 1
ATOM 2396 O O . GLY B 2 300 ? 21.30700 -10.78300 12.60800 1.000 28.00000 365 GLY C O 1
ATOM 2397 N N . ARG B 2 301 ? 21.98800 -10.92600 14.75200 1.000 28.19000 366 ARG C N 1
ATOM 2398 C CA . ARG B 2 301 ? 23.40700 -11.03700 14.43700 1.000 28.31000 366 ARG C CA 1
ATOM 2399 C C . ARG B 2 301 ? 23.72600 -12.38400 13.80000 1.000 29.62000 366 ARG C C 1
ATOM 2400 O O . ARG B 2 301 ? 22.95800 -13.34500 13.89200 1.000 28.10000 366 ARG C O 1
ATOM 2408 N N . GLN B 2 302 ? 24.90700 -12.45900 13.17100 1.000 26.48000 367 GLN C N 1
ATOM 2409 C CA . GLN B 2 302 ? 25.29700 -13.71300 12.53300 1.000 29.10000 367 GLN C CA 1
ATOM 2410 C C . GLN B 2 302 ? 25.51300 -14.81900 13.55700 1.000 26.35000 367 GLN C C 1
ATOM 2411 O O . GLN B 2 302 ? 25.23600 -15.98700 13.26700 1.000 30.71000 367 GLN C O 1
ATOM 2417 N N . ASP B 2 303 ? 25.96100 -14.47500 14.76700 1.000 26.64000 368 ASP C N 1
ATOM 2418 C CA . ASP B 2 303 ? 26.10800 -15.50000 15.79600 1.000 30.37000 368 ASP C CA 1
ATOM 2419 C C . ASP B 2 303 ? 24.75900 -15.98500 16.30300 1.000 26.76000 368 ASP C C 1
ATOM 2420 O O . ASP B 2 303 ? 24.65300 -17.11500 16.79800 1.000 30.54000 368 ASP C O 1
ATOM 2425 N N . GLN B 2 304 ? 23.72000 -15.15000 16.19300 1.000 26.13000 369 GLN C N 1
ATOM 2426 C CA . GLN B 2 304 ? 22.37100 -15.59400 16.54500 1.000 24.90000 369 GLN C CA 1
ATOM 2427 C C . GLN B 2 304 ? 21.77800 -16.46700 15.45100 1.000 26.49000 369 GLN C C 1
ATOM 2428 O O . GLN B 2 304 ? 21.11800 -17.47100 15.74800 1.000 24.87000 369 GLN C O 1
ATOM 2434 N N . ILE B 2 305 ? 22.02000 -16.12300 14.18200 1.000 24.58000 370 ILE C N 1
ATOM 2435 C CA . ILE B 2 305 ? 21.68900 -17.04300 13.09500 1.000 25.59000 370 ILE C CA 1
ATOM 2436 C C . ILE B 2 305 ? 22.40200 -18.38300 13.28400 1.000 26.95000 370 ILE C C 1
ATOM 2437 O O . ILE B 2 305 ? 21.82300 -19.45100 13.04700 1.000 29.03000 370 ILE C O 1
ATOM 2442 N N . GLN B 2 306 ? 23.66300 -18.36100 13.73200 1.000 26.30000 371 GLN C N 1
ATOM 2443 C CA . GLN B 2 306 ? 24.35800 -19.62600 13.92400 1.000 23.51000 371 GLN C CA 1
ATOM 2444 C C . GLN B 2 306 ? 23.70900 -20.47500 15.01100 1.000 27.80000 371 GLN C C 1
ATOM 2445 O O . GLN B 2 306 ? 23.73200 -21.70800 14.93100 1.000 27.97000 371 GLN C O 1
ATOM 2451 N N . GLN B 2 307 ? 23.10900 -19.84000 16.01900 1.000 27.22000 372 GLN C N 1
ATOM 2452 C CA . GLN B 2 307 ? 22.42700 -20.61300 17.05200 1.000 28.23000 372 GLN C CA 1
ATOM 2453 C C . GLN B 2 307 ? 21.12300 -21.20400 16.52800 1.000 28.01000 372 GLN C C 1
ATOM 2454 O O . GLN B 2 307 ? 20.74300 -22.31300 16.91900 1.000 27.65000 372 GLN C O 1
ATOM 2460 N N . VAL B 2 308 ? 20.45000 -20.50500 15.61300 1.000 24.02000 373 VAL C N 1
ATOM 2461 C CA . VAL B 2 308 ? 19.32900 -21.10800 14.89500 1.000 27.33000 373 VAL C CA 1
ATOM 2462 C C . VAL B 2 308 ? 19.79900 -22.34600 14.13300 1.000 28.67000 373 VAL C C 1
ATOM 2463 O O . VAL B 2 308 ? 19.18100 -23.41400 14.19100 1.000 26.56000 373 VAL C O 1
ATOM 2467 N N . VAL B 2 309 ? 20.91400 -22.22000 13.41900 1.000 23.27000 374 VAL C N 1
ATOM 2468 C CA . VAL B 2 309 ? 21.49000 -23.35800 12.70000 1.000 23.49000 374 VAL C CA 1
ATOM 2469 C C . VAL B 2 309 ? 21.79700 -24.50900 13.65000 1.000 24.01000 374 VAL C C 1
ATOM 2470 O O . VAL B 2 309 ? 21.44600 -25.67000 13.38500 1.000 25.38000 374 VAL C O 1
ATOM 2474 N N . ASN B 2 310 ? 22.48000 -24.21400 14.76100 1.000 25.05000 375 ASN C N 1
ATOM 2475 C CA . ASN B 2 310 ? 22.95600 -25.27100 15.65000 1.000 23.85000 375 ASN C CA 1
ATOM 2476 C C . ASN B 2 310 ? 21.80700 -26.02500 16.31100 1.000 25.62000 375 ASN C C 1
ATOM 2477 O O . ASN B 2 310 ? 21.93800 -27.22400 16.58300 1.000 27.64000 375 ASN C O 1
ATOM 2482 N N . HIS B 2 311 ? 20.71100 -25.33400 16.62800 1.000 26.91000 376 HIS C N 1
ATOM 2483 C CA . HIS B 2 311 ? 19.52500 -25.98100 17.19000 1.000 29.36000 376 HIS C CA 1
ATOM 2484 C C . HIS B 2 311 ? 18.72500 -26.76200 16.15800 1.000 30.54000 376 HIS C C 1
ATOM 2485 O O . HIS B 2 311 ? 17.66700 -27.31900 16.50000 1.000 27.78000 376 HIS C O 1
ATOM 2492 N N . GLY B 2 312 ? 19.19500 -26.82200 14.91500 1.000 24.67000 377 GLY C N 1
ATOM 2493 C CA . GLY B 2 312 ? 18.53400 -27.63300 13.91100 1.000 26.32000 377 GLY C CA 1
ATOM 2494 C C . GLY B 2 312 ? 17.25300 -27.03400 13.39300 1.000 27.00000 377 GLY C C 1
ATOM 2495 O O . GLY B 2 312 ? 16.37600 -27.76400 12.92100 1.000 25.46000 377 GLY C O 1
ATOM 2496 N N . LEU B 2 313 ? 17.12000 -25.71700 13.45100 1.000 24.92000 378 LEU C N 1
ATOM 2497 C CA . LEU B 2 313 ? 15.84100 -25.10500 13.13900 1.000 21.69000 378 LEU C CA 1
ATOM 2498 C C . LEU B 2 313 ? 15.66900 -24.76700 11.66600 1.000 21.45000 378 LEU C C 1
ATOM 2499 O O . LEU B 2 313 ? 14.53400 -24.51400 11.23700 1.000 22.32000 378 LEU C O 1
ATOM 2504 N N . VAL B 2 314 ? 16.74300 -24.77000 10.87200 1.000 22.04000 379 VAL C N 1
ATOM 2505 C CA . VAL B 2 314 ? 16.58100 -24.51200 9.44000 1.000 20.94000 379 VAL C CA 1
ATOM 2506 C C . VAL B 2 314 ? 15.70900 -25.58200 8.77600 1.000 23.58000 379 VAL C C 1
ATOM 2507 O O . VAL B 2 314 ? 14.78100 -25.21600 8.04100 1.000 24.27000 379 VAL C O 1
ATOM 2511 N N . PRO B 2 315 ? 15.91600 -26.90000 8.99500 1.000 23.68000 380 PRO C N 1
ATOM 2512 C CA . PRO B 2 315 ? 14.93400 -27.86900 8.46000 1.000 22.80000 380 PRO C CA 1
ATOM 2513 C C . PRO B 2 315 ? 13.50000 -27.59300 8.88400 1.000 24.32000 380 PRO C C 1
ATOM 2514 O O . PRO B 2 315 ? 12.56300 -27.81800 8.10100 1.000 22.82000 380 PRO C O 1
ATOM 2518 N N . PHE B 2 316 ? 13.29500 -27.06900 10.08500 1.000 22.05000 381 PHE C N 1
ATOM 2519 C CA . PHE B 2 316 ? 11.92600 -26.80000 10.50500 1.000 21.48000 381 PHE C CA 1
ATOM 2520 C C . PHE B 2 316 ? 11.33000 -25.61600 9.75200 1.000 24.27000 381 PHE C C 1
ATOM 2521 O O . PHE B 2 316 ? 10.13400 -25.62000 9.43300 1.000 25.40000 381 PHE C O 1
ATOM 2529 N N . LEU B 2 317 ? 12.14400 -24.60000 9.44500 1.000 19.68000 382 LEU C N 1
ATOM 2530 C CA . LEU B 2 317 ? 11.65600 -23.50300 8.61400 1.000 23.96000 382 LEU C CA 1
ATOM 2531 C C . LEU B 2 317 ? 11.41400 -23.96300 7.18500 1.000 25.69000 382 LEU C C 1
ATOM 2532 O O . LEU B 2 317 ? 10.45200 -23.52400 6.54700 1.000 24.82000 382 LEU C O 1
ATOM 2537 N N . VAL B 2 318 ? 12.27900 -24.83800 6.65000 1.000 24.27000 383 VAL C N 1
ATOM 2538 C CA . VAL B 2 318 ? 11.96600 -25.44700 5.35600 1.000 24.01000 383 VAL C CA 1
ATOM 2539 C C . VAL B 2 318 ? 10.61400 -26.14700 5.41700 1.000 22.65000 383 VAL C C 1
ATOM 2540 O O . VAL B 2 318 ? 9.80600 -26.06600 4.47800 1.000 25.48000 383 VAL C O 1
ATOM 2544 N N . GLY B 2 319 ? 10.35000 -26.85700 6.51900 1.000 23.27000 384 GLY C N 1
ATOM 2545 C CA . GLY B 2 319 ? 9.08000 -27.55700 6.65500 1.000 21.92000 384 GLY C CA 1
ATOM 2546 C C . GLY B 2 319 ? 7.88000 -26.62300 6.66300 1.000 22.82000 384 GLY C C 1
ATOM 2547 O O . GLY B 2 319 ? 6.88300 -26.88100 5.99200 1.000 24.31000 384 GLY C O 1
ATOM 2548 N N . VAL B 2 320 ? 7.95500 -25.53600 7.43700 1.000 24.69000 385 VAL C N 1
ATOM 2549 C CA . VAL B 2 320 ? 6.84200 -24.57900 7.47800 1.000 21.68000 385 VAL C CA 1
ATOM 2550 C C . VAL B 2 320 ? 6.62000 -23.95800 6.10700 1.000 22.65000 385 VAL C C 1
ATOM 2551 O O . VAL B 2 320 ? 5.47800 -23.78900 5.66400 1.000 23.96000 385 VAL C O 1
ATOM 2555 N N . LEU B 2 321 ? 7.70000 -23.59600 5.41300 1.000 22.61000 386 LEU C N 1
ATOM 2556 C CA . LEU B 2 321 ? 7.55200 -23.04200 4.06800 1.000 22.20000 386 LEU C CA 1
ATOM 2557 C C . LEU B 2 321 ? 6.94000 -24.06400 3.11400 1.000 30.26000 386 LEU C C 1
ATOM 2558 O O . LEU B 2 321 ? 6.15400 -23.70600 2.22600 1.000 29.28000 386 LEU C O 1
ATOM 2563 N N . SER B 2 322 ? 7.29400 -25.34300 3.28000 1.000 25.46000 387 SER C N 1
ATOM 2564 C CA . SER B 2 322 ? 6.77500 -26.40100 2.40900 1.000 25.48000 387 SER C CA 1
ATOM 2565 C C . SER B 2 322 ? 5.29000 -26.66800 2.64000 1.000 25.01000 387 SER C C 1
ATOM 2566 O O . SER B 2 322 ? 4.53900 -26.90400 1.68200 1.000 30.53000 387 SER C O 1
ATOM 2569 N N . LYS B 2 323 ? 4.84000 -26.68000 3.89300 1.000 24.60000 388 LYS C N 1
ATOM 2570 C CA . LYS B 2 323 ? 3.45400 -27.04300 4.16600 1.000 23.42000 388 LYS C CA 1
ATOM 2571 C C . LYS B 2 323 ? 3.00100 -26.36600 5.44700 1.000 28.68000 388 LYS C C 1
ATOM 2572 O O . LYS B 2 323 ? 3.52300 -26.66300 6.52400 1.000 28.72000 388 LYS C O 1
ATOM 2578 N N . ALA B 2 324 ? 2.03600 -25.45500 5.31700 1.000 26.06000 389 ALA C N 1
ATOM 2579 C CA . ALA B 2 324 ? 1.40500 -24.73000 6.41400 1.000 25.52000 389 ALA C CA 1
ATOM 2580 C C . ALA B 2 324 ? 0.29000 -23.92400 5.76400 1.000 26.67000 389 ALA C C 1
ATOM 2581 O O . ALA B 2 324 ? 0.20600 -23.85900 4.53300 1.000 26.27000 389 ALA C O 1
ATOM 2583 N N . ASP B 2 325 ? -0.56200 -23.30300 6.57800 1.000 24.84000 390 ASP C N 1
ATOM 2584 C CA . ASP B 2 325 ? -1.53800 -22.43800 5.91900 1.000 24.79000 390 ASP C CA 1
ATOM 2585 C C . ASP B 2 325 ? -0.82100 -21.22700 5.31100 1.000 26.68000 390 ASP C C 1
ATOM 2586 O O . ASP B 2 325 ? 0.33900 -20.92800 5.62300 1.000 25.05000 390 ASP C O 1
ATOM 2591 N N . PHE B 2 326 ? -1.50300 -20.56900 4.36900 1.000 27.39000 391 PHE C N 1
ATOM 2592 C CA . PHE B 2 326 ? -0.82100 -19.60400 3.50700 1.000 24.71000 391 PHE C CA 1
ATOM 2593 C C . PHE B 2 326 ? -0.21900 -18.45700 4.31000 1.000 23.96000 391 PHE C C 1
ATOM 2594 O O . PHE B 2 326 ? 0.92200 -18.04500 4.05900 1.000 26.16000 391 PHE C O 1
ATOM 2602 N N . LYS B 2 327 ? -0.95600 -17.93500 5.29500 1.000 24.38000 392 LYS C N 1
ATOM 2603 C CA . LYS B 2 327 ? -0.41200 -16.85100 6.11300 1.000 27.35000 392 LYS C CA 1
ATOM 2604 C C . LYS B 2 327 ? 0.85800 -17.28600 6.83600 1.000 28.45000 392 LYS C C 1
ATOM 2605 O O . LYS B 2 327 ? 1.81200 -16.50600 6.96400 1.000 26.76000 392 LYS C O 1
ATOM 2611 N N . THR B 2 328 ? 0.87700 -18.52200 7.33300 1.000 25.88000 393 THR C N 1
ATOM 2612 C CA . THR B 2 328 ? 2.06500 -19.03700 8.01000 1.000 21.72000 393 THR C CA 1
ATOM 2613 C C . THR B 2 328 ? 3.22700 -19.21100 7.03600 1.000 22.33000 393 THR C C 1
ATOM 2614 O O . THR B 2 328 ? 4.38000 -18.88700 7.36700 1.000 24.98000 393 THR C O 1
ATOM 2618 N N . GLN B 2 329 ? 2.95400 -19.74400 5.84100 1.000 23.03000 394 GLN C N 1
ATOM 2619 C CA . GLN B 2 329 ? 4.00100 -19.84500 4.82200 1.000 26.08000 394 GLN C CA 1
ATOM 2620 C C . GLN B 2 329 ? 4.61100 -18.48600 4.52800 1.000 26.39000 394 GLN C C 1
ATOM 2621 O O . GLN B 2 329 ? 5.82700 -18.36700 4.33600 1.000 25.47000 394 GLN C O 1
ATOM 2627 N N . LYS B 2 330 ? 3.78200 -17.44300 4.47400 1.000 22.83000 395 LYS C N 1
ATOM 2628 C CA . LYS B 2 330 ? 4.31700 -16.10900 4.22700 1.000 22.94000 395 LYS C CA 1
ATOM 2629 C C . LYS B 2 330 ? 5.15500 -15.61100 5.40400 1.000 26.42000 395 LYS C C 1
ATOM 2630 O O . LYS B 2 330 ? 6.18700 -14.95900 5.19900 1.000 23.96000 395 LYS C O 1
ATOM 2636 N N . GLU B 2 331 ? 4.76100 -15.92000 6.64400 1.000 25.43000 396 GLU C N 1
ATOM 2637 C CA . GLU B 2 331 ? 5.64400 -15.58600 7.76200 1.000 23.92000 396 GLU C CA 1
ATOM 2638 C C . GLU B 2 331 ? 6.99400 -16.28800 7.61300 1.000 24.61000 396 GLU C C 1
ATOM 2639 O O . GLU B 2 331 ? 8.04300 -15.71900 7.94400 1.000 24.19000 396 GLU C O 1
ATOM 2645 N N . ALA B 2 332 ? 6.98200 -17.52700 7.11500 1.000 22.07000 397 ALA C N 1
ATOM 2646 C CA . ALA B 2 332 ? 8.23700 -18.26600 6.94500 1.000 23.54000 397 ALA C CA 1
ATOM 2647 C C . ALA B 2 332 ? 9.08400 -17.65700 5.84000 1.000 22.26000 397 ALA C C 1
ATOM 2648 O O . ALA B 2 332 ? 10.31900 -17.62800 5.93800 1.000 23.94000 397 ALA C O 1
ATOM 2650 N N . ALA B 2 333 ? 8.43800 -17.17900 4.77100 1.000 24.51000 398 ALA C N 1
ATOM 2651 C CA . ALA B 2 333 ? 9.16800 -16.50900 3.69700 1.000 23.65000 398 ALA C CA 1
ATOM 2652 C C . ALA B 2 333 ? 9.92300 -15.29200 4.21900 1.000 27.49000 398 ALA C C 1
ATOM 2653 O O . ALA B 2 333 ? 11.07800 -15.06400 3.84800 1.000 27.30000 398 ALA C O 1
ATOM 2655 N N . TRP B 2 334 ? 9.28100 -14.49600 5.08400 1.000 25.83000 399 TRP C N 1
ATOM 2656 C CA . TRP B 2 334 ? 9.96500 -13.37700 5.72100 1.000 28.64000 399 TRP C CA 1
ATOM 2657 C C . TRP B 2 334 ? 11.14400 -13.84700 6.56700 1.000 28.97000 399 TRP C C 1
ATOM 2658 O O . TRP B 2 334 ? 12.21600 -13.22300 6.55400 1.000 26.56000 399 TRP C O 1
ATOM 2669 N N . ALA B 2 335 ? 10.95200 -14.91800 7.34800 1.000 25.10000 400 ALA C N 1
ATOM 2670 C CA . ALA B 2 335 ? 12.05200 -15.43200 8.15500 1.000 24.38000 400 ALA C CA 1
ATOM 2671 C C . ALA B 2 335 ? 13.23800 -15.81000 7.27700 1.000 26.37000 400 ALA C C 1
ATOM 2672 O O . ALA B 2 335 ? 14.38500 -15.54300 7.63700 1.000 26.25000 400 ALA C O 1
ATOM 2674 N N . ILE B 2 336 ? 12.97400 -16.40300 6.10700 1.000 27.96000 401 ILE C N 1
ATOM 2675 C CA . ILE B 2 336 ? 14.05200 -16.78700 5.19300 1.000 23.95000 401 ILE C CA 1
ATOM 2676 C C . ILE B 2 336 ? 14.70500 -15.55600 4.58000 1.000 28.96000 401 ILE C C 1
ATOM 2677 O O . ILE B 2 336 ? 15.93800 -15.46500 4.50100 1.000 26.46000 401 ILE C O 1
ATOM 2682 N N . THR B 2 337 ? 13.91200 -14.57700 4.15000 1.000 24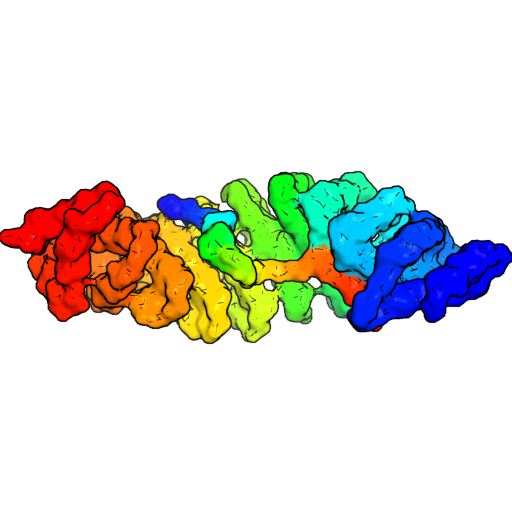.52000 402 THR C N 1
ATOM 2683 C CA . THR B 2 337 ? 14.54100 -13.40600 3.54100 1.000 25.78000 402 THR C CA 1
ATOM 2684 C C . THR B 2 337 ? 15.42100 -12.66200 4.55000 1.000 28.75000 402 THR C C 1
ATOM 2685 O O . THR B 2 337 ? 16.51800 -12.20800 4.19900 1.000 28.26000 402 THR C O 1
ATOM 2689 N N . ASN B 2 338 ? 14.98300 -12.56200 5.81700 1.000 26.90000 403 ASN C N 1
ATOM 2690 C CA . ASN B 2 338 ? 15.84100 -11.95800 6.84100 1.000 24.67000 403 ASN C CA 1
ATOM 2691 C C . ASN B 2 338 ? 17.13500 -12.74100 7.01100 1.000 25.57000 403 ASN C C 1
ATOM 2692 O O . ASN B 2 338 ? 18.22100 -12.15000 7.12200 1.000 28.67000 403 ASN C O 1
ATOM 2697 N N . TYR B 2 339 ? 17.02900 -14.06900 7.07400 1.000 27.20000 404 TYR C N 1
ATOM 2698 C CA . TYR B 2 339 ? 18.21100 -14.92400 7.20100 1.000 26.94000 404 TYR C CA 1
ATOM 2699 C C . TYR B 2 339 ? 19.18900 -14.66100 6.06200 1.000 28.04000 404 TYR C C 1
ATOM 2700 O O . TYR B 2 339 ? 20.39000 -14.49200 6.29200 1.000 27.80000 404 TYR C O 1
ATOM 2709 N N . THR B 2 340 ? 18.68700 -14.60600 4.82200 1.000 28.16000 405 THR C N 1
ATOM 2710 C CA . THR B 2 340 ? 19.56600 -14.41900 3.67000 1.000 26.00000 405 THR C CA 1
ATOM 2711 C C . THR B 2 340 ? 20.13200 -13.01500 3.60000 1.000 27.55000 405 THR C C 1
ATOM 2712 O O . THR B 2 340 ? 21.14900 -12.80600 2.92600 1.000 31.77000 405 THR C O 1
ATOM 2716 N N . SER B 2 341 ? 19.49400 -12.05400 4.26500 1.000 26.18000 406 SER C N 1
ATOM 2717 C CA . SER B 2 341 ? 20.00800 -10.68900 4.26000 1.000 28.83000 406 SER C CA 1
ATOM 2718 C C . SER B 2 341 ? 21.16200 -10.52100 5.23900 1.000 34.20000 406 SER C C 1
ATOM 2719 O O . SER B 2 341 ? 22.09700 -9.75700 4.97700 1.000 36.94000 406 SER C O 1
ATOM 2722 N N . GLY B 2 342 ? 21.11400 -11.21200 6.37100 1.000 30.31000 407 GLY C N 1
ATOM 2723 C CA . GLY B 2 342 ? 22.11600 -10.99800 7.39600 1.000 27.13000 407 GLY C CA 1
ATOM 2724 C C . GLY B 2 342 ? 23.10800 -12.13200 7.58700 1.000 29.50000 407 GLY C C 1
ATOM 2725 O O . GLY B 2 342 ? 24.11900 -11.94000 8.26300 1.000 29.10000 407 GLY C O 1
ATOM 2726 N N . GLY B 2 343 ? 22.84900 -13.30300 7.00100 1.000 26.49000 408 GLY C N 1
ATOM 2727 C CA . GLY B 2 343 ? 23.70300 -14.45700 7.24700 1.000 24.48000 408 GLY C CA 1
ATOM 2728 C C . GLY B 2 343 ? 25.03600 -14.41700 6.50800 1.000 29.46000 408 GLY C C 1
ATOM 2729 O O . GLY B 2 343 ? 25.24700 -13.67600 5.54300 1.000 30.29000 408 GLY C O 1
ATOM 2730 N N . THR B 2 344 ? 25.97100 -15.23300 6.99600 1.000 25.78000 409 THR C N 1
ATOM 2731 C CA . THR B 2 344 ? 27.23000 -15.42200 6.28400 1.000 27.99000 409 THR C CA 1
ATOM 2732 C C . THR B 2 344 ? 26.98400 -16.22100 5.01500 1.000 27.24000 409 THR C C 1
ATOM 2733 O O . THR B 2 344 ? 25.94900 -16.85700 4.84700 1.000 27.63000 409 THR C O 1
ATOM 2737 N N . VAL B 2 345 ? 27.96200 -16.18100 4.11000 1.000 28.23000 410 VAL C N 1
ATOM 2738 C CA . VAL B 2 345 ? 27.86700 -17.00100 2.90900 1.000 28.79000 410 VAL C CA 1
ATOM 2739 C C . VAL B 2 345 ? 27.69100 -18.47100 3.27300 1.000 28.49000 410 VAL C C 1
ATOM 2740 O O . VAL B 2 345 ? 26.87200 -19.18000 2.67700 1.000 28.27000 410 VAL C O 1
ATOM 2744 N N . GLU B 2 346 ? 28.42800 -18.93900 4.28300 1.000 27.57000 411 GLU C N 1
ATOM 2745 C CA . GLU B 2 346 ? 28.31100 -20.32700 4.72400 1.000 27.01000 411 GLU C CA 1
ATOM 2746 C C . GLU B 2 346 ? 26.92000 -20.64000 5.26900 1.000 29.32000 411 GLU C C 1
ATOM 2747 O O . GLU B 2 346 ? 26.37700 -21.73200 5.03600 1.000 28.45000 411 GLU C O 1
ATOM 2753 N N . GLN B 2 347 ? 26.33800 -19.70900 6.02000 1.000 26.03000 412 GLN C N 1
ATOM 2754 C CA . GLN B 2 347 ? 24.98600 -19.91800 6.53700 1.000 25.75000 412 GLN C CA 1
ATOM 2755 C C . GLN B 2 347 ? 23.96400 -19.94000 5.40900 1.000 25.86000 412 GLN C C 1
ATOM 2756 O O . GLN B 2 347 ? 22.98900 -20.70700 5.45300 1.000 26.68000 412 GLN C O 1
ATOM 2762 N N . ILE B 2 348 ? 24.18200 -19.13200 4.37300 1.000 25.33000 413 ILE C N 1
ATOM 2763 C CA . ILE B 2 348 ? 23.19700 -19.02000 3.30300 1.000 28.21000 413 ILE C CA 1
ATOM 2764 C C . ILE B 2 348 ? 23.19700 -20.27400 2.43500 1.000 34.09000 413 ILE C C 1
ATOM 2765 O O . ILE B 2 348 ? 22.13600 -20.81700 2.10800 1.000 33.41000 413 ILE C O 1
ATOM 2770 N N . VAL B 2 349 ? 24.37300 -20.76900 2.04700 1.000 29.37000 414 VAL C N 1
ATOM 2771 C CA . VAL B 2 349 ? 24.33200 -21.97600 1.22900 1.000 36.44000 414 VAL C CA 1
ATOM 2772 C C . VAL B 2 349 ? 23.88900 -23.19100 2.03500 1.000 37.05000 414 VAL C C 1
ATOM 2773 O O . VAL B 2 349 ? 23.38800 -24.15800 1.45400 1.000 32.79000 414 VAL C O 1
ATOM 2777 N N . TYR B 2 350 ? 24.02400 -23.15300 3.36200 1.000 33.48000 415 TYR C N 1
ATOM 2778 C CA . TYR B 2 350 ? 23.44200 -24.20700 4.19000 1.000 32.26000 415 TYR C CA 1
ATOM 2779 C C . TYR B 2 350 ? 21.91900 -24.24900 4.04400 1.000 29.84000 415 TYR C C 1
ATOM 2780 O O . TYR B 2 350 ? 21.32200 -25.33300 4.02500 1.000 28.31000 415 TYR C O 1
ATOM 2789 N N . LEU B 2 351 ? 21.27300 -23.08300 3.90000 1.000 26.87000 416 LEU C N 1
ATOM 2790 C CA . LEU B 2 351 ? 19.84800 -23.06100 3.57700 1.000 27.38000 416 LEU C CA 1
ATOM 2791 C C . LEU B 2 351 ? 19.55100 -23.88800 2.34200 1.000 25.69000 416 LEU C C 1
ATOM 2792 O O . LEU B 2 351 ? 18.54600 -24.60700 2.28600 1.000 27.94000 416 LEU C O 1
ATOM 2797 N N . VAL B 2 352 ? 20.39700 -23.75600 1.31600 1.000 24.25000 417 VAL C N 1
ATOM 2798 C CA . VAL B 2 352 ? 20.15800 -24.49900 0.08800 1.000 21.51000 417 VAL C CA 1
ATOM 2799 C C . VAL B 2 352 ? 20.35000 -25.98900 0.32200 1.000 24.80000 417 VAL C C 1
ATOM 2800 O O . VAL B 2 352 ? 19.57100 -26.81500 -0.17500 1.000 26.35000 417 VAL C O 1
ATOM 2804 N N . HIS B 2 353 ? 21.39400 -26.35700 1.07400 1.000 25.31000 418 HIS C N 1
ATOM 2805 C CA . HIS B 2 353 ? 21.59300 -27.76700 1.41400 1.000 24.85000 418 HIS C CA 1
ATOM 2806 C C . HIS B 2 353 ? 20.39500 -28.34200 2.16000 1.000 25.88000 418 HIS C C 1
ATOM 2807 O O . HIS B 2 353 ? 20.10500 -29.54100 2.03900 1.000 27.68000 418 HIS C O 1
ATOM 2814 N N . CYS B 2 354 ? 19.69900 -27.51800 2.95200 1.000 22.70000 419 CYS C N 1
ATOM 2815 C CA . CYS B 2 354 ? 18.54300 -28.04000 3.68900 1.000 24.78000 419 CYS C CA 1
ATOM 2816 C C . CYS B 2 354 ? 17.28100 -28.12300 2.85200 1.000 27.97000 419 CYS C C 1
ATOM 2817 O O . CYS B 2 354 ? 16.25500 -28.60900 3.35200 1.000 25.08000 419 CYS C O 1
ATOM 2820 N N . GLY B 2 355 ? 17.30800 -27.63800 1.62300 1.000 25.09000 420 GLY C N 1
ATOM 2821 C CA . GLY B 2 355 ? 16.17500 -27.76700 0.74400 1.000 23.18000 420 GLY C CA 1
ATOM 2822 C C . GLY B 2 355 ? 15.29500 -26.54500 0.58600 1.000 25.17000 420 GLY C C 1
ATOM 2823 O O . GLY B 2 355 ? 14.12100 -26.69900 0.24300 1.000 27.05000 420 GLY C O 1
ATOM 2824 N N . ILE B 2 356 ? 15.82400 -25.33800 0.79100 1.000 23.62000 421 ILE C N 1
ATOM 2825 C CA . ILE B 2 356 ? 14.94100 -24.16900 0.78100 1.000 23.22000 421 ILE C CA 1
ATOM 2826 C C . ILE B 2 356 ? 14.42600 -23.83500 -0.61800 1.000 26.55000 421 ILE C C 1
ATOM 2827 O O . ILE B 2 356 ? 13.36500 -23.20700 -0.74400 1.000 25.26000 421 ILE C O 1
ATOM 2832 N N . ILE B 2 357 ? 15.12900 -24.23900 -1.68200 1.000 25.33000 422 ILE C N 1
ATOM 2833 C CA . ILE B 2 357 ? 14.83200 -23.67300 -2.99800 1.000 27.47000 422 ILE C CA 1
ATOM 2834 C C . ILE B 2 357 ? 13.47200 -24.14700 -3.50600 1.000 29.60000 422 ILE C C 1
ATOM 2835 O O . ILE B 2 357 ? 12.65600 -23.34400 -3.97300 1.000 28.60000 422 ILE C O 1
ATOM 2840 N N . GLU B 2 358 ? 13.20700 -25.44900 -3.45700 1.000 27.20000 423 GLU C N 1
ATOM 2841 C CA . GLU B 2 358 ? 11.94800 -25.91000 -4.04400 1.000 28.24000 423 GLU C CA 1
ATOM 2842 C C . GLU B 2 358 ? 10.73100 -25.29800 -3.36400 1.000 27.48000 423 GLU C C 1
ATOM 2843 O O . GLU B 2 358 ? 9.85300 -24.78900 -4.07800 1.000 29.12000 423 GLU C O 1
ATOM 2849 N N . PRO B 2 359 ? 10.61200 -25.27300 -2.02800 1.000 28.47000 424 PRO C N 1
ATOM 2850 C CA . PRO B 2 359 ? 9.42200 -24.64300 -1.43900 1.000 29.66000 424 PRO C CA 1
ATOM 2851 C C . PRO B 2 359 ? 9.36400 -23.13300 -1.65900 1.000 28.26000 424 PRO C C 1
ATOM 2852 O O . PRO B 2 359 ? 8.25600 -22.57500 -1.69000 1.000 28.00000 424 PRO C O 1
ATOM 2856 N N . LEU B 2 360 ? 10.50900 -22.45600 -1.82900 1.000 26.35000 425 LEU C N 1
ATOM 2857 C CA . LEU B 2 360 ? 10.47000 -21.03700 -2.19500 1.000 26.43000 425 LEU C CA 1
ATOM 2858 C C . LEU B 2 360 ? 9.87400 -20.85700 -3.58100 1.000 26.84000 425 LEU C C 1
ATOM 2859 O O . LEU B 2 360 ? 9.00600 -19.99800 -3.79500 1.000 31.01000 425 LEU C O 1
ATOM 2864 N N . MET B 2 361 ? 10.33600 -21.65500 -4.53900 1.000 26.18000 426 MET C N 1
ATOM 2865 C CA . MET B 2 361 ? 9.80600 -21.55100 -5.89200 1.000 30.93000 426 MET C CA 1
ATOM 2866 C C . MET B 2 361 ? 8.33800 -21.95900 -5.95400 1.000 33.69000 426 MET C C 1
ATOM 2867 O O . MET B 2 361 ? 7.57500 -21.39500 -6.75100 1.000 33.23000 426 MET C O 1
ATOM 2872 N N . ASN B 2 362 ? 7.91500 -22.93300 -5.13800 1.000 31.79000 427 ASN C N 1
ATOM 2873 C CA . ASN B 2 362 ? 6.49600 -23.30600 -5.14500 1.000 31.43000 427 ASN C CA 1
ATOM 2874 C C . ASN B 2 362 ? 5.61600 -22.14800 -4.68400 1.000 28.75000 427 ASN C C 1
ATOM 2875 O O . ASN B 2 362 ? 4.52100 -21.93100 -5.22600 1.000 33.38000 427 ASN C O 1
ATOM 2880 N N . LEU B 2 363 ? 6.07600 -21.38700 -3.69000 1.000 26.96000 428 LEU C N 1
ATOM 2881 C CA . LEU B 2 363 ? 5.27200 -20.29300 -3.15900 1.000 29.42000 428 LEU C CA 1
ATOM 2882 C C . LEU B 2 363 ? 5.17700 -19.13400 -4.14000 1.000 35.55000 428 LEU C C 1
ATOM 2883 O O . LEU B 2 363 ? 4.26700 -18.30700 -4.02000 1.000 36.18000 428 LEU C O 1
ATOM 2888 N N . LEU B 2 364 ? 6.08200 -19.07200 -5.11700 1.000 33.60000 429 LEU C N 1
ATOM 2889 C CA . LEU B 2 364 ? 6.07500 -18.02300 -6.12500 1.000 31.44000 429 LEU C CA 1
ATOM 2890 C C . LEU B 2 364 ? 4.90100 -18.14500 -7.08700 1.000 39.12000 429 LEU C C 1
ATOM 2891 O O . LEU B 2 364 ? 4.74300 -17.27900 -7.95400 1.000 43.66000 429 LEU C O 1
ATOM 2896 N N . SER B 2 365 ? 4.08600 -19.19900 -6.96300 1.000 35.15000 430 SER C N 1
ATOM 2897 C CA . SER B 2 365 ? 2.82500 -19.27500 -7.69300 1.000 45.98000 430 SER C CA 1
ATOM 2898 C C . SER B 2 365 ? 1.80300 -18.27200 -7.18200 1.000 48.64000 430 SER C C 1
ATOM 2899 O O . SER B 2 365 ? 0.82000 -17.99500 -7.87800 1.000 49.64000 430 SER C O 1
ATOM 2902 N N . ALA B 2 366 ? 1.99300 -17.75300 -5.97200 1.000 49.21000 431 ALA C N 1
ATOM 2903 C CA . ALA B 2 366 ? 1.08200 -16.75500 -5.43500 1.000 48.52000 431 ALA C CA 1
ATOM 2904 C C . ALA B 2 366 ? 1.06400 -15.52000 -6.33000 1.000 52.27000 431 ALA C C 1
ATOM 2905 O O . ALA B 2 366 ? 2.08500 -15.13000 -6.90200 1.000 49.79000 431 ALA C O 1
ATOM 2907 N N . LYS B 2 367 ? -0.11200 -14.91000 -6.46900 1.000 52.11000 432 LYS C N 1
ATOM 2908 C CA . LYS B 2 367 ? -0.24500 -13.74200 -7.33000 1.000 55.03000 432 LYS C CA 1
ATOM 2909 C C . LYS B 2 367 ? -0.03000 -12.42400 -6.59100 1.000 55.60000 432 LYS C C 1
ATOM 2910 O O . LYS B 2 367 ? 0.15600 -11.39000 -7.24300 1.000 65.04000 432 LYS C O 1
ATOM 2916 N N . ASP B 2 368 ? -0.03000 -12.44700 -5.25900 1.000 48.80000 433 ASP C N 1
ATOM 2917 C CA . ASP B 2 368 ? 0.18300 -11.25300 -4.44700 1.000 50.27000 433 ASP C CA 1
ATOM 2918 C C . ASP B 2 368 ? 1.53600 -10.61500 -4.74100 1.000 45.82000 433 ASP C C 1
ATOM 2919 O O . ASP B 2 368 ? 2.58300 -11.24900 -4.57100 1.000 46.35000 433 ASP C O 1
ATOM 2924 N N . THR B 2 369 ? 1.51000 -9.34400 -5.15600 1.000 47.00000 434 THR C N 1
ATOM 2925 C CA . THR B 2 369 ? 2.74500 -8.62100 -5.45800 1.000 45.18000 434 THR C CA 1
ATOM 2926 C C . THR B 2 369 ? 3.71500 -8.62600 -4.27900 1.000 42.74000 434 THR C C 1
ATOM 2927 O O . THR B 2 369 ? 4.93300 -8.73100 -4.46800 1.000 44.32000 434 THR C O 1
ATOM 2931 N N . LYS B 2 370 ? 3.19500 -8.53600 -3.05400 1.000 37.80000 435 LYS C N 1
ATOM 2932 C CA . LYS B 2 370 ? 4.05700 -8.35500 -1.89200 1.000 40.82000 435 LYS C CA 1
ATOM 2933 C C . LYS B 2 370 ? 4.92200 -9.58800 -1.63700 1.000 37.37000 435 LYS C C 1
ATOM 2934 O O . LYS B 2 370 ? 6.13600 -9.47200 -1.44900 1.000 41.01000 435 LYS C O 1
ATOM 2940 N N . ILE B 2 371 ? 4.31200 -10.77700 -1.62000 1.000 35.24000 436 ILE C N 1
ATOM 2941 C CA . ILE B 2 371 ? 5.08400 -11.98500 -1.33400 1.000 33.17000 436 ILE C CA 1
ATOM 2942 C C . ILE B 2 371 ? 6.03600 -12.30700 -2.48200 1.000 34.74000 436 ILE C C 1
ATOM 2943 O O . ILE B 2 371 ? 7.11300 -12.87900 -2.26000 1.000 33.88000 436 ILE C O 1
ATOM 2948 N N . ILE B 2 372 ? 5.67200 -11.94100 -3.71400 1.000 35.46000 437 ILE C N 1
ATOM 2949 C CA . ILE B 2 372 ? 6.56700 -12.15600 -4.85000 1.000 39.18000 437 ILE C CA 1
ATOM 2950 C C . ILE B 2 372 ? 7.88400 -11.42600 -4.62500 1.000 39.59000 437 ILE C C 1
ATOM 2951 O O . ILE B 2 372 ? 8.97200 -11.98000 -4.84200 1.000 32.24000 437 ILE C O 1
ATOM 2956 N N . GLN B 2 373 ? 7.80600 -10.16600 -4.18700 1.000 37.29000 438 GLN C N 1
ATOM 2957 C CA . GLN B 2 373 ? 9.02100 -9.39100 -3.96500 1.000 37.47000 438 GLN C CA 1
ATOM 2958 C C . GLN B 2 373 ? 9.85700 -9.99100 -2.84300 1.000 31.54000 438 GLN C C 1
ATOM 2959 O O . GLN B 2 373 ? 11.09000 -10.01500 -2.92200 1.000 36.90000 438 GLN C O 1
ATOM 2965 N N . VAL B 2 374 ? 9.19800 -10.48700 -1.79000 1.000 31.65000 439 VAL C N 1
ATOM 2966 C CA . VAL B 2 374 ? 9.91100 -11.12500 -0.68600 1.000 29.34000 439 VAL C CA 1
ATOM 2967 C C . VAL B 2 374 ? 10.70000 -12.33200 -1.18500 1.000 33.27000 439 VAL C C 1
ATOM 2968 O O . VAL B 2 374 ? 11.87300 -12.51900 -0.83800 1.000 29.88000 439 VAL C O 1
ATOM 2972 N N . ILE B 2 375 ? 10.06600 -13.17000 -2.00800 1.000 28.54000 440 ILE C N 1
ATOM 2973 C CA . ILE B 2 375 ? 10.73900 -14.37000 -2.50100 1.000 28.12000 440 ILE C CA 1
ATOM 2974 C C . ILE B 2 375 ? 11.86900 -14.00300 -3.45500 1.000 32.26000 440 ILE 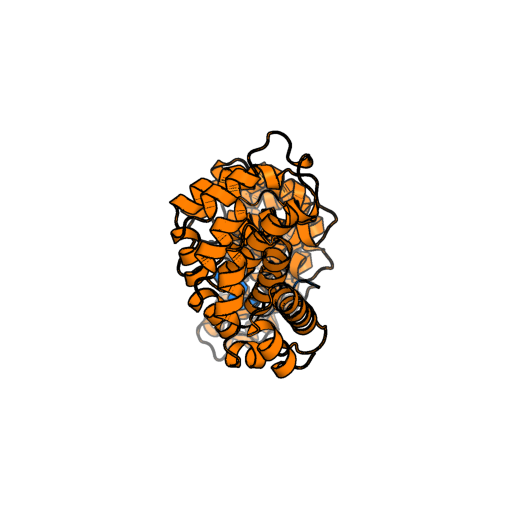C C 1
ATOM 2975 O O . ILE B 2 375 ? 12.96800 -14.57300 -3.38600 1.000 30.41000 440 ILE C O 1
ATOM 2980 N N . LEU B 2 376 ? 11.62000 -13.06200 -4.37000 1.000 31.06000 441 LEU C N 1
ATOM 2981 C CA . LEU B 2 376 ? 12.66300 -12.68100 -5.32500 1.000 30.29000 441 LEU C CA 1
ATOM 2982 C C . LEU B 2 376 ? 13.87400 -12.08100 -4.61500 1.000 33.43000 441 LEU C C 1
ATOM 2983 O O . LEU B 2 376 ? 15.01400 -12.28900 -5.04600 1.000 31.57000 441 LEU C O 1
ATOM 2988 N N . ASP B 2 377 ? 13.64900 -11.33200 -3.52900 1.000 31.49000 442 ASP C N 1
ATOM 2989 C CA . ASP B 2 377 ? 14.76400 -10.80300 -2.74000 1.000 32.78000 442 ASP C CA 1
ATOM 2990 C C . ASP B 2 377 ? 15.58400 -11.92900 -2.11900 1.000 30.24000 442 ASP C C 1
ATOM 2991 O O . ASP B 2 377 ? 16.82400 -11.89400 -2.12200 1.000 31.79000 442 ASP C O 1
ATOM 2996 N N . ALA B 2 378 ? 14.90100 -12.92100 -1.53500 1.000 29.39000 443 ALA C N 1
ATOM 2997 C CA . ALA B 2 378 ? 15.60400 -14.06800 -0.97000 1.000 26.62000 443 ALA C CA 1
ATOM 2998 C C . ALA B 2 378 ? 16.42600 -14.78700 -2.03200 1.000 28.38000 443 ALA C C 1
ATOM 2999 O O . ALA B 2 378 ? 17.58700 -15.14100 -1.79500 1.000 27.38000 443 ALA C O 1
ATOM 3001 N N . ILE B 2 379 ? 15.84400 -15.00400 -3.21600 1.000 28.25000 444 ILE C N 1
ATOM 3002 C CA . ILE B 2 379 ? 16.57100 -15.69900 -4.28200 1.000 26.83000 444 ILE C CA 1
ATOM 3003 C C . ILE B 2 379 ? 17.79400 -14.89100 -4.70900 1.000 28.01000 444 ILE C C 1
ATOM 3004 O O . ILE B 2 379 ? 18.87400 -15.44700 -4.96400 1.000 26.30000 444 ILE C O 1
ATOM 3009 N N . SER B 2 380 ? 17.64200 -13.56800 -4.80500 1.000 27.28000 445 SER C N 1
ATOM 3010 C CA . SER B 2 380 ? 18.77500 -12.71300 -5.16700 1.000 29.16000 445 SER C CA 1
ATOM 3011 C C . SER B 2 380 ? 19.89000 -12.81000 -4.13500 1.000 26.90000 445 SER C C 1
ATOM 3012 O O . SER B 2 380 ? 21.07100 -12.89300 -4.49100 1.000 31.64000 445 SER C O 1
ATOM 3015 N N . ASN B 2 381 ? 19.53400 -12.77100 -2.84800 1.000 25.96000 446 ASN C N 1
ATOM 3016 C CA . ASN B 2 381 ? 20.53800 -12.89600 -1.79200 1.000 28.08000 446 ASN C CA 1
ATOM 3017 C C . ASN B 2 381 ? 21.22500 -14.25700 -1.82000 1.000 28.97000 446 ASN C C 1
ATOM 3018 O O . ASN B 2 381 ? 22.44200 -14.35200 -1.60600 1.000 28.96000 446 ASN C O 1
ATOM 3023 N N . ILE B 2 382 ? 20.47400 -15.32500 -2.08200 1.000 26.71000 447 ILE C N 1
ATOM 3024 C CA . ILE B 2 382 ? 21.10300 -16.64300 -2.16800 1.000 24.21000 447 ILE C CA 1
ATOM 3025 C C . ILE B 2 382 ? 22.06600 -16.70900 -3.35500 1.000 27.04000 447 ILE C C 1
ATOM 3026 O O . ILE B 2 382 ? 23.17500 -17.25100 -3.24300 1.000 28.66000 447 ILE C O 1
ATOM 3031 N N . PHE B 2 383 ? 21.67200 -16.15900 -4.50600 1.000 27.60000 448 PHE C N 1
ATOM 3032 C CA . PHE B 2 383 ? 22.58400 -16.16800 -5.65400 1.000 25.26000 448 PHE C CA 1
ATOM 3033 C C . PHE B 2 383 ? 23.85900 -15.38400 -5.36400 1.000 31.52000 448 PHE C C 1
ATOM 3034 O O . PHE B 2 383 ? 24.94000 -15.75700 -5.83100 1.000 31.27000 448 PHE C O 1
ATOM 3042 N N . GLN B 2 384 ? 23.75300 -14.27500 -4.62200 1.000 28.89000 449 GLN C N 1
ATOM 3043 C CA . GLN B 2 384 ? 24.94500 -13.48600 -4.32100 1.000 30.41000 449 GLN C CA 1
ATOM 3044 C C . GLN B 2 384 ? 25.92200 -14.27300 -3.45500 1.000 26.86000 449 GLN C C 1
ATOM 3045 O O . GLN B 2 384 ? 27.14200 -14.15500 -3.62300 1.000 30.11000 449 GLN C O 1
ATOM 3051 N N . ALA B 2 385 ? 25.40700 -15.06200 -2.51000 1.000 28.15000 450 ALA C N 1
ATOM 3052 C CA . ALA B 2 385 ? 26.27200 -15.95900 -1.75100 1.000 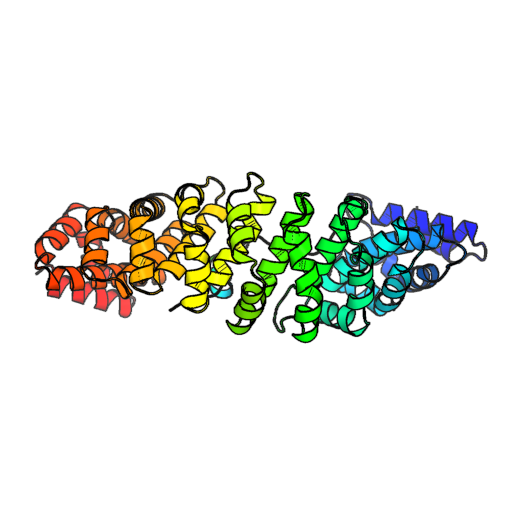27.00000 450 ALA C CA 1
ATOM 3053 C C . ALA B 2 385 ? 26.86100 -17.03800 -2.64500 1.000 33.10000 450 ALA C C 1
ATOM 3054 O O . ALA B 2 385 ? 28.05900 -17.34400 -2.56000 1.000 32.19000 450 ALA C O 1
ATOM 3056 N N . ALA B 2 386 ? 26.03600 -17.63000 -3.51000 1.000 28.18000 451 ALA C N 1
ATOM 3057 C CA . ALA B 2 386 ? 26.54500 -18.64900 -4.42200 1.000 30.36000 451 ALA C CA 1
ATOM 3058 C C . ALA B 2 386 ? 27.62400 -18.08700 -5.34000 1.000 34.13000 451 ALA C C 1
ATOM 3059 O O . ALA B 2 386 ? 28.55600 -18.80900 -5.72300 1.000 36.20000 451 ALA C O 1
ATOM 3061 N N . GLU B 2 387 ? 27.51800 -16.81100 -5.70800 1.000 29.66000 452 GLU C N 1
ATOM 3062 C CA . GLU B 2 387 ? 28.54100 -16.21600 -6.56400 1.000 34.46000 452 GLU C CA 1
ATOM 3063 C C . GLU B 2 387 ? 29.90200 -16.21100 -5.87200 1.000 39.07000 452 GLU C C 1
ATOM 3064 O O . GLU B 2 387 ? 30.93500 -16.48200 -6.50500 1.000 35.32000 452 GLU C O 1
ATOM 3070 N N . LYS B 2 388 ? 29.92500 -15.90200 -4.57100 1.000 32.16000 453 LYS C N 1
ATOM 3071 C CA . LYS B 2 388 ? 31.18900 -15.89200 -3.83500 1.000 34.75000 453 LYS C CA 1
ATOM 3072 C C . LYS B 2 388 ? 31.76400 -17.29400 -3.69300 1.000 34.82000 453 LYS C C 1
ATOM 3073 O O . LYS B 2 388 ? 32.98400 -17.45600 -3.59200 1.000 32.67000 453 LYS C O 1
ATOM 3079 N N . LEU B 2 389 ? 30.91800 -18.31700 -3.69200 1.000 35.77000 454 LEU C N 1
ATOM 3080 C CA . LEU B 2 389 ? 31.40800 -19.67600 -3.53400 1.000 32.21000 454 LEU C CA 1
ATOM 3081 C C . LEU B 2 389 ? 31.66000 -20.38600 -4.85200 1.000 34.61000 454 LEU C C 1
ATOM 3082 O O . LEU B 2 389 ? 32.29000 -21.45000 -4.84800 1.000 35.86000 454 LEU C O 1
ATOM 3087 N N . GLY B 2 390 ? 31.17100 -19.84500 -5.96700 1.000 30.40000 455 GLY C N 1
ATOM 3088 C CA . GLY B 2 390 ? 31.29300 -20.53700 -7.23800 1.000 32.40000 455 GLY C CA 1
ATOM 3089 C C . GLY B 2 390 ? 30.20300 -21.55400 -7.48400 1.000 35.39000 455 GLY C C 1
ATOM 3090 O O . GLY B 2 390 ? 30.41600 -22.52100 -8.23000 1.000 34.82000 455 GLY C O 1
ATOM 3091 N N . GLU B 2 391 ? 29.03300 -21.36200 -6.87600 1.000 32.32000 456 GLU C N 1
ATOM 3092 C CA . GLU B 2 391 ? 27.94200 -22.32700 -6.93900 1.000 34.56000 456 GLU C CA 1
ATOM 3093 C C . GLU B 2 391 ? 26.74700 -21.83200 -7.75100 1.000 31.04000 456 GLU C C 1
ATOM 3094 O O . GLU B 2 391 ? 25.65600 -22.39900 -7.62800 1.000 32.55000 456 GLU C O 1
ATOM 3100 N N . THR B 2 392 ? 26.90100 -20.79400 -8.58100 1.000 30.11000 457 THR C N 1
ATOM 3101 C CA . THR B 2 392 ? 25.70000 -20.26300 -9.23500 1.000 31.37000 457 THR C CA 1
ATOM 3102 C C . THR B 2 392 ? 25.10000 -21.26600 -10.22000 1.000 32.81000 457 THR C C 1
ATOM 3103 O O . THR B 2 392 ? 23.87600 -21.35100 -10.34600 1.000 31.21000 457 THR C O 1
ATOM 3107 N N . GLU B 2 393 ? 25.93400 -22.03900 -10.92500 1.000 34.91000 458 GLU C N 1
ATOM 3108 C CA . GLU B 2 393 ? 25.39100 -22.97100 -11.91200 1.000 33.34000 458 GLU C CA 1
ATOM 3109 C C . GLU B 2 393 ? 24.60700 -24.09300 -11.24700 1.000 31.64000 458 GLU C C 1
ATOM 3110 O O . GLU B 2 393 ? 23.55000 -24.49900 -11.74600 1.000 33.28000 458 GLU C O 1
ATOM 3116 N N . LYS B 2 394 ? 25.09400 -24.59300 -10.10900 1.000 27.72000 459 LYS C N 1
ATOM 3117 C CA . LYS B 2 394 ? 24.32500 -25.56200 -9.33600 1.000 32.84000 459 LYS C CA 1
ATOM 3118 C C . LYS B 2 394 ? 22.95200 -25.00500 -8.96200 1.000 36.54000 459 LYS C C 1
ATOM 3119 O O . LYS B 2 394 ? 21.91600 -25.67200 -9.11900 1.000 30.91000 459 LYS C O 1
ATOM 3125 N N . LEU B 2 395 ? 22.92500 -23.76700 -8.46800 1.000 33.77000 460 LEU C N 1
ATOM 3126 C CA . LEU B 2 395 ? 21.66400 -23.16400 -8.06200 1.000 31.24000 460 LEU C CA 1
ATOM 3127 C C . LEU B 2 395 ? 20.73300 -22.96600 -9.25600 1.000 31.91000 460 LEU C C 1
ATOM 3128 O O . LEU B 2 395 ? 19.53000 -23.24500 -9.16600 1.000 30.30000 460 LEU C O 1
ATOM 3133 N N . SER B 2 396 ? 21.27100 -22.49700 -10.38800 1.000 29.16000 461 SER C N 1
ATOM 3134 C CA . SER B 2 396 ? 20.44000 -22.29000 -11.57300 1.000 31.13000 461 SER C CA 1
ATOM 3135 C C . SER B 2 396 ? 19.77000 -23.58700 -12.01000 1.000 31.78000 461 SER C C 1
ATOM 3136 O O . SER B 2 396 ? 18.57800 -23.60200 -12.34100 1.000 30.75000 461 SER C O 1
ATOM 3139 N N . ILE B 2 397 ? 20.52600 -24.68300 -12.02800 1.000 33.16000 462 ILE C N 1
ATOM 3140 C CA . ILE B 2 397 ? 19.96600 -25.97500 -12.41100 1.000 30.47000 462 ILE C CA 1
ATOM 3141 C C . ILE B 2 397 ? 18.87000 -26.38900 -11.44300 1.000 31.86000 462 ILE C C 1
ATOM 3142 O O . ILE B 2 397 ? 17.81900 -26.89600 -11.84600 1.000 34.82000 462 ILE C O 1
ATOM 3147 N N . MET B 2 398 ? 19.09200 -26.16400 -10.15000 1.000 30.02000 463 MET C N 1
ATOM 3148 C CA . MET B 2 398 ? 18.09500 -26.50600 -9.14700 1.000 31.71000 463 MET C CA 1
ATOM 3149 C C . MET B 2 398 ? 16.80900 -25.72300 -9.36200 1.000 35.43000 463 MET C C 1
ATOM 3150 O O . MET B 2 398 ? 15.70400 -26.26800 -9.23100 1.000 33.54000 463 MET C O 1
ATOM 3155 N N . ILE B 2 399 ? 16.93600 -24.43500 -9.68900 1.000 27.36000 464 ILE C N 1
ATOM 3156 C CA . ILE B 2 399 ? 15.76400 -23.59400 -9.88900 1.000 25.85000 464 ILE C CA 1
ATOM 3157 C C . ILE B 2 399 ? 15.02000 -24.01500 -11.15000 1.000 31.73000 464 ILE C C 1
ATOM 3158 O O . ILE B 2 399 ? 13.78400 -24.06200 -11.17000 1.000 35.80000 464 ILE C O 1
ATOM 3163 N N . GLU B 2 400 ? 15.75400 -24.35700 -12.20900 1.000 31.38000 465 GLU C N 1
ATOM 3164 C CA . GLU B 2 400 ? 15.09700 -24.79400 -13.43500 1.000 33.53000 465 GLU C CA 1
ATOM 3165 C C . GLU B 2 400 ? 14.36900 -26.11700 -13.23100 1.000 35.67000 465 GLU C C 1
ATOM 3166 O O . GLU B 2 400 ? 13.23800 -26.29000 -13.70400 1.000 38.01000 465 GLU C O 1
ATOM 3172 N N . GLU B 2 401 ? 14.97900 -27.04500 -12.48800 1.000 35.73000 466 GLU C N 1
ATOM 3173 C CA . GLU B 2 401 ? 14.44600 -28.40100 -12.40700 1.000 40.27000 466 GLU C CA 1
ATOM 3174 C C . GLU B 2 401 ? 13.15800 -28.49600 -11.59700 1.000 42.21000 466 GLU C C 1
ATOM 3175 O O . GLU B 2 401 ? 12.37900 -29.42500 -11.82600 1.000 46.13000 466 GLU C O 1
ATOM 3181 N N . CYS B 2 402 ? 12.89900 -27.57500 -10.66700 1.000 36.98000 467 CYS C N 1
ATOM 3182 C CA . CYS B 2 402 ? 11.64500 -27.59700 -9.92400 1.000 36.94000 467 CYS C CA 1
ATOM 3183 C C . CYS B 2 402 ? 10.58200 -26.69200 -10.53200 1.000 37.17000 467 CYS C C 1
ATOM 3184 O O . CYS B 2 402 ? 9.55000 -26.45300 -9.89700 1.000 41.42000 467 CYS C O 1
ATOM 3187 N N . GLY B 2 403 ? 10.80200 -26.20000 -11.75000 1.000 37.52000 468 GLY C N 1
ATOM 3188 C CA . GLY B 2 403 ? 9.85500 -25.31700 -12.39900 1.000 35.44000 468 GLY C CA 1
ATOM 3189 C C . GLY B 2 403 ? 9.97500 -23.86400 -12.00800 1.000 36.70000 468 GLY C C 1
ATOM 3190 O O . GLY B 2 403 ? 9.12300 -23.05600 -12.40100 1.000 38.08000 468 GLY C O 1
ATOM 3191 N N . GLY B 2 404 ? 11.01100 -23.50000 -11.25400 1.000 35.31000 469 GLY C N 1
ATOM 3192 C CA . GLY B 2 404 ? 11.11800 -22.13100 -10.79400 1.000 32.19000 469 GLY C CA 1
ATOM 3193 C C . GLY B 2 404 ? 11.52100 -21.15800 -11.88100 1.000 30.59000 469 GLY C C 1
ATOM 3194 O O . GLY B 2 404 ? 11.13700 -19.98500 -11.84400 1.000 33.73000 469 GLY C O 1
ATOM 3195 N N . LEU B 2 405 ? 12.30800 -21.61600 -12.85200 1.000 33.22000 470 LEU C N 1
ATOM 3196 C CA . LEU B 2 405 ? 12.70800 -20.72400 -13.93300 1.000 33.89000 470 LEU C CA 1
ATOM 3197 C C . LEU B 2 405 ? 11.50500 -20.29400 -14.76400 1.000 41.47000 470 LEU C C 1
ATOM 3198 O O . LEU B 2 405 ? 11.39300 -19.12200 -15.14400 1.000 40.04000 470 LEU C O 1
ATOM 3203 N N . ASP B 2 406 ? 10.59400 -21.22800 -15.05500 1.000 41.19000 471 ASP C N 1
ATOM 3204 C CA . ASP B 2 406 ? 9.36300 -20.87200 -15.75800 1.000 42.50000 471 ASP C CA 1
ATOM 3205 C C . ASP B 2 406 ? 8.65000 -19.72100 -15.06800 1.000 37.06000 471 ASP C C 1
ATOM 3206 O O . ASP B 2 406 ? 8.20300 -18.77100 -15.72100 1.000 41.86000 471 ASP C O 1
ATOM 3211 N N . LYS B 2 407 ? 8.53100 -19.79300 -13.74000 1.000 35.09000 472 LYS C N 1
ATOM 3212 C CA . LYS B 2 407 ? 7.86800 -18.73200 -12.99400 1.000 34.36000 472 LYS C CA 1
ATOM 3213 C C . LYS B 2 407 ? 8.62200 -17.41400 -13.12300 1.000 36.89000 472 LYS C C 1
ATOM 3214 O O . LYS B 2 407 ? 8.03300 -16.37800 -13.45700 1.000 38.32000 472 LYS C O 1
ATOM 3220 N N . ILE B 2 408 ? 9.92800 -17.43200 -12.83600 1.000 31.02000 473 ILE C N 1
ATOM 3221 C CA . ILE B 2 408 ? 10.73000 -16.21400 -12.91300 1.000 33.99000 473 ILE C CA 1
ATOM 3222 C C . ILE B 2 408 ? 10.67000 -15.62100 -14.31200 1.000 33.53000 473 ILE C C 1
ATOM 3223 O O . ILE B 2 408 ? 10.50400 -14.40600 -14.48600 1.000 37.07000 473 ILE C O 1
ATOM 3228 N N . GLU B 2 409 ? 10.80600 -16.46900 -15.33000 1.000 34.38000 474 GLU C N 1
ATOM 3229 C CA . GLU B 2 409 ? 10.80000 -15.98100 -16.70300 1.000 35.86000 474 GLU C CA 1
ATOM 3230 C C . GLU B 2 409 ? 9.48400 -15.28500 -17.03200 1.000 40.54000 474 GLU C C 1
ATOM 3231 O O . GLU B 2 409 ? 9.46600 -14.27800 -17.74900 1.000 38.92000 474 GLU C O 1
ATOM 3237 N N . ALA B 2 410 ? 8.37200 -15.80900 -16.51900 1.000 38.85000 475 ALA C N 1
ATOM 3238 C CA . ALA B 2 410 ? 7.07400 -15.21200 -16.81400 1.000 40.74000 475 ALA C CA 1
ATOM 3239 C C . ALA B 2 410 ? 6.85300 -13.92500 -16.03500 1.000 43.59000 475 ALA C C 1
ATOM 3240 O O . ALA B 2 410 ? 6.09500 -13.05800 -16.48100 1.000 44.68000 475 ALA C O 1
ATOM 3242 N N . LEU B 2 411 ? 7.49800 -13.78500 -14.87600 1.000 34.12000 476 LEU C N 1
ATOM 3243 C CA . LEU B 2 411 ? 7.39900 -12.56800 -14.08000 1.000 36.66000 476 LEU C CA 1
ATOM 3244 C C . LEU B 2 411 ? 8.11400 -11.38800 -14.72700 1.000 42.25000 476 LEU C C 1
ATOM 3245 O O . LEU B 2 411 ? 7.93400 -10.25000 -14.27500 1.000 44.11000 476 LEU C O 1
ATOM 3250 N N . GLN B 2 412 ? 8.91600 -11.62900 -15.76700 1.000 40.96000 477 GLN C N 1
ATOM 3251 C CA . GLN B 2 412 ? 9.45400 -10.53000 -16.55500 1.000 44.97000 477 GLN C CA 1
ATOM 3252 C C . GLN B 2 412 ? 8.36600 -9.74600 -17.26600 1.000 49.21000 477 GLN C C 1
ATOM 3253 O O . GLN B 2 412 ? 8.65000 -8.67500 -17.80600 1.000 54.72000 477 GLN C O 1
ATOM 3259 N N . ARG B 2 413 ? 7.13800 -10.26200 -17.30600 1.000 49.36000 478 ARG C N 1
ATOM 3260 C CA . ARG B 2 413 ? 6.02600 -9.58400 -17.96200 1.000 48.28000 478 ARG C CA 1
ATOM 3261 C C . ARG B 2 413 ? 4.93100 -9.23400 -16.96900 1.000 51.40000 478 ARG C C 1
ATOM 3262 O O . ARG B 2 413 ? 3.80100 -8.92200 -17.36800 1.000 50.16000 478 ARG C O 1
ATOM 3270 N N . HIS B 2 414 ? 5.25200 -9.28200 -15.68000 1.000 50.97000 479 HIS C N 1
ATOM 3271 C CA . HIS B 2 414 ? 4.34800 -8.81100 -14.64700 1.000 51.37000 479 HIS C CA 1
ATOM 3272 C C . HIS B 2 414 ? 4.08700 -7.31800 -14.82500 1.000 56.40000 479 HIS C C 1
ATOM 3273 O O . HIS B 2 414 ? 4.86900 -6.59300 -15.44500 1.000 54.17000 479 HIS C O 1
ATOM 3280 N N . GLU B 2 415 ? 2.96100 -6.86200 -14.26900 1.000 51.57000 480 GLU C N 1
ATOM 3281 C CA . GLU B 2 415 ? 2.58700 -5.45600 -14.38200 1.000 52.08000 480 GLU C CA 1
ATOM 3282 C C . GLU B 2 415 ? 3.39900 -4.56300 -13.44700 1.000 46.50000 480 GLU C C 1
ATOM 3283 O O . GLU B 2 415 ? 3.68200 -3.41100 -13.79600 1.000 50.29000 480 GLU C O 1
ATOM 3289 N N . ASN B 2 416 ? 3.78700 -5.06900 -12.27800 1.000 46.23000 481 ASN C N 1
ATOM 3290 C CA . ASN B 2 416 ? 4.50300 -4.27500 -11.28600 1.000 48.50000 481 ASN C CA 1
ATOM 3291 C C . ASN B 2 416 ? 5.96500 -4.10300 -11.68500 1.000 54.29000 481 ASN C C 1
ATOM 3292 O O . ASN B 2 416 ? 6.64700 -5.07900 -12.02800 1.000 50.11000 481 ASN C O 1
ATOM 3297 N N . GLU B 2 417 ? 6.44900 -2.86000 -11.60400 1.000 51.41000 482 GLU C N 1
ATOM 3298 C CA . GLU B 2 417 ? 7.79600 -2.54700 -12.07100 1.000 52.29000 482 GLU C CA 1
ATOM 3299 C C . GLU B 2 417 ? 8.86700 -3.19200 -11.19500 1.000 47.41000 482 GLU C C 1
ATOM 3300 O O . GLU B 2 417 ? 9.91100 -3.61500 -11.70000 1.000 55.49000 482 GLU C O 1
ATOM 3306 N N . SER B 2 418 ? 8.63900 -3.26000 -9.88300 1.000 45.91000 483 SER C N 1
ATOM 3307 C CA . SER B 2 418 ? 9.63400 -3.85700 -8.99600 1.000 55.75000 483 SER C CA 1
ATOM 3308 C C . SER B 2 418 ? 9.76300 -5.35600 -9.23500 1.000 53.07000 483 SER C C 1
ATOM 3309 O O . SER B 2 418 ? 10.87300 -5.89900 -9.21800 1.000 51.32000 483 SER C O 1
ATOM 3312 N N . VAL B 2 419 ? 8.63700 -6.04100 -9.44800 1.000 51.88000 484 VAL C N 1
ATOM 3313 C CA . VAL B 2 419 ? 8.67300 -7.46300 -9.78100 1.000 46.17000 484 VAL C CA 1
ATOM 3314 C C . VAL B 2 419 ? 9.36700 -7.67200 -11.11500 1.000 46.13000 484 VAL C C 1
ATOM 3315 O O . VAL B 2 419 ? 10.23800 -8.53700 -11.27000 1.000 43.09000 484 VAL C O 1
ATOM 3319 N N . TYR B 2 420 ? 8.97300 -6.87800 -12.10200 1.000 40.98000 485 TYR C N 1
ATOM 3320 C CA . TYR B 2 420 ? 9.41700 -7.09500 -13.46300 1.000 45.46000 485 TYR C CA 1
ATOM 3321 C C . TYR B 2 420 ? 10.92200 -6.85800 -13.60100 1.000 46.68000 485 TYR C C 1
ATOM 3322 O O . TYR B 2 420 ? 11.60600 -7.57000 -14.35000 1.000 41.78000 485 TYR C O 1
ATOM 3331 N N . LYS B 2 421 ? 11.46900 -5.89600 -12.85300 1.000 45.70000 486 LYS C N 1
ATOM 3332 C CA . LYS B 2 421 ?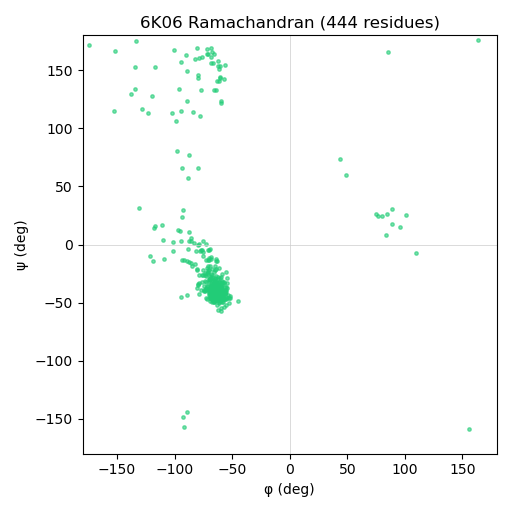 12.90100 -5.62800 -12.96600 1.000 48.83000 486 LYS C CA 1
ATOM 3333 C C . LYS B 2 421 ? 13.75100 -6.62300 -12.18200 1.000 44.78000 486 LYS C C 1
ATOM 3334 O O . LYS B 2 421 ? 14.86500 -6.95100 -12.61200 1.000 46.27000 486 LYS C O 1
ATOM 3340 N N . ALA B 2 422 ? 13.25900 -7.10000 -11.03700 1.000 46.12000 487 ALA C N 1
ATOM 3341 C CA . ALA B 2 422 ? 13.98600 -8.11400 -10.27600 1.000 41.84000 487 ALA C CA 1
ATOM 3342 C C . ALA B 2 422 ? 14.06700 -9.42500 -11.04500 1.000 42.21000 487 ALA C C 1
ATOM 3343 O O . ALA B 2 422 ? 15.11300 -10.08500 -11.05900 1.000 36.11000 487 ALA C O 1
ATOM 3345 N N . SER B 2 423 ? 12.97400 -9.81900 -11.70100 1.000 35.94000 488 SER C N 1
ATOM 3346 C CA . SER B 2 423 ? 12.99600 -11.06600 -12.45600 1.000 35.44000 488 SER C CA 1
ATOM 3347 C C . SER B 2 423 ? 13.87300 -10.94000 -13.69800 1.000 37.74000 488 SER C C 1
ATOM 3348 O O . SER B 2 423 ? 14.63800 -11.85600 -14.02100 1.000 36.47000 488 SER C O 1
ATOM 3351 N N . LEU B 2 424 ? 13.78900 -9.80700 -14.39700 1.000 41.25000 489 LEU C N 1
ATOM 3352 C CA . LEU B 2 424 ? 14.68600 -9.56500 -15.51900 1.000 38.09000 489 LEU C CA 1
ATOM 3353 C C . LEU B 2 424 ? 16.14100 -9.69000 -15.07800 1.000 37.36000 489 LEU C C 1
ATOM 3354 O O . LEU B 2 424 ? 16.95200 -10.34800 -15.73900 1.000 38.74000 489 LEU C O 1
ATOM 3359 N N . ASN B 2 425 ? 16.47600 -9.09300 -13.93400 1.000 38.73000 490 ASN C N 1
ATOM 3360 C CA . ASN B 2 425 ? 17.85800 -9.10600 -13.46300 1.000 40.26000 490 ASN C CA 1
ATOM 3361 C C . ASN B 2 425 ? 18.34000 -10.52500 -13.18600 1.000 38.87000 490 ASN C C 1
ATOM 3362 O O . ASN B 2 425 ? 19.46200 -10.88800 -13.55400 1.000 38.36000 490 ASN C O 1
ATOM 3367 N N . LEU B 2 426 ? 17.50400 -11.34400 -12.54300 1.000 33.60000 491 LEU C N 1
ATOM 3368 C CA . LEU B 2 426 ? 17.86800 -12.73800 -12.31200 1.000 37.55000 491 LEU C CA 1
ATOM 3369 C C . LEU B 2 426 ? 18.05200 -13.48700 -13.62500 1.000 34.43000 491 LEU C C 1
ATOM 3370 O O . LEU B 2 426 ? 18.96900 -14.30400 -13.75300 1.000 31.59000 491 LEU C O 1
ATOM 3375 N N . ILE B 2 427 ? 17.18200 -13.23400 -14.60800 1.000 33.43000 492 ILE C N 1
ATOM 3376 C CA . ILE B 2 427 ? 17.30300 -13.91900 -15.89500 1.000 31.48000 492 ILE C CA 1
ATOM 3377 C C . ILE B 2 427 ? 18.60300 -13.52900 -16.58300 1.000 36.99000 492 ILE C C 1
ATOM 3378 O O . ILE B 2 427 ? 19.32000 -14.38500 -17.11200 1.000 38.19000 492 ILE C O 1
ATOM 3383 N N . GLU B 2 428 ? 18.92600 -12.23400 -16.58700 1.000 35.78000 493 GLU C N 1
ATOM 3384 C CA . GLU B 2 428 ? 20.11600 -11.78400 -17.30700 1.000 40.80000 493 GLU C CA 1
ATOM 3385 C C . GLU B 2 428 ? 21.39600 -12.30000 -16.65300 1.000 44.76000 493 GLU C C 1
ATOM 3386 O O . GLU B 2 428 ? 22.34200 -12.68200 -17.35100 1.000 39.57000 493 GLU C O 1
ATOM 3392 N N . LYS B 2 429 ? 21.44500 -12.32500 -15.31700 1.000 42.93000 494 LYS C N 1
ATOM 3393 C CA . LYS B 2 429 ? 22.68700 -12.67500 -14.63200 1.000 37.67000 494 LYS C CA 1
ATOM 3394 C C . LYS B 2 429 ? 22.91800 -14.17800 -14.57100 1.000 42.26000 494 LYS C C 1
ATOM 3395 O O . LYS B 2 429 ? 24.06200 -14.62800 -14.67800 1.000 39.84000 494 LYS C O 1
ATOM 3401 N N . TYR B 2 430 ? 21.86400 -14.97300 -14.38000 1.000 40.82000 495 TYR C N 1
ATOM 3402 C CA . TYR B 2 430 ? 22.04500 -16.36900 -14.01700 1.000 31.74000 495 TYR C CA 1
ATOM 3403 C C . TYR B 2 430 ? 21.42700 -17.37200 -14.97700 1.000 36.09000 495 TYR C C 1
ATOM 3404 O O . TYR B 2 430 ? 21.67300 -18.57300 -14.82000 1.000 42.38000 495 TYR C O 1
ATOM 3413 N N . PHE B 2 431 ? 20.61900 -16.94000 -15.94000 1.000 39.87000 496 PHE C N 1
ATOM 3414 C CA . PHE B 2 431 ? 19.92600 -17.89200 -16.80000 1.000 41.25000 496 PHE C CA 1
ATOM 3415 C C . PHE B 2 431 ? 20.08900 -17.52800 -18.26600 1.000 48.27000 496 PHE C C 1
ATOM 3416 O O . PHE B 2 431 ? 19.19900 -17.78200 -19.08000 1.000 49.72000 496 PHE C O 1
ATOM 3424 N N . SER B 2 432 ? 21.22300 -16.93200 -18.61000 1.000 45.94000 497 SER C N 1
ATOM 3425 C CA . SER B 2 432 ? 21.57800 -16.67200 -19.99500 1.000 56.24000 497 SER C CA 1
ATOM 3426 C C . SER B 2 432 ? 22.72600 -17.59000 -20.40900 1.000 61.46000 497 SER C C 1
ATOM 3427 O O . SER B 2 432 ? 23.32400 -17.41500 -21.46900 1.000 75.25000 497 SER C O 1
#

GO terms:
  GO:0000137 Golgi cis cisterna (C, IDA)
  GO:0010507 negative regulation of autophagy (P, IMP)
  GO:1901873 regulation of post-translational protein modification (P, IMP)
  GO:0006888 endoplasmic reticulum to Golgi vesicle-mediated transport (P, IMP)
  GO:0005801 cis-Golgi network (C, IDA)
  GO:0005794 Golgi apparatus (C, IDA)
  GO:0008017 microtubule binding (F, IDA)
  GO:0072686 mitotic spindle (C, IDA)
  GO:0007020 microtubule nucleation (P, IDA)
  GO:0007098 centrosome cycle (P, IDA)
  GO:0090307 mitotic spindle assembly (P, IDA)
  GO:0033116 endoplasmic reticulum-Golgi intermediate compartment membrane (C, EXP)
  GO:0051225 spindle assembly (P, IMP)
  GO:0007020 microtubule nucleation (P, IMP)
  GO:0007098 centrosome cycle (P, IMP)
  GO:0090161 Golgi ribbon formation (P, IMP)
  GO:0009101 glycoprotein biosynthetic process (P, IMP)
  GO:0005515 protein binding (F, IPI)
  GO:0033116 endoplasmic reticulum-Golgi intermediate compartment membrane (C, TAS)
  GO:0000139 Golgi membrane (C, TAS)

Organism: Homo sapiens (NCBI:txid9606)

Secondary structure (DSSP, 8-state):
----HHHHHHHH-S------------/--HHHHHHHHTSS-HHHHHHHHHHHHHHHH-SS---HHHHHHTT-HHHHHHHHT-SS-HHHHHHHHHHHHHHHTS-HHHHHHHHHTTHHHHHHHHTT-SSHHHHHHHHHHHHHHHTT-HHHHHHHHHTT-HHHHHHHT-SS-GGGS-HHHHHHHHHHHHHHT---SSPPPHHHHHHHHHHHHHHTTSS-HHHHHHHHHHHHHHTSSSHHHHHHHHTTT-HHHHHHHHT-S-HHHHHHHHHHHHHHTTS-HHHHHHHHHTTGGGGHHHHTT-SSHHHHHHHHHHHHHHTTS-HHHHHHHHHTTHHHHHHHHHHSS-HHHHHHHHHHHHHHHHHS-HHHHHHHHHTT-HHHHHHHTT---HHHHHHHHHHHHHHHHHHHHHT-HHHHHHHHHHTTHHHHHHHHTT-SSHHHHHHHHHHHHHH--